Protein AF-0000000078831056 (afdb_homodimer)

Sequence (516 aa):
MAGRQSSRWVLLLVWLHAASAAAQIVNVQALFDENTGPGRSAAVDLGADWRTGSTDLFSVRGALLGQWRSEKHTWLAVIRGEYAFAANEVIVSKVMEHVRYRYGFTERLSGEVFLQHEFDKFRRIQFRALLGAGPRVRVLTDKQATLVVGLALMLEHERIRRDSEPDAGEFRTDPRLSSYVLGRLEFMENVFLVQTLYAQPRVTNPADIRLLNDTIFEVKPNERLSVGIGFNLTFDNSPPLGVPKLDTQLRTSVGIRLMAGRQSSRWVLLLVWLHAASAAAQIVNVQALFDENTGPGRSAAVDLGADWRTGSTDLFSVRGALLGQWRSEKHTWLAVIRGEYAFAANEVIVSKVMEHVRYRYGFTERLSGEVFLQHEFDKFRRIQFRALLGAGPRVRVLTDKQATLVVGLALMLEHERIRRDSEPDAGEFRTDPRLSSYVLGRLEFMENVFLVQTLYAQPRVTNPADIRLLNDTIFEVKPNERLSVGIGFNLTFDNSPPLGVPKLDTQLRTSVGIRL

Nearest PDB structures (foldseek):
  4ctd-assembly1_B  TM=5.272E-01  e=9.166E-02  Escherichia coli K-12
  3qq2-assembly2_C  TM=4.197E-01  e=8.742E-02  Bordetella pertussis
  5mds-assembly1_C  TM=4.156E-01  e=1.619E-01  Vibrio harveyi
  7vcf-assembly1_F  TM=2.888E-01  e=3.143E-01  Chlamydomonas reinhardtii
  1p4t-assembly1_A  TM=2.693E-01  e=3.799E-01  Neisseria meningitidis

InterPro domains:
  IPR007433 Protein of unknown function DUF481 [PF04338] (44-255)

Radius of gyration: 25.89 Å; Cα contacts (8 Å, |Δi|>4): 1448; chains: 2; bounding box: 60×72×50 Å

Solvent-accessible surface area (backbone atoms only — not comparable to full-atom values): 24953 Å² total; per-residue (Å²): 120,73,72,64,56,57,59,56,53,57,50,53,57,60,47,59,72,61,63,67,80,74,45,93,60,72,81,59,72,80,70,57,68,83,85,53,74,69,45,70,40,37,38,39,38,39,38,37,42,39,34,38,55,64,36,55,34,39,37,40,37,40,36,41,38,39,35,41,34,48,98,42,41,36,39,38,37,40,38,38,38,38,40,28,35,45,86,92,34,79,67,44,48,33,38,38,38,39,38,37,40,35,40,48,78,49,98,41,38,29,41,36,39,38,42,36,38,38,34,26,60,64,67,36,30,59,37,34,39,36,43,33,39,33,48,34,37,52,78,37,85,48,96,45,36,35,31,36,40,36,43,26,49,27,43,33,38,39,29,30,32,80,60,93,54,91,64,39,52,42,68,51,74,45,52,27,38,43,33,36,42,40,37,37,39,45,79,52,78,52,25,38,38,38,41,39,39,38,45,34,28,24,68,92,44,58,78,44,28,33,38,30,40,42,39,39,39,36,38,36,78,47,94,35,37,36,38,38,39,37,41,39,38,29,37,32,69,68,50,57,88,92,38,58,43,50,33,40,35,41,35,39,37,39,36,39,47,82,120,72,71,64,57,58,58,56,51,58,51,54,57,62,48,59,73,61,64,68,80,72,44,94,59,70,81,60,71,82,70,56,67,83,85,55,74,66,47,70,39,36,38,38,38,38,37,37,43,40,32,39,54,64,37,56,34,38,35,40,38,39,38,42,38,40,36,42,34,49,96,42,40,36,38,39,37,40,39,37,38,38,39,27,35,44,85,92,34,77,65,43,49,33,38,40,38,38,38,35,40,35,39,46,79,48,98,40,38,29,41,37,40,38,40,37,39,39,32,27,61,63,67,37,31,58,37,32,39,36,43,33,39,32,49,32,36,52,77,37,87,50,98,45,38,35,32,37,41,35,45,26,48,28,42,35,38,39,29,31,31,81,60,92,53,93,66,39,51,41,69,49,75,45,50,27,38,43,32,37,40,41,35,38,37,45,79,51,102,32,26,39,40,38,40,36,39,39,45,35,29,24,68,90,44,59,78,44,30,33,38,30,41,40,38,40,38,39,40,37,85,49,94,34,37,37,38,38,38,37,40,38,38,31,36,32,68,70,52,57,90,92,38,60,42,49,33,40,35,41,36,40,39,38,36,38,45,82

Structure (mmCIF, N/CA/C/O backbone):
data_AF-0000000078831056-model_v1
#
loop_
_entity.id
_entity.type
_entity.pdbx_description
1 polymer 'DUF481 domain-containing protein'
#
loop_
_atom_site.group_PDB
_atom_site.id
_atom_site.type_symbol
_atom_site.label_atom_id
_atom_site.label_alt_id
_atom_site.label_comp_id
_atom_site.label_asym_id
_atom_site.label_entity_id
_atom_site.label_seq_id
_atom_site.pdbx_PDB_ins_code
_atom_site.Cartn_x
_atom_site.Cartn_y
_atom_site.Cartn_z
_atom_site.occupancy
_atom_site.B_iso_or_equiv
_atom_site.auth_seq_id
_atom_site.auth_comp_id
_atom_site.auth_asym_id
_atom_site.auth_atom_id
_atom_site.pdbx_PDB_model_num
ATOM 1 N N . MET A 1 1 ? 32.156 -3.256 -7.77 1 22.86 1 MET A N 1
ATOM 2 C CA . MET A 1 1 ? 31.312 -4.441 -7.664 1 22.86 1 MET A CA 1
ATOM 3 C C . MET A 1 1 ? 30.234 -4.246 -6.598 1 22.86 1 MET A C 1
ATOM 5 O O . MET A 1 1 ? 29.391 -5.117 -6.402 1 22.86 1 MET A O 1
ATOM 9 N N . ALA A 1 2 ? 30.656 -3.385 -5.605 1 33.69 2 ALA A N 1
ATOM 10 C CA . ALA A 1 2 ? 29.766 -3.109 -4.48 1 33.69 2 ALA A CA 1
ATOM 11 C C . ALA A 1 2 ? 28.531 -2.338 -4.934 1 33.69 2 ALA A C 1
ATOM 13 O O . ALA A 1 2 ? 27.469 -2.432 -4.312 1 33.69 2 ALA A O 1
ATOM 14 N N . GLY A 1 3 ? 28.75 -1.534 -6.023 1 34.81 3 GLY A N 1
ATOM 15 C CA . GLY A 1 3 ? 27.703 -0.638 -6.48 1 34.81 3 GLY A CA 1
ATOM 16 C C . GLY A 1 3 ? 26.5 -1.369 -7.043 1 34.81 3 GLY A C 1
ATOM 17 O O . GLY A 1 3 ? 25.391 -0.844 -7.023 1 34.81 3 GLY A O 1
ATOM 18 N N . ARG A 1 4 ? 26.797 -2.508 -7.812 1 40.22 4 ARG A N 1
ATOM 19 C CA . ARG A 1 4 ? 25.812 -3.258 -8.578 1 40.22 4 ARG A CA 1
ATOM 20 C C . ARG A 1 4 ? 24.859 -4.02 -7.66 1 40.22 4 ARG A C 1
ATOM 22 O O . ARG A 1 4 ? 23.719 -4.301 -8.031 1 40.22 4 ARG A O 1
ATOM 29 N N . GLN A 1 5 ? 25.391 -4.5 -6.574 1 35.91 5 GLN A N 1
ATOM 30 C CA . GLN A 1 5 ? 24.641 -5.348 -5.656 1 35.91 5 GLN A CA 1
ATOM 31 C C . GLN A 1 5 ? 23.547 -4.555 -4.941 1 35.91 5 GLN A C 1
ATOM 33 O O . GLN A 1 5 ? 22.453 -5.074 -4.684 1 35.91 5 GLN A O 1
ATOM 38 N N . SER A 1 6 ? 23.891 -3.26 -4.648 1 38.41 6 SER A N 1
ATOM 39 C CA . SER A 1 6 ? 22.984 -2.432 -3.867 1 38.41 6 SER A CA 1
ATOM 40 C C . SER A 1 6 ? 21.688 -2.182 -4.621 1 38.41 6 SER A C 1
ATOM 42 O O . SER A 1 6 ? 20.594 -2.189 -4.027 1 38.41 6 SER A O 1
ATOM 44 N N . SER A 1 7 ? 21.859 -2.07 -6.008 1 40.88 7 SER A N 1
ATOM 45 C CA . SER A 1 7 ? 20.719 -1.679 -6.828 1 40.88 7 SER A CA 1
ATOM 46 C C . SER A 1 7 ? 19.719 -2.818 -6.953 1 40.88 7 SER A C 1
ATOM 48 O O . SER A 1 7 ? 18.516 -2.58 -7.059 1 40.88 7 SER A O 1
ATOM 50 N N . ARG A 1 8 ? 20.266 -4.035 -6.938 1 39.56 8 ARG A N 1
ATOM 51 C CA . ARG A 1 8 ? 19.438 -5.223 -7.145 1 39.56 8 ARG A CA 1
ATOM 52 C C . ARG A 1 8 ? 18.484 -5.43 -5.98 1 39.56 8 ARG A C 1
ATOM 54 O O . ARG A 1 8 ? 17.344 -5.883 -6.18 1 39.56 8 ARG A O 1
ATOM 61 N N . TRP A 1 9 ? 19.016 -5.125 -4.762 1 36.53 9 TRP A N 1
ATOM 62 C CA . TRP A 1 9 ? 18.203 -5.395 -3.568 1 36.53 9 TRP A CA 1
ATOM 63 C C . TRP A 1 9 ? 17.047 -4.414 -3.461 1 36.53 9 TRP A C 1
ATOM 65 O O . TRP A 1 9 ? 15.992 -4.75 -2.924 1 36.53 9 TRP A O 1
ATOM 75 N N . VAL A 1 10 ? 17.281 -3.148 -3.885 1 36.56 10 VAL A N 1
ATOM 76 C CA . VAL A 1 10 ? 16.172 -2.193 -3.852 1 36.56 10 VAL A CA 1
ATOM 77 C C . VAL A 1 10 ? 15.023 -2.713 -4.699 1 36.56 10 VAL A C 1
ATOM 79 O O . VAL A 1 10 ? 13.852 -2.543 -4.336 1 36.56 10 VAL A O 1
ATOM 82 N N . LEU A 1 11 ? 15.328 -3.467 -5.762 1 37.31 11 LEU A N 1
ATOM 83 C CA . LEU A 1 11 ? 14.32 -3.994 -6.672 1 37.31 11 LEU A CA 1
ATOM 84 C C . LEU A 1 11 ? 13.445 -5.031 -5.977 1 37.31 11 LEU A C 1
ATOM 86 O O . LEU A 1 11 ? 12.234 -5.074 -6.191 1 37.31 11 LEU A O 1
ATOM 90 N N . LEU A 1 12 ? 14.117 -5.836 -5.195 1 37 12 LEU A N 1
ATOM 91 C CA . LEU A 1 12 ? 13.367 -6.914 -4.555 1 37 12 LEU A CA 1
ATOM 92 C C . LEU A 1 12 ? 12.312 -6.352 -3.604 1 37 12 LEU A C 1
ATOM 94 O O . LEU A 1 12 ? 11.203 -6.871 -3.525 1 37 12 LEU A O 1
ATOM 98 N N . LEU A 1 13 ? 12.703 -5.277 -2.941 1 37.16 13 LEU A N 1
ATOM 99 C CA . LEU A 1 13 ? 11.789 -4.766 -1.93 1 37.16 13 LEU A CA 1
ATOM 100 C C . LEU A 1 13 ? 10.547 -4.168 -2.578 1 37.16 13 LEU A C 1
ATOM 102 O O . LEU A 1 13 ? 9.438 -4.312 -2.059 1 37.16 13 LEU A O 1
ATOM 106 N N . VAL A 1 14 ? 10.703 -3.432 -3.635 1 38.28 14 VAL A N 1
ATOM 107 C CA . VAL A 1 14 ? 9.531 -2.881 -4.316 1 38.28 14 VAL A CA 1
ATOM 108 C C . VAL A 1 14 ? 8.641 -4.016 -4.805 1 38.28 14 VAL A C 1
ATOM 110 O O . VAL A 1 14 ? 7.414 -3.871 -4.863 1 38.28 14 VAL A O 1
ATOM 113 N N . TRP A 1 15 ? 9.281 -5.07 -5.172 1 39.56 15 TRP A N 1
ATOM 114 C CA . TRP A 1 15 ? 8.555 -6.227 -5.691 1 39.56 15 TRP A CA 1
ATOM 115 C C . TRP A 1 15 ? 7.59 -6.777 -4.652 1 39.56 15 TRP A C 1
ATOM 117 O O . TRP A 1 15 ? 6.516 -7.277 -4.996 1 39.56 15 TRP A O 1
ATOM 127 N N . LEU A 1 16 ? 8.117 -6.801 -3.467 1 37.69 16 LEU A N 1
ATOM 128 C CA . LEU A 1 16 ? 7.363 -7.496 -2.428 1 37.69 16 LEU A CA 1
ATOM 129 C C . LEU A 1 16 ? 6.043 -6.781 -2.15 1 37.69 16 LEU A C 1
ATOM 131 O O . LEU A 1 16 ? 5.074 -7.406 -1.713 1 37.69 16 LEU A O 1
ATOM 135 N N . HIS A 1 17 ? 6.062 -5.531 -2.32 1 38 17 HIS A N 1
ATOM 136 C CA . HIS A 1 17 ? 4.797 -4.871 -2.012 1 38 17 HIS A CA 1
ATOM 137 C C . HIS A 1 17 ? 3.75 -5.16 -3.084 1 38 17 HIS A C 1
ATOM 139 O O . HIS A 1 17 ? 2.551 -5.168 -2.799 1 38 17 HIS A O 1
ATOM 145 N N . ALA A 1 18 ? 4.199 -5.285 -4.305 1 35.5 18 ALA A N 1
ATOM 146 C CA . ALA A 1 18 ? 3.189 -5.395 -5.355 1 35.5 18 ALA A CA 1
ATOM 147 C C . ALA A 1 18 ? 2.623 -6.809 -5.43 1 35.5 18 ALA A C 1
ATOM 149 O O . ALA A 1 18 ? 1.649 -7.059 -6.141 1 35.5 18 ALA A O 1
ATOM 150 N N . ALA A 1 19 ? 3.361 -7.773 -5.094 1 37.69 19 ALA A N 1
ATOM 151 C CA . ALA A 1 19 ? 2.863 -9.062 -5.574 1 37.69 19 ALA A CA 1
ATOM 152 C C . ALA A 1 19 ? 1.622 -9.492 -4.801 1 37.69 19 ALA A C 1
ATOM 154 O O . ALA A 1 19 ? 1.7 -9.781 -3.604 1 37.69 19 ALA A O 1
ATOM 155 N N . SER A 1 20 ? 0.536 -8.953 -5.113 1 38.66 20 SER A N 1
ATOM 156 C CA . SER A 1 20 ? -0.752 -9.484 -4.676 1 38.66 20 SER A CA 1
ATOM 157 C C . SER A 1 20 ? -0.895 -10.953 -5.043 1 38.66 20 SER A C 1
ATOM 159 O O . SER A 1 20 ? -0.443 -11.383 -6.109 1 38.66 20 SER A O 1
ATOM 161 N N . ALA A 1 21 ? -0.89 -11.781 -4.031 1 39.88 21 ALA A N 1
ATOM 162 C CA . ALA A 1 21 ? -1.185 -13.211 -4.16 1 39.88 21 ALA A CA 1
ATOM 163 C C . ALA A 1 21 ? -2.561 -13.43 -4.785 1 39.88 21 ALA A C 1
ATOM 165 O O . ALA A 1 21 ? -3.555 -13.578 -4.07 1 39.88 21 ALA A O 1
ATOM 166 N N . ALA A 1 22 ? -3.025 -12.672 -5.613 1 42.34 22 ALA A N 1
ATOM 167 C CA . ALA A 1 22 ? -4.398 -12.992 -5.996 1 42.34 22 ALA A CA 1
ATOM 168 C C . ALA A 1 22 ? -4.457 -14.297 -6.785 1 42.34 22 ALA A C 1
ATOM 170 O O . ALA A 1 22 ? -5.543 -14.812 -7.062 1 42.34 22 ALA A O 1
ATOM 171 N N . ALA A 1 23 ? -3.332 -14.781 -7.461 1 46.97 23 ALA A N 1
ATOM 172 C CA . ALA A 1 23 ? -3.648 -15.586 -8.641 1 46.97 23 ALA A CA 1
ATOM 173 C C . ALA A 1 23 ? -3.684 -17.078 -8.297 1 46.97 23 ALA A C 1
ATOM 175 O O . ALA A 1 23 ? -3.033 -17.516 -7.348 1 46.97 23 ALA A O 1
ATOM 176 N N . GLN A 1 24 ? -4.734 -17.734 -8.867 1 53.06 24 GLN A N 1
ATOM 177 C CA . GLN A 1 24 ? -4.805 -19.188 -8.938 1 53.06 24 GLN A CA 1
ATOM 178 C C . GLN A 1 24 ? -3.48 -19.781 -9.414 1 53.06 24 GLN A C 1
ATOM 180 O O . GLN A 1 24 ? -3.104 -20.891 -9.008 1 53.06 24 GLN A O 1
ATOM 185 N N . ILE A 1 25 ? -2.932 -19.109 -10.195 1 59.25 25 ILE A N 1
ATOM 186 C CA . ILE A 1 25 ? -1.575 -19.359 -10.672 1 59.25 25 ILE A CA 1
ATOM 187 C C . ILE A 1 25 ? -0.627 -18.297 -10.109 1 59.25 25 ILE A C 1
ATOM 189 O O . ILE A 1 25 ? -0.94 -17.109 -10.133 1 59.25 25 ILE A O 1
ATOM 193 N N . VAL A 1 26 ? 0.293 -18.812 -9.273 1 62.72 26 VAL A N 1
ATOM 194 C CA . VAL A 1 26 ? 1.232 -17.906 -8.633 1 62.72 26 VAL A CA 1
ATOM 195 C C . VAL A 1 26 ? 2.555 -17.906 -9.398 1 62.72 26 VAL A C 1
ATOM 197 O O . VAL A 1 26 ? 3.055 -18.969 -9.789 1 62.72 26 VAL A O 1
ATOM 200 N N . ASN A 1 27 ? 2.979 -16.703 -9.742 1 73.75 27 ASN A N 1
ATOM 201 C CA . ASN A 1 27 ? 4.277 -16.562 -10.398 1 73.75 27 ASN A CA 1
ATOM 202 C C . ASN A 1 27 ? 5.422 -16.688 -9.398 1 73.75 27 ASN A C 1
ATOM 204 O O . ASN A 1 27 ? 5.742 -15.734 -8.688 1 73.75 27 ASN A O 1
ATOM 208 N N . VAL A 1 28 ? 5.969 -17.812 -9.359 1 71.62 28 VAL A N 1
ATOM 209 C CA . VAL A 1 28 ? 7.078 -18.031 -8.438 1 71.62 28 VAL A CA 1
ATOM 210 C C . VAL A 1 28 ? 8.406 -17.797 -9.156 1 71.62 28 VAL A C 1
ATOM 212 O O . VAL A 1 28 ? 9.438 -17.609 -8.516 1 71.62 28 VAL A O 1
ATOM 215 N N . GLN A 1 29 ? 8.312 -17.844 -10.469 1 70.12 29 GLN A N 1
ATOM 216 C CA . GLN A 1 29 ? 9.539 -17.766 -11.258 1 70.12 29 GLN A CA 1
ATOM 217 C C . GLN A 1 29 ? 10.234 -16.406 -11.062 1 70.12 29 GLN A C 1
ATOM 219 O O . GLN A 1 29 ? 11.461 -16.344 -11.047 1 70.12 29 GLN A O 1
ATOM 224 N N . ALA A 1 30 ? 9.438 -15.445 -10.852 1 63.34 30 ALA A N 1
ATOM 225 C CA . ALA A 1 30 ? 9.984 -14.094 -10.727 1 63.34 30 ALA A CA 1
ATOM 226 C C . ALA A 1 30 ? 10.719 -13.93 -9.398 1 63.34 30 ALA A C 1
ATOM 228 O O . ALA A 1 30 ? 11.469 -12.969 -9.211 1 63.34 30 ALA A O 1
ATOM 229 N N . LEU A 1 31 ? 10.633 -14.922 -8.594 1 68.38 31 LEU A N 1
ATOM 230 C CA . LEU A 1 31 ? 11.211 -14.82 -7.254 1 68.38 31 LEU A CA 1
ATOM 231 C C . LEU A 1 31 ? 12.633 -15.367 -7.227 1 68.38 31 LEU A C 1
ATOM 233 O O . LEU A 1 31 ? 13.367 -15.141 -6.262 1 68.38 31 LEU A O 1
ATOM 237 N N . PHE A 1 32 ? 12.961 -16.062 -8.312 1 67.75 32 PHE A N 1
ATOM 238 C CA . PHE A 1 32 ? 14.32 -16.578 -8.406 1 67.75 32 PHE A CA 1
ATOM 239 C C . PHE A 1 32 ? 15.312 -15.469 -8.703 1 67.75 32 PHE A C 1
ATOM 241 O O . PHE A 1 32 ? 15.039 -14.602 -9.539 1 67.75 32 PHE A O 1
ATOM 248 N N . ASP A 1 33 ? 16.359 -15.453 -7.91 1 63 33 ASP A N 1
ATOM 249 C CA . ASP A 1 33 ? 17.5 -14.625 -8.297 1 63 33 ASP A CA 1
ATOM 250 C C . ASP A 1 33 ? 18.406 -15.375 -9.273 1 63 33 ASP A C 1
ATOM 252 O O . ASP A 1 33 ? 19.25 -16.172 -8.859 1 63 33 ASP A O 1
ATOM 256 N N . GLU A 1 34 ? 18.125 -15.266 -10.562 1 61.16 34 GLU A N 1
ATOM 257 C CA . GLU A 1 34 ? 18.797 -16.047 -11.578 1 61.16 34 GLU A CA 1
ATOM 258 C C . GLU A 1 34 ? 20.266 -15.656 -11.688 1 61.16 34 GLU A C 1
ATOM 260 O O . GLU A 1 34 ? 21.094 -16.453 -12.148 1 61.16 34 GLU A O 1
ATOM 265 N N . ASN A 1 35 ? 20.547 -14.453 -11.227 1 58.09 35 ASN A N 1
ATOM 266 C CA . ASN A 1 35 ? 21.891 -13.953 -11.516 1 58.09 35 ASN A CA 1
ATOM 267 C C . ASN A 1 35 ? 22.797 -14.078 -10.297 1 58.09 35 ASN A C 1
ATOM 269 O O . ASN A 1 35 ? 23.875 -13.477 -10.266 1 58.09 35 ASN A O 1
ATOM 273 N N . THR A 1 36 ? 22.281 -14.844 -9.398 1 61.88 36 THR A N 1
ATOM 274 C CA . THR A 1 36 ? 23.172 -14.93 -8.234 1 61.88 36 THR A CA 1
ATOM 275 C C . THR A 1 36 ? 23.922 -16.266 -8.227 1 61.88 36 THR A C 1
ATOM 277 O O . THR A 1 36 ? 23.391 -17.281 -8.688 1 61.88 36 THR A O 1
ATOM 280 N N . GLY A 1 37 ? 25.188 -16.25 -8.062 1 67.94 37 GLY A N 1
ATOM 281 C CA . GLY A 1 37 ? 26.016 -17.453 -7.926 1 67.94 37 GLY A CA 1
ATOM 282 C C . GLY A 1 37 ? 25.594 -18.328 -6.77 1 67.94 37 GLY A C 1
ATOM 283 O O . GLY A 1 37 ? 24.531 -18.125 -6.172 1 67.94 37 GLY A O 1
ATOM 284 N N . PRO A 1 38 ? 26.344 -19.469 -6.555 1 79.69 38 PRO A N 1
ATOM 285 C CA . PRO A 1 38 ? 26.031 -20.375 -5.445 1 79.69 38 PRO A CA 1
ATOM 286 C C . PRO A 1 38 ? 25.938 -19.656 -4.102 1 79.69 38 PRO A C 1
ATOM 288 O O . PRO A 1 38 ? 26.641 -18.672 -3.875 1 79.69 38 PRO A O 1
ATOM 291 N N . GLY A 1 39 ? 25.016 -19.984 -3.219 1 88.25 39 GLY A N 1
ATOM 292 C CA . GLY A 1 39 ? 24.828 -19.391 -1.908 1 88.25 39 GLY A CA 1
ATOM 293 C C . GLY A 1 39 ? 23.406 -19.531 -1.389 1 88.25 39 GLY A C 1
ATOM 294 O O . GLY A 1 39 ? 22.578 -20.234 -1.981 1 88.25 39 GLY A O 1
ATOM 295 N N . ARG A 1 40 ? 23.297 -19.219 -0.142 1 90.19 40 ARG A N 1
ATOM 296 C CA . ARG A 1 40 ? 21.984 -19.203 0.5 1 90.19 40 ARG A CA 1
ATOM 297 C C . ARG A 1 40 ? 21.469 -17.766 0.639 1 90.19 40 ARG A C 1
ATOM 299 O O . ARG A 1 40 ? 22.234 -16.844 0.902 1 90.19 40 ARG A O 1
ATOM 306 N N . SER A 1 41 ? 20.281 -17.578 0.364 1 88.38 41 SER A N 1
ATOM 307 C CA . SER A 1 41 ? 19.656 -16.266 0.537 1 88.38 41 SER A CA 1
ATOM 308 C C . SER A 1 41 ? 18.266 -16.391 1.124 1 88.38 41 SER A C 1
ATOM 310 O O . SER A 1 41 ? 17.594 -17.422 0.951 1 88.38 41 SER A O 1
ATOM 312 N N . ALA A 1 42 ? 17.875 -15.445 1.896 1 89.88 42 ALA A N 1
ATOM 313 C CA . ALA A 1 42 ? 16.547 -15.375 2.492 1 89.88 42 ALA A CA 1
ATOM 314 C C . ALA A 1 42 ? 16.016 -13.945 2.477 1 89.88 42 ALA A C 1
ATOM 316 O O . ALA A 1 42 ? 16.797 -12.992 2.592 1 89.88 42 ALA A O 1
ATOM 317 N N . ALA A 1 43 ? 14.805 -13.844 2.25 1 88.25 43 ALA A N 1
ATOM 318 C CA . ALA A 1 43 ? 14.164 -12.531 2.256 1 88.25 43 ALA A CA 1
ATOM 319 C C . ALA A 1 43 ? 12.82 -12.57 2.969 1 88.25 43 ALA A C 1
ATOM 321 O O . ALA A 1 43 ? 12.062 -13.539 2.826 1 88.25 43 ALA A O 1
ATOM 322 N N . VAL A 1 44 ? 12.562 -11.602 3.756 1 90.44 44 VAL A N 1
ATOM 323 C CA . VAL A 1 44 ? 11.289 -11.422 4.441 1 90.44 44 VAL A CA 1
ATOM 324 C C . VAL A 1 44 ? 10.703 -10.055 4.102 1 90.44 44 VAL A C 1
ATOM 326 O O . VAL A 1 44 ? 11.414 -9.047 4.125 1 90.44 44 VAL A O 1
ATOM 329 N N . ASP A 1 45 ? 9.492 -10.023 3.781 1 88.56 45 ASP A N 1
ATOM 330 C CA . ASP A 1 45 ? 8.75 -8.789 3.533 1 88.56 45 ASP A CA 1
ATOM 331 C C . ASP A 1 45 ? 7.434 -8.781 4.309 1 88.56 45 ASP A C 1
ATOM 333 O O . ASP A 1 45 ? 6.594 -9.664 4.129 1 88.56 45 ASP A O 1
ATOM 337 N N . LEU A 1 46 ? 7.312 -7.848 5.152 1 91.5 46 LEU A N 1
ATOM 338 C CA . LEU A 1 46 ? 6.094 -7.711 5.941 1 91.5 46 LEU A CA 1
ATOM 339 C C . LEU A 1 46 ? 5.527 -6.301 5.832 1 91.5 46 LEU A C 1
ATOM 341 O O . LEU A 1 46 ? 6.277 -5.324 5.836 1 91.5 46 LEU A O 1
ATOM 345 N N . GLY A 1 47 ? 4.242 -6.223 5.609 1 92.19 47 GLY A N 1
ATOM 346 C CA . GLY A 1 47 ? 3.539 -4.949 5.574 1 92.19 47 GLY A CA 1
ATOM 347 C C . GLY A 1 47 ? 2.199 -4.988 6.285 1 92.19 47 GLY A C 1
ATOM 348 O O . GLY A 1 47 ? 1.477 -5.98 6.203 1 92.19 47 GLY A O 1
ATOM 349 N N . ALA A 1 48 ? 1.924 -3.92 6.945 1 92.94 48 ALA A N 1
ATOM 350 C CA . ALA A 1 48 ? 0.639 -3.811 7.629 1 92.94 48 ALA A CA 1
ATOM 351 C C . ALA A 1 48 ? 0.1 -2.385 7.562 1 92.94 48 ALA A C 1
ATOM 353 O O . ALA A 1 48 ? 0.871 -1.423 7.574 1 92.94 48 ALA A O 1
ATOM 354 N N . ASP A 1 49 ? -1.143 -2.184 7.336 1 90.25 49 ASP A N 1
ATOM 355 C CA . ASP A 1 49 ? -1.883 -0.927 7.387 1 90.25 49 ASP A CA 1
ATOM 356 C C . ASP A 1 49 ? -3.139 -1.063 8.25 1 90.25 49 ASP A C 1
ATOM 358 O O . ASP A 1 49 ? -4.07 -1.78 7.879 1 90.25 49 ASP A O 1
ATOM 362 N N . TRP A 1 50 ? -3.135 -0.396 9.312 1 93.38 50 TRP A N 1
ATOM 363 C CA . TRP A 1 50 ? -4.246 -0.473 10.25 1 93.38 50 TRP A CA 1
ATOM 364 C C . TRP A 1 50 ? -4.832 0.91 10.516 1 93.38 50 TRP A C 1
ATOM 366 O O . TRP A 1 50 ? -4.148 1.789 11.047 1 93.38 50 TRP A O 1
ATOM 376 N N . ARG A 1 51 ? -6.035 1.082 10.148 1 91.31 51 ARG A N 1
ATOM 377 C CA . ARG A 1 51 ? -6.738 2.348 10.32 1 91.31 51 ARG A CA 1
ATOM 378 C C . ARG A 1 51 ? -8.008 2.158 11.148 1 91.31 51 ARG A C 1
ATOM 380 O O . ARG A 1 51 ? -8.781 1.229 10.906 1 91.31 51 ARG A O 1
ATOM 387 N N . THR A 1 52 ? -8.25 3.018 12.062 1 91.94 52 THR A N 1
ATOM 388 C CA . THR A 1 52 ? -9.43 2.961 12.914 1 91.94 52 THR A CA 1
ATOM 389 C C . THR A 1 52 ? -10.07 4.34 13.047 1 91.94 52 THR A C 1
ATOM 391 O O . THR A 1 52 ? -9.438 5.355 12.758 1 91.94 52 THR A O 1
ATOM 394 N N . GLY A 1 53 ? -11.336 4.398 13.445 1 92.31 53 GLY A N 1
ATOM 395 C CA . GLY A 1 53 ? -12.094 5.629 13.594 1 92.31 53 GLY A CA 1
ATOM 396 C C . GLY A 1 53 ? -13.055 5.887 12.453 1 92.31 53 GLY A C 1
ATOM 397 O O . GLY A 1 53 ? -13.992 5.117 12.234 1 92.31 53 GLY A O 1
ATOM 398 N N . SER A 1 54 ? -12.664 6.98 11.703 1 87.44 54 SER A N 1
ATOM 399 C CA . SER A 1 54 ? -13.562 7.336 10.602 1 87.44 54 SER A CA 1
ATOM 400 C C . SER A 1 54 ? -13.414 6.367 9.438 1 87.44 54 SER A C 1
ATOM 402 O O . SER A 1 54 ? -14.328 6.23 8.617 1 87.44 54 SER A O 1
ATOM 404 N N . THR A 1 55 ? -12.273 5.758 9.422 1 83.81 55 THR A N 1
ATOM 405 C CA . THR A 1 55 ? -11.992 4.711 8.445 1 83.81 55 THR A CA 1
ATOM 406 C C . THR A 1 55 ? -11.617 3.408 9.148 1 83.81 55 THR A C 1
ATOM 408 O O . THR A 1 55 ? -10.789 3.408 10.062 1 83.81 55 THR A O 1
ATOM 411 N N . ASP A 1 56 ? -12.266 2.35 8.75 1 86.94 56 ASP A N 1
ATOM 412 C CA . ASP A 1 56 ? -11.945 1.039 9.305 1 86.94 56 ASP A CA 1
ATOM 413 C C . ASP A 1 56 ? -11.305 0.139 8.25 1 86.94 56 ASP A C 1
ATOM 415 O O . ASP A 1 56 ? -11.992 -0.346 7.34 1 86.94 56 ASP A O 1
ATOM 419 N N . LEU A 1 57 ? -10.109 -0.081 8.422 1 88 57 LEU A N 1
ATOM 420 C CA . LEU A 1 57 ? -9.352 -0.877 7.469 1 88 57 LEU A CA 1
ATOM 421 C C . LEU A 1 57 ? -8.172 -1.568 8.148 1 88 57 LEU A C 1
ATOM 423 O O . LEU A 1 57 ? -7.469 -0.956 8.953 1 88 57 LEU A O 1
ATOM 427 N N . PHE A 1 58 ? -8.125 -2.801 7.945 1 91.94 58 PHE A N 1
ATOM 428 C CA . PHE A 1 58 ? -6.965 -3.572 8.375 1 91.94 58 PHE A CA 1
ATOM 429 C C . PHE A 1 58 ? -6.418 -4.418 7.234 1 91.94 58 PHE A C 1
ATOM 431 O O . PHE A 1 58 ? -7.172 -5.129 6.566 1 91.94 58 PHE A O 1
ATOM 438 N N . SER A 1 59 ? -5.156 -4.305 6.984 1 93.06 59 SER A N 1
ATOM 439 C CA . SER A 1 59 ? -4.516 -5.117 5.953 1 93.06 59 SER A CA 1
ATOM 440 C C . SER A 1 59 ? -3.125 -5.566 6.391 1 93.06 59 SER A C 1
ATOM 442 O O . SER A 1 59 ? -2.359 -4.777 6.949 1 93.06 59 SER A O 1
ATOM 444 N N . VAL A 1 60 ? -2.83 -6.805 6.211 1 93.94 60 VAL A N 1
ATOM 445 C CA . VAL A 1 60 ? -1.499 -7.34 6.477 1 93.94 60 VAL A CA 1
ATOM 446 C C . VAL A 1 60 ? -1.059 -8.227 5.316 1 93.94 60 VAL A C 1
ATOM 448 O O . VAL A 1 60 ? -1.872 -8.953 4.738 1 93.94 60 VAL A O 1
ATOM 451 N N . ARG A 1 61 ? 0.141 -8.117 5 1 92.69 61 ARG A N 1
ATOM 452 C CA . ARG A 1 61 ? 0.753 -8.945 3.963 1 92.69 61 ARG A CA 1
ATOM 453 C C . ARG A 1 61 ? 2.145 -9.406 4.383 1 92.69 61 ARG A C 1
ATOM 455 O O . ARG A 1 61 ? 2.873 -8.664 5.051 1 92.69 61 ARG A O 1
ATOM 462 N N . GLY A 1 62 ? 2.449 -10.609 3.969 1 90.25 62 GLY A N 1
ATOM 463 C CA . GLY A 1 62 ? 3.752 -11.172 4.293 1 90.25 62 GLY A CA 1
ATOM 464 C C . GLY A 1 62 ? 4.281 -12.109 3.229 1 90.25 62 GLY A C 1
ATOM 465 O O . GLY A 1 62 ? 3.506 -12.766 2.531 1 90.25 62 GLY A O 1
ATOM 466 N N . ALA A 1 63 ? 5.637 -12.141 3.115 1 90.31 63 ALA A N 1
ATOM 467 C CA . ALA A 1 63 ? 6.305 -13.07 2.203 1 90.31 63 ALA A CA 1
ATOM 468 C C . ALA A 1 63 ? 7.648 -13.523 2.768 1 90.31 63 ALA A C 1
ATOM 470 O O . ALA A 1 63 ? 8.398 -12.719 3.324 1 90.31 63 ALA A O 1
ATOM 471 N N . LEU A 1 64 ? 7.859 -14.773 2.764 1 92.19 64 LEU A N 1
ATOM 472 C CA . LEU A 1 64 ? 9.125 -15.406 3.113 1 92.19 64 LEU A CA 1
ATOM 473 C C . LEU A 1 64 ? 9.711 -16.156 1.922 1 92.19 64 LEU A C 1
ATOM 475 O O . LEU A 1 64 ? 9.016 -16.969 1.297 1 92.19 64 LEU A O 1
ATOM 479 N N . LEU A 1 65 ? 10.938 -15.797 1.572 1 90.94 65 LEU A N 1
ATOM 480 C CA . LEU A 1 65 ? 11.625 -16.453 0.471 1 90.94 65 LEU A CA 1
ATOM 481 C C . LEU A 1 65 ? 12.969 -17.016 0.933 1 90.94 65 LEU A C 1
ATOM 483 O O . LEU A 1 65 ? 13.719 -16.344 1.635 1 90.94 65 LEU A O 1
ATOM 487 N N . GLY A 1 66 ? 13.18 -18.234 0.64 1 91.19 66 GLY A N 1
ATOM 488 C CA . GLY A 1 66 ? 14.461 -18.875 0.861 1 91.19 66 GLY A CA 1
ATOM 489 C C . GLY A 1 66 ? 15 -19.578 -0.371 1 91.19 66 GLY A C 1
ATOM 490 O O . GLY A 1 66 ? 14.242 -20.219 -1.1 1 91.19 66 GLY A O 1
ATOM 491 N N . GLN A 1 67 ? 16.281 -19.375 -0.621 1 93 67 GLN A N 1
ATOM 492 C CA . GLN A 1 67 ? 16.906 -20.031 -1.766 1 93 67 GLN A CA 1
ATOM 493 C C . GLN A 1 67 ? 18.266 -20.594 -1.39 1 93 67 GLN A C 1
ATOM 495 O O . GLN A 1 67 ? 19.016 -19.984 -0.627 1 93 67 GLN A O 1
ATOM 500 N N . TRP A 1 68 ? 18.484 -21.781 -1.803 1 94.69 68 TRP A N 1
ATOM 501 C CA . TRP A 1 68 ? 19.781 -22.438 -1.673 1 94.69 68 TRP A CA 1
ATOM 502 C C . TRP A 1 68 ? 20.266 -22.953 -3.023 1 94.69 68 TRP A C 1
ATOM 504 O O . T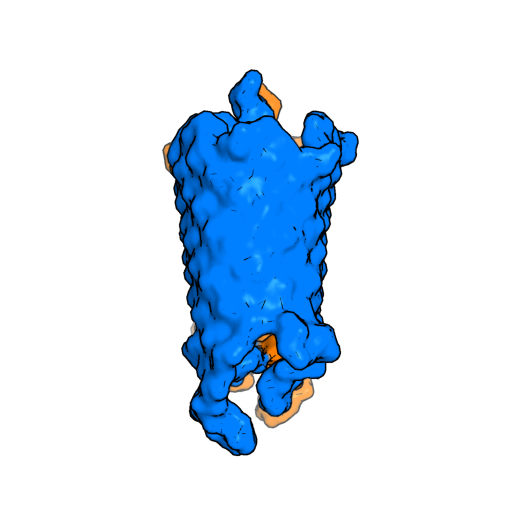RP A 1 68 ? 19.625 -23.797 -3.646 1 94.69 68 TRP A O 1
ATOM 514 N N . ARG A 1 69 ? 21.453 -22.391 -3.396 1 92.62 69 ARG A N 1
ATOM 515 C CA . ARG A 1 69 ? 21.969 -22.734 -4.723 1 92.62 69 ARG A CA 1
ATOM 516 C C . ARG A 1 69 ? 23.375 -23.297 -4.633 1 92.62 69 ARG A C 1
ATOM 518 O O . ARG A 1 69 ? 24.219 -22.766 -3.922 1 92.62 69 ARG A O 1
ATOM 525 N N . SER A 1 70 ? 23.578 -24.344 -5.32 1 92.19 70 SER A N 1
ATOM 526 C CA . SER A 1 70 ? 24.891 -24.891 -5.621 1 92.19 70 SER A CA 1
ATOM 527 C C . SER A 1 70 ? 25.141 -24.953 -7.125 1 92.19 70 SER A C 1
ATOM 529 O O . SER A 1 70 ? 24.406 -24.344 -7.906 1 92.19 70 SER A O 1
ATOM 531 N N . GLU A 1 71 ? 26.188 -25.594 -7.582 1 89.69 71 GLU A N 1
ATOM 532 C CA . GLU A 1 71 ? 26.531 -25.641 -9 1 89.69 71 GLU A CA 1
ATOM 533 C C . GLU A 1 71 ? 25.438 -26.328 -9.812 1 89.69 71 GLU A C 1
ATOM 535 O O . GLU A 1 71 ? 25.062 -25.844 -10.883 1 89.69 71 GLU A O 1
ATOM 540 N N . LYS A 1 72 ? 24.859 -27.297 -9.203 1 94.5 72 LYS A N 1
ATOM 541 C CA . LYS A 1 72 ? 23.891 -28.078 -9.984 1 94.5 72 LYS A CA 1
ATOM 542 C C . LYS A 1 72 ? 22.531 -28.109 -9.297 1 94.5 72 LYS A C 1
ATOM 544 O O . LYS A 1 72 ? 21.547 -28.578 -9.875 1 94.5 72 LYS A O 1
ATOM 549 N N . HIS A 1 73 ? 22.469 -27.719 -8.078 1 95.88 73 HIS A N 1
ATOM 550 C CA . HIS A 1 73 ? 21.25 -27.844 -7.289 1 95.88 73 HIS A CA 1
ATOM 551 C C . HIS A 1 73 ? 20.719 -26.469 -6.891 1 95.88 73 HIS A C 1
ATOM 553 O O . HIS A 1 73 ? 21.469 -25.609 -6.422 1 95.88 73 HIS A O 1
ATOM 559 N N . THR A 1 74 ? 19.516 -26.266 -7.094 1 93.81 74 THR A N 1
ATOM 560 C CA . THR A 1 74 ? 18.859 -25.062 -6.625 1 93.81 74 THR A CA 1
ATOM 561 C C . THR A 1 74 ? 17.547 -25.391 -5.906 1 93.81 74 THR A C 1
ATOM 563 O O . THR A 1 74 ? 16.703 -26.109 -6.445 1 93.81 74 THR A O 1
ATOM 566 N N . TRP A 1 75 ? 17.406 -24.938 -4.695 1 95.62 75 TRP A N 1
ATOM 567 C CA . TRP A 1 75 ? 16.188 -25.047 -3.916 1 95.62 75 TRP A CA 1
ATOM 568 C C . TRP A 1 75 ? 15.547 -23.688 -3.711 1 95.62 75 TRP A C 1
ATOM 570 O O . TRP A 1 75 ? 16.234 -22.703 -3.432 1 95.62 75 TRP A O 1
ATOM 580 N N . LEU A 1 76 ? 14.273 -23.625 -3.854 1 94.12 76 LEU A N 1
ATOM 581 C CA . LEU A 1 76 ? 13.5 -22.422 -3.564 1 94.12 76 LEU A CA 1
ATOM 582 C C . LEU A 1 76 ? 12.297 -22.75 -2.689 1 94.12 76 LEU A C 1
ATOM 584 O O . LEU A 1 76 ? 11.602 -23.734 -2.928 1 94.12 76 LEU A O 1
ATOM 588 N N . ALA A 1 77 ? 12.117 -22 -1.674 1 95.81 77 ALA A N 1
ATOM 589 C CA . ALA A 1 77 ? 10.914 -22.062 -0.843 1 95.81 77 ALA A CA 1
ATOM 590 C C . ALA A 1 77 ? 10.289 -20.688 -0.675 1 95.81 77 ALA A C 1
ATOM 592 O O . ALA A 1 77 ? 10.992 -19.703 -0.406 1 95.81 77 ALA A O 1
ATOM 593 N N . VAL A 1 78 ? 8.992 -20.656 -0.814 1 93.5 78 VAL A N 1
ATOM 594 C CA . VAL A 1 78 ? 8.281 -19.375 -0.702 1 93.5 78 VAL A CA 1
ATOM 595 C C . VAL A 1 78 ? 7.012 -19.562 0.126 1 93.5 78 VAL A C 1
ATOM 597 O O . VAL A 1 78 ? 6.285 -20.547 -0.052 1 93.5 78 VAL A O 1
ATOM 600 N N . ILE A 1 79 ? 6.758 -18.719 0.989 1 94.31 79 ILE A N 1
ATOM 601 C CA . ILE A 1 79 ? 5.492 -18.594 1.7 1 94.31 79 ILE A CA 1
ATOM 602 C C . ILE A 1 79 ? 4.977 -17.156 1.578 1 94.31 79 ILE A C 1
ATOM 604 O O . ILE A 1 79 ? 5.699 -16.203 1.872 1 94.31 79 ILE A O 1
ATOM 608 N N . ARG A 1 80 ? 3.742 -17 1.167 1 93 80 ARG A N 1
ATOM 609 C CA . ARG A 1 80 ? 3.129 -15.688 1.039 1 93 80 ARG A CA 1
ATOM 610 C C . ARG A 1 80 ? 1.7 -15.695 1.575 1 93 80 ARG A C 1
ATOM 612 O O . ARG A 1 80 ? 0.976 -16.688 1.415 1 93 80 ARG A O 1
ATOM 619 N N . GLY A 1 81 ? 1.299 -14.578 2.092 1 93.25 81 GLY A N 1
ATOM 620 C CA . GLY A 1 81 ? -0.053 -14.43 2.607 1 93.25 81 GLY A CA 1
ATOM 621 C C . GLY A 1 81 ? -0.533 -12.992 2.617 1 93.25 81 GLY A C 1
ATOM 622 O O . GLY A 1 81 ? 0.276 -12.062 2.66 1 93.25 81 GLY A O 1
ATOM 623 N N . GLU A 1 82 ? -1.808 -12.852 2.545 1 92.75 82 GLU A N 1
ATOM 624 C CA . GLU A 1 82 ? -2.443 -11.539 2.607 1 92.75 82 GLU A CA 1
ATOM 625 C C . GLU A 1 82 ? -3.818 -11.617 3.266 1 92.75 82 GLU A C 1
ATOM 627 O O . GLU A 1 82 ? -4.578 -12.555 3.012 1 92.75 82 GLU A O 1
ATOM 632 N N . TYR A 1 83 ? -4.09 -10.75 4.055 1 94.62 83 TYR A N 1
ATOM 633 C CA . TYR A 1 83 ? -5.363 -10.641 4.75 1 94.62 83 TYR A CA 1
ATOM 634 C C . TYR A 1 83 ? -5.793 -9.18 4.867 1 94.62 83 TYR A C 1
ATOM 636 O O . TYR A 1 83 ? -4.992 -8.32 5.23 1 94.62 83 TYR A O 1
ATOM 644 N N . ALA A 1 84 ? -7.027 -8.906 4.578 1 91.38 84 ALA A N 1
ATOM 645 C CA . ALA A 1 84 ? -7.512 -7.531 4.68 1 91.38 84 ALA A CA 1
ATOM 646 C C . ALA A 1 84 ? -8.984 -7.5 5.094 1 91.38 84 ALA A C 1
ATOM 648 O O . ALA A 1 84 ? -9.766 -8.367 4.699 1 91.38 84 ALA A O 1
ATOM 649 N N . PHE A 1 85 ? -9.25 -6.574 5.805 1 92.31 85 PHE A N 1
ATOM 650 C CA . PHE A 1 85 ? -10.578 -6.312 6.355 1 92.31 85 PHE A CA 1
ATOM 651 C C . PHE A 1 85 ? -10.961 -4.852 6.168 1 92.31 85 PHE A C 1
ATOM 653 O O . PHE A 1 85 ? -10.188 -3.951 6.488 1 92.31 85 PHE A O 1
ATOM 660 N N . ALA A 1 86 ? -12.102 -4.582 5.531 1 86.19 86 ALA A N 1
ATOM 661 C CA . ALA A 1 86 ? -12.609 -3.229 5.316 1 86.19 86 ALA A CA 1
ATOM 662 C C . ALA A 1 86 ? -14.133 -3.197 5.348 1 86.19 86 ALA A C 1
ATOM 664 O O . ALA A 1 86 ? -14.789 -4.113 4.844 1 86.19 86 ALA A O 1
ATOM 665 N N . ALA A 1 87 ? -14.688 -2.041 5.879 1 80.62 87 ALA A N 1
ATOM 666 C CA . ALA A 1 87 ? -16.125 -1.866 5.945 1 80.62 87 ALA A CA 1
ATOM 667 C C . ALA A 1 87 ? -16.797 -3.059 6.625 1 80.62 87 ALA A C 1
ATOM 669 O O . ALA A 1 87 ? -17.781 -3.604 6.117 1 80.62 87 ALA A O 1
ATOM 670 N N . ASN A 1 88 ? -16.094 -3.613 7.566 1 83.31 88 ASN A N 1
ATOM 671 C CA . ASN A 1 88 ? -16.609 -4.656 8.445 1 83.31 88 ASN A CA 1
A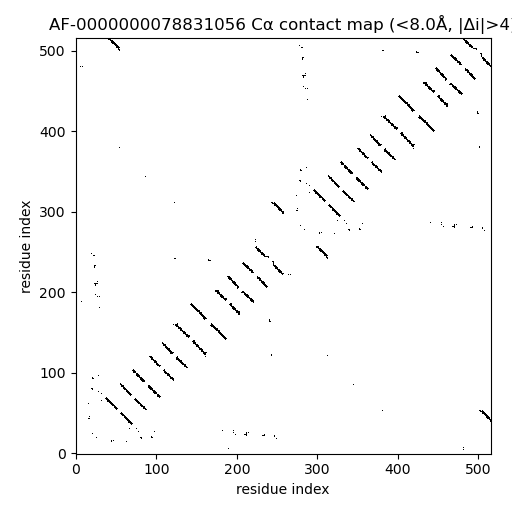TOM 672 C C . ASN A 1 88 ? -16.703 -6 7.73 1 83.31 88 ASN A C 1
ATOM 674 O O . ASN A 1 88 ? -17.531 -6.836 8.078 1 83.31 88 ASN A O 1
ATOM 678 N N . GLU A 1 89 ? -15.914 -6.129 6.703 1 90 89 GLU A N 1
ATOM 679 C CA . GLU A 1 89 ? -15.891 -7.402 5.992 1 90 89 GLU A CA 1
ATOM 680 C C . GLU A 1 89 ? -14.469 -7.773 5.574 1 90 89 GLU A C 1
ATOM 682 O O . GLU A 1 89 ? -13.625 -6.895 5.359 1 90 89 GLU A O 1
ATOM 687 N N . VAL A 1 90 ? -14.328 -9.086 5.562 1 91.75 90 VAL A N 1
ATOM 688 C CA . VAL A 1 90 ? -13.062 -9.555 4.996 1 91.75 90 VAL A CA 1
ATOM 689 C C . VAL A 1 90 ? -13.07 -9.359 3.482 1 91.75 90 VAL A C 1
ATOM 691 O O . VAL A 1 90 ? -14.031 -9.734 2.803 1 91.75 90 VAL A O 1
ATOM 694 N N . ILE A 1 91 ? -12.008 -8.742 2.979 1 87.31 91 ILE A N 1
ATOM 695 C CA . ILE A 1 91 ? -12.016 -8.477 1.545 1 87.31 91 ILE A CA 1
ATOM 696 C C . ILE A 1 91 ? -10.898 -9.258 0.863 1 87.31 91 ILE A C 1
ATOM 698 O O . ILE A 1 91 ? -10.906 -9.43 -0.358 1 87.31 91 ILE A O 1
ATOM 702 N N . VAL A 1 92 ? -9.953 -9.719 1.628 1 89.94 92 VAL A N 1
ATOM 703 C CA . VAL A 1 92 ? -8.867 -10.562 1.135 1 89.94 92 VAL A CA 1
ATOM 704 C C . VAL A 1 92 ? -8.477 -11.578 2.205 1 89.94 92 VAL A C 1
ATOM 706 O O . VAL A 1 92 ? -8.406 -11.242 3.391 1 89.94 92 VAL A O 1
ATOM 709 N N . SER A 1 93 ? -8.234 -12.781 1.87 1 93.5 93 SER A N 1
ATOM 710 C CA . SER A 1 93 ? -7.738 -13.852 2.73 1 93.5 93 SER A CA 1
ATOM 711 C C . SER A 1 93 ? -7.113 -14.977 1.912 1 93.5 93 SER A C 1
ATOM 713 O O . SER A 1 93 ? -7.824 -15.828 1.367 1 93.5 93 SER A O 1
ATOM 715 N N . LYS A 1 94 ? -5.879 -14.992 1.827 1 93.88 94 LYS A N 1
ATOM 716 C CA . LYS A 1 94 ? -5.223 -15.977 0.971 1 93.88 94 LYS A CA 1
ATOM 717 C C . LYS A 1 94 ? -3.814 -16.281 1.475 1 93.88 94 LYS A C 1
ATOM 719 O O . LYS A 1 94 ? -3.16 -15.43 2.076 1 93.88 94 LYS A O 1
ATOM 724 N N . VAL A 1 95 ? -3.367 -17.484 1.206 1 94.5 95 VAL A N 1
ATOM 725 C CA . VAL A 1 95 ? -2.041 -17.984 1.563 1 94.5 95 VAL A CA 1
ATOM 726 C C . VAL A 1 95 ? -1.527 -18.922 0.475 1 94.5 95 VAL A C 1
ATOM 728 O O . VAL A 1 95 ? -2.295 -19.703 -0.096 1 94.5 95 VAL A O 1
ATOM 731 N N . MET A 1 96 ? -0.255 -18.875 0.192 1 94.12 96 MET A N 1
ATOM 732 C CA . MET A 1 96 ? 0.401 -19.766 -0.773 1 94.12 96 MET A CA 1
ATOM 733 C C . MET A 1 96 ? 1.752 -20.234 -0.248 1 94.12 96 MET A C 1
ATOM 735 O O . MET A 1 96 ? 2.527 -19.438 0.289 1 94.12 96 MET A O 1
ATOM 739 N N . GLU A 1 97 ? 2.02 -21.469 -0.294 1 96 97 GLU A N 1
ATOM 740 C CA . GLU A 1 97 ? 3.305 -22.078 0.016 1 96 97 GLU A CA 1
ATOM 741 C C . GLU A 1 97 ? 3.848 -22.859 -1.182 1 96 97 GLU A C 1
ATOM 743 O O . GLU A 1 97 ? 3.105 -23.578 -1.848 1 96 97 GLU A O 1
ATOM 748 N N . HIS A 1 98 ? 5.055 -22.719 -1.49 1 96 98 HIS A N 1
ATOM 749 C CA . HIS A 1 98 ? 5.652 -23.359 -2.656 1 96 98 HIS A CA 1
ATOM 750 C C . HIS A 1 98 ? 7.094 -23.766 -2.377 1 96 98 HIS A C 1
ATOM 752 O O . HIS A 1 98 ? 7.855 -23.016 -1.771 1 96 98 HIS A O 1
ATOM 758 N N . VAL A 1 99 ? 7.453 -24.938 -2.779 1 96.62 99 VAL A N 1
ATOM 759 C CA . VAL A 1 99 ? 8.828 -25.422 -2.754 1 96.62 99 VAL A CA 1
ATOM 760 C C . VAL A 1 99 ? 9.203 -26 -4.121 1 96.62 99 VAL A C 1
ATOM 762 O O . VAL A 1 99 ? 8.406 -26.703 -4.738 1 96.62 99 VAL A O 1
ATOM 765 N N . ARG A 1 100 ? 10.375 -25.688 -4.57 1 96.25 100 ARG A N 1
ATOM 766 C CA . ARG A 1 100 ? 10.828 -26.156 -5.879 1 96.25 100 ARG A CA 1
ATOM 767 C C . ARG A 1 100 ? 12.305 -26.531 -5.844 1 96.25 100 ARG A C 1
ATOM 769 O O . ARG A 1 100 ? 13.125 -25.828 -5.246 1 96.25 100 ARG A O 1
ATOM 776 N N . TYR A 1 101 ? 12.578 -27.594 -6.473 1 97 101 TYR A N 1
ATOM 777 C CA . TYR A 1 101 ? 13.945 -28.078 -6.641 1 97 101 TYR A CA 1
ATOM 778 C C . TYR A 1 101 ? 14.32 -28.156 -8.117 1 97 101 TYR A C 1
ATOM 780 O O . TYR A 1 101 ? 13.539 -28.641 -8.938 1 97 101 TYR A O 1
ATOM 788 N N . ARG A 1 102 ? 15.469 -27.672 -8.406 1 95.81 102 ARG A N 1
ATOM 789 C CA . ARG A 1 102 ? 15.977 -27.703 -9.773 1 95.81 102 ARG A CA 1
ATOM 790 C C . ARG A 1 102 ? 17.344 -28.375 -9.836 1 95.81 102 ARG A C 1
ATOM 792 O O . ARG A 1 102 ? 18.219 -28.094 -9.016 1 95.81 102 ARG A O 1
ATOM 799 N N . TYR A 1 103 ? 17.453 -29.219 -10.789 1 97.56 103 TYR A N 1
ATOM 800 C CA . TYR A 1 103 ? 18.734 -29.859 -11.07 1 97.56 103 TYR A CA 1
ATOM 801 C C . TYR A 1 103 ? 19.266 -29.453 -12.445 1 97.56 103 TYR A C 1
ATOM 803 O O . TYR A 1 103 ? 18.609 -29.688 -13.461 1 97.56 103 TYR A O 1
ATOM 811 N N . GLY A 1 104 ? 20.438 -28.953 -12.453 1 96.19 104 GLY A N 1
ATOM 812 C CA . GLY A 1 104 ? 21.047 -28.547 -13.703 1 96.19 104 GLY A CA 1
ATOM 813 C C . GLY A 1 104 ? 21.766 -29.672 -14.414 1 96.19 104 GLY A C 1
ATOM 814 O O . GLY A 1 104 ? 22.875 -30.062 -14.016 1 96.19 104 GLY A O 1
ATOM 815 N N . PHE A 1 105 ? 21.156 -30.094 -15.461 1 96.88 105 PHE A N 1
ATOM 816 C CA . PHE A 1 105 ? 21.812 -31.125 -16.25 1 96.88 105 PHE A CA 1
ATOM 817 C C . PHE A 1 105 ? 22.953 -30.547 -17.094 1 96.88 105 PHE A C 1
ATOM 819 O O . PHE A 1 105 ? 24.016 -31.141 -17.219 1 96.88 105 PHE A O 1
ATOM 826 N N . THR A 1 106 ? 22.609 -29.422 -17.766 1 94.62 106 THR A N 1
ATOM 827 C CA . THR A 1 106 ? 23.562 -28.609 -18.531 1 94.62 106 THR A CA 1
ATOM 828 C C . THR A 1 106 ? 23.391 -27.125 -18.203 1 94.62 106 THR A C 1
ATOM 830 O O . THR A 1 106 ? 22.609 -26.766 -17.328 1 94.62 106 THR A O 1
ATOM 833 N N . GLU A 1 107 ? 24.172 -26.359 -18.891 1 88.88 107 GLU A N 1
ATOM 834 C CA . GLU A 1 107 ? 24.047 -24.922 -18.672 1 88.88 107 GLU A CA 1
ATOM 835 C C . GLU A 1 107 ? 22.672 -24.406 -19.109 1 88.88 107 GLU A C 1
ATOM 837 O O . GLU A 1 107 ? 22.188 -23.391 -18.625 1 88.88 107 GLU A O 1
ATOM 842 N N . ARG A 1 108 ? 22.062 -25.109 -20 1 93.62 108 ARG A N 1
ATOM 843 C CA . ARG A 1 108 ? 20.828 -24.609 -20.594 1 93.62 108 ARG A CA 1
ATOM 844 C C . ARG A 1 108 ? 19.641 -25.453 -20.172 1 93.62 108 ARG A C 1
ATOM 846 O O . ARG A 1 108 ? 18.5 -24.984 -20.172 1 93.62 108 ARG A O 1
ATOM 853 N N . LEU A 1 109 ? 19.938 -26.688 -19.844 1 96.31 109 LEU A N 1
ATOM 854 C CA . LEU A 1 109 ? 18.844 -27.625 -19.578 1 96.31 109 LEU A CA 1
ATOM 855 C C . LEU A 1 109 ? 18.828 -28 -18.094 1 96.31 109 LEU A C 1
ATOM 857 O O . LEU A 1 109 ? 19.844 -28.438 -17.547 1 96.31 109 LEU A O 1
ATOM 861 N N . SER A 1 110 ? 17.688 -27.875 -17.516 1 96.69 110 SER A N 1
ATOM 862 C CA . SER A 1 110 ? 17.5 -28.312 -16.125 1 96.69 110 SER A CA 1
ATOM 863 C C . SER A 1 110 ? 16.172 -29.062 -15.969 1 96.69 110 SER A C 1
ATOM 865 O O . SER A 1 110 ? 15.305 -28.984 -16.828 1 96.69 110 SER A O 1
ATOM 867 N N . GLY A 1 111 ? 16.125 -29.891 -14.93 1 97.88 111 GLY A N 1
ATOM 868 C CA . GLY A 1 111 ? 14.883 -30.484 -14.469 1 97.88 111 GLY A CA 1
ATOM 869 C C . GLY A 1 111 ? 14.344 -29.859 -13.203 1 97.88 111 GLY A C 1
ATOM 870 O O . GLY A 1 111 ? 15.117 -29.453 -12.328 1 97.88 111 GLY A O 1
ATOM 871 N N . GLU A 1 112 ? 13.023 -29.797 -13.125 1 97.19 112 GLU A N 1
ATOM 872 C CA . GLU A 1 112 ? 12.43 -29.203 -11.938 1 97.19 112 GLU A CA 1
ATOM 873 C C . GLU A 1 112 ? 11.344 -30.094 -11.352 1 97.19 112 GLU A C 1
ATOM 875 O O . GLU A 1 112 ? 10.641 -30.797 -12.094 1 97.19 112 GLU A O 1
ATOM 880 N N . VAL A 1 113 ? 11.234 -30.078 -10.078 1 98.19 113 VAL A N 1
ATOM 881 C CA . VAL A 1 113 ? 10.141 -30.688 -9.328 1 98.19 113 VAL A CA 1
ATOM 882 C C . VAL A 1 113 ? 9.609 -29.672 -8.305 1 98.19 113 VAL A C 1
ATOM 884 O O . VAL A 1 113 ? 10.375 -28.922 -7.699 1 98.19 113 VAL A O 1
ATOM 887 N N . PHE A 1 114 ? 8.258 -29.656 -8.109 1 96.81 114 PHE A N 1
ATOM 888 C CA . PHE A 1 114 ? 7.734 -28.641 -7.191 1 96.81 114 PHE A CA 1
ATOM 889 C C . PHE A 1 114 ? 6.484 -29.156 -6.484 1 96.81 114 PHE A C 1
ATOM 891 O O . PHE A 1 114 ? 5.828 -30.078 -6.961 1 96.81 114 PHE A O 1
ATOM 898 N N . LEU A 1 115 ? 6.285 -28.594 -5.363 1 97.44 115 LEU A N 1
ATOM 899 C CA . LEU A 1 115 ? 5.102 -28.766 -4.527 1 97.44 115 LEU A CA 1
ATOM 900 C C . LEU A 1 115 ? 4.523 -27.406 -4.125 1 97.44 115 LEU A C 1
ATOM 902 O O . LEU A 1 115 ? 5.27 -26.484 -3.805 1 97.44 115 LEU A O 1
ATOM 906 N N . GLN A 1 116 ? 3.211 -27.297 -4.109 1 96.19 116 GLN A N 1
ATOM 907 C CA . GLN A 1 116 ? 2.561 -26.047 -3.771 1 96.19 116 GLN A CA 1
ATOM 908 C C . GLN A 1 116 ? 1.239 -26.281 -3.047 1 96.19 116 GLN A C 1
ATOM 910 O O . GLN A 1 116 ? 0.498 -27.203 -3.385 1 96.19 116 GLN A O 1
ATOM 915 N N . HIS A 1 117 ? 1 -25.484 -2.164 1 97.06 117 HIS A N 1
ATOM 916 C CA . HIS A 1 117 ? -0.281 -25.422 -1.47 1 97.06 117 HIS A CA 1
ATOM 917 C C . HIS A 1 117 ? -0.862 -24 -1.521 1 97.06 117 HIS A C 1
ATOM 919 O O . HIS A 1 117 ? -0.126 -23.016 -1.41 1 97.06 117 HIS A O 1
ATOM 925 N N . GLU A 1 118 ? -2.219 -23.969 -1.653 1 95.06 118 GLU A N 1
ATOM 926 C CA . GLU A 1 118 ? -2.873 -22.672 -1.762 1 95.06 118 GLU A CA 1
ATOM 927 C C . GLU A 1 118 ? -4.215 -22.672 -1.039 1 95.06 118 GLU A C 1
ATOM 929 O O . GLU A 1 118 ? -4.965 -23.641 -1.101 1 95.06 118 GLU A O 1
ATOM 934 N N . PHE A 1 119 ? -4.461 -21.609 -0.421 1 95.31 119 PHE A N 1
ATOM 935 C CA . PHE A 1 119 ? -5.75 -21.234 0.144 1 95.31 119 PHE A CA 1
ATOM 936 C C . PHE A 1 119 ? -6.172 -19.859 -0.338 1 95.31 119 PHE A C 1
ATOM 938 O O . PHE A 1 119 ? -5.363 -18.922 -0.35 1 95.31 119 PHE A O 1
ATOM 945 N N . ASP A 1 120 ? -7.383 -19.688 -0.757 1 94.25 120 ASP A N 1
ATOM 946 C CA . ASP A 1 120 ? -7.938 -18.406 -1.184 1 94.25 120 ASP A CA 1
ATOM 947 C C . ASP A 1 120 ? -9.445 -18.359 -0.96 1 94.25 120 ASP A C 1
ATOM 949 O O . ASP A 1 120 ? -10.211 -18.953 -1.719 1 94.25 120 ASP A O 1
ATOM 953 N N . LYS A 1 121 ? -9.852 -17.609 -0.037 1 93.19 121 LYS A N 1
ATOM 954 C CA . LYS A 1 121 ? -11.25 -17.562 0.375 1 93.19 121 LYS A CA 1
ATOM 955 C C . LYS A 1 121 ? -12.141 -17.062 -0.763 1 93.19 121 LYS A C 1
ATOM 957 O O . LYS A 1 121 ? -13.203 -17.641 -1.02 1 93.19 121 LYS A O 1
ATOM 962 N N . PHE A 1 122 ? -11.734 -16.141 -1.52 1 90.44 122 PHE A N 1
ATOM 963 C CA . PHE A 1 122 ? -12.633 -15.453 -2.447 1 90.44 122 PHE A CA 1
ATOM 964 C C . PHE A 1 122 ? -12.609 -16.125 -3.812 1 90.44 122 PHE A C 1
ATOM 966 O O . PHE A 1 122 ? -13.484 -15.875 -4.648 1 90.44 122 PHE A O 1
ATOM 973 N N . ARG A 1 123 ? -11.68 -16.984 -3.98 1 93.12 123 ARG A N 1
ATOM 974 C CA . ARG A 1 123 ? -11.719 -17.875 -5.141 1 93.12 123 ARG A CA 1
ATOM 975 C C . ARG A 1 123 ? -12.297 -19.234 -4.773 1 93.12 123 ARG A C 1
ATOM 977 O O . ARG A 1 123 ? -12.242 -20.172 -5.57 1 93.12 123 ARG A O 1
ATOM 984 N N . ARG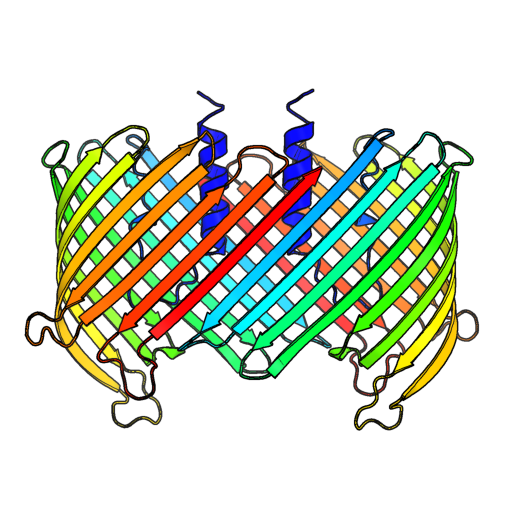 A 1 124 ? -12.734 -19.344 -3.521 1 94.56 124 ARG A N 1
ATOM 985 C CA . ARG A 1 124 ? -13.406 -20.516 -2.969 1 94.56 124 ARG A CA 1
ATOM 986 C C . ARG A 1 124 ? -12.484 -21.734 -2.977 1 94.56 124 ARG A C 1
ATOM 988 O O . ARG A 1 124 ? -12.922 -22.859 -3.225 1 94.56 124 ARG A O 1
ATOM 995 N N . ILE A 1 125 ? -11.219 -21.422 -2.812 1 94.75 125 ILE A N 1
ATOM 996 C CA . ILE A 1 125 ? -10.234 -22.484 -2.652 1 94.75 125 ILE A CA 1
ATOM 997 C C . ILE A 1 125 ? -10.008 -22.766 -1.167 1 94.75 125 ILE A C 1
ATOM 999 O O . ILE A 1 125 ? -9.281 -22.031 -0.496 1 94.75 125 ILE A O 1
ATOM 1003 N N . GLN A 1 126 ? -10.578 -23.812 -0.773 1 96.12 126 GLN A N 1
ATOM 1004 C CA . GLN A 1 126 ? -10.344 -24.203 0.613 1 96.12 126 GLN A CA 1
ATOM 1005 C C . GLN A 1 126 ? -8.984 -24.875 0.778 1 96.12 126 GLN A C 1
ATOM 1007 O O . GLN A 1 126 ? -8.32 -24.688 1.801 1 96.12 126 GLN A O 1
ATOM 1012 N N . PHE A 1 127 ? -8.688 -25.688 -0.219 1 96.12 127 PHE A N 1
ATOM 1013 C CA . PHE A 1 127 ? -7.414 -26.391 -0.235 1 96.12 127 PHE A CA 1
ATOM 1014 C C . PHE A 1 127 ? -7.027 -26.781 -1.658 1 96.12 127 PHE A C 1
ATOM 1016 O O . PHE A 1 127 ? -7.801 -27.422 -2.367 1 96.12 127 PHE A O 1
ATOM 1023 N N . ARG A 1 128 ? -5.84 -26.438 -2.074 1 96.25 128 ARG A N 1
ATOM 1024 C CA . ARG A 1 128 ? -5.289 -26.875 -3.354 1 96.25 128 ARG A CA 1
ATOM 1025 C C . ARG A 1 128 ? -3.822 -27.266 -3.215 1 96.25 128 ARG A C 1
ATOM 1027 O O . ARG A 1 128 ? -3.006 -26.469 -2.748 1 96.25 128 ARG A O 1
ATOM 1034 N N . ALA A 1 129 ? -3.582 -28.422 -3.57 1 96.81 129 ALA A N 1
ATOM 1035 C CA . ALA A 1 129 ? -2.207 -28.922 -3.57 1 96.81 129 ALA A CA 1
ATOM 1036 C C . ALA A 1 129 ? -1.802 -29.406 -4.957 1 96.81 129 ALA A C 1
ATOM 1038 O O . ALA A 1 129 ? -2.6 -30.047 -5.652 1 96.81 129 ALA A O 1
ATOM 1039 N N . LEU A 1 130 ? -0.624 -29.141 -5.324 1 96.25 130 LEU A N 1
ATOM 1040 C CA . LEU A 1 130 ? -0.161 -29.641 -6.609 1 96.25 130 LEU A CA 1
ATOM 1041 C C . LEU A 1 130 ? 1.281 -30.125 -6.512 1 96.25 130 LEU A C 1
ATOM 1043 O O . LEU A 1 130 ? 2.057 -29.625 -5.691 1 96.25 130 LEU A O 1
ATOM 1047 N N . LEU A 1 131 ? 1.565 -31.109 -7.215 1 97.75 131 LEU A N 1
ATOM 1048 C CA . LEU A 1 131 ? 2.885 -31.703 -7.398 1 97.75 131 LEU A CA 1
ATOM 1049 C C . LEU A 1 131 ? 3.217 -31.859 -8.875 1 97.75 131 LEU A C 1
ATOM 1051 O O . LEU A 1 131 ? 2.408 -32.375 -9.656 1 97.75 131 LEU A O 1
ATOM 1055 N N . GLY A 1 132 ? 4.379 -31.312 -9.258 1 97.88 132 GLY A N 1
ATOM 1056 C CA . GLY A 1 132 ? 4.715 -31.375 -10.672 1 97.88 132 GLY A CA 1
ATOM 1057 C C . GLY A 1 132 ? 6.199 -31.531 -10.93 1 97.88 132 GLY A C 1
ATOM 1058 O O . GLY A 1 132 ? 7.012 -31.375 -10.016 1 97.88 132 GLY A O 1
ATOM 1059 N N . ALA A 1 133 ? 6.52 -31.906 -12.133 1 98.38 133 ALA A N 1
ATOM 1060 C CA . ALA A 1 133 ? 7.902 -32.062 -12.57 1 98.38 133 ALA A CA 1
ATOM 1061 C C . ALA A 1 133 ? 8.016 -31.922 -14.086 1 98.38 133 ALA A C 1
ATOM 1063 O O . ALA A 1 133 ? 7.066 -32.188 -14.82 1 98.38 133 ALA A O 1
ATOM 1064 N N . GLY A 1 134 ? 9.156 -31.438 -14.531 1 98.38 134 GLY A N 1
ATOM 1065 C CA . GLY A 1 134 ? 9.383 -31.297 -15.961 1 98.38 134 GLY A CA 1
ATOM 1066 C C . GLY A 1 134 ? 10.672 -30.578 -16.297 1 98.38 134 GLY A C 1
ATOM 1067 O O . GLY A 1 134 ? 11.406 -30.172 -15.398 1 98.38 134 GLY A O 1
ATOM 1068 N N . PRO A 1 135 ? 10.938 -30.469 -17.516 1 98.06 135 PRO A N 1
ATOM 1069 C CA . PRO A 1 135 ? 12.164 -29.812 -17.969 1 98.06 135 PRO A CA 1
ATOM 1070 C C . PRO A 1 135 ? 12.023 -28.297 -18.031 1 98.06 135 PRO A C 1
ATOM 1072 O O . PRO A 1 135 ? 10.906 -27.781 -18.125 1 98.06 135 PRO A O 1
ATOM 1075 N N . ARG A 1 136 ? 13.086 -27.656 -17.953 1 96.25 136 ARG A N 1
ATOM 1076 C CA . ARG A 1 136 ? 13.266 -26.219 -18.078 1 96.25 136 ARG A CA 1
ATOM 1077 C C . ARG A 1 136 ? 14.469 -25.891 -18.938 1 96.25 136 ARG A C 1
ATOM 1079 O O . ARG A 1 136 ? 15.547 -26.469 -18.766 1 96.25 136 ARG A O 1
ATOM 1086 N N . VAL A 1 137 ? 14.273 -24.969 -19.875 1 96.94 137 VAL A N 1
ATOM 1087 C CA . VAL A 1 137 ? 15.352 -24.656 -20.812 1 96.94 137 VAL A CA 1
ATOM 1088 C C . VAL A 1 137 ? 15.602 -23.141 -20.812 1 96.94 137 VAL A C 1
ATOM 1090 O O . VAL A 1 137 ? 14.664 -22.344 -20.938 1 96.94 137 VAL A O 1
ATOM 1093 N N . ARG A 1 138 ? 16.797 -22.797 -20.703 1 94.38 138 ARG A N 1
ATOM 1094 C CA . ARG A 1 138 ? 17.219 -21.422 -20.938 1 94.38 138 ARG A CA 1
ATOM 1095 C C . ARG A 1 138 ? 17.469 -21.172 -22.422 1 94.38 138 ARG A C 1
ATOM 1097 O O . ARG A 1 138 ? 18.469 -21.641 -22.984 1 94.38 138 ARG A O 1
ATOM 1104 N N . VAL A 1 139 ? 16.625 -20.422 -22.984 1 94.94 139 VAL A N 1
ATOM 1105 C CA . VAL A 1 139 ? 16.656 -20.234 -24.438 1 94.94 139 VAL A CA 1
ATOM 1106 C C . VAL A 1 139 ? 17.609 -19.094 -24.781 1 94.94 139 VAL A C 1
ATOM 1108 O O . VAL A 1 139 ? 18.391 -19.203 -25.734 1 94.94 139 VAL A O 1
ATOM 1111 N N . LEU A 1 140 ? 17.469 -18.047 -24.047 1 91.06 140 LEU A N 1
ATOM 1112 C CA . LEU A 1 140 ? 18.344 -16.891 -24.219 1 91.06 140 LEU A CA 1
ATOM 1113 C C . LEU A 1 140 ? 18.953 -16.484 -22.875 1 91.06 140 LEU A C 1
ATOM 1115 O O . LEU A 1 140 ? 18.234 -16.344 -21.875 1 91.06 140 LEU A O 1
ATOM 1119 N N . THR A 1 141 ? 20.266 -16.375 -22.859 1 85.56 141 THR A N 1
ATOM 1120 C CA . THR A 1 141 ? 20.953 -15.984 -21.625 1 85.56 141 THR A CA 1
ATOM 1121 C C . THR A 1 141 ? 21.953 -14.867 -21.891 1 85.56 141 THR A C 1
ATOM 1123 O O . THR A 1 141 ? 23.156 -15.109 -22 1 85.56 141 THR A O 1
ATOM 1126 N N . ASP A 1 142 ? 21.469 -13.742 -22.25 1 83.94 142 ASP A N 1
ATOM 1127 C CA . ASP A 1 142 ? 22.328 -12.578 -22.469 1 83.94 142 ASP A CA 1
ATOM 1128 C C . ASP A 1 142 ? 22.312 -11.648 -21.25 1 83.94 142 ASP A C 1
ATOM 1130 O O . ASP A 1 142 ? 21.469 -11.797 -20.359 1 83.94 142 ASP A O 1
ATOM 1134 N N . LYS A 1 143 ? 23.25 -10.773 -21.234 1 77.62 143 LYS A N 1
ATOM 1135 C CA . LYS A 1 143 ? 23.375 -9.859 -20.109 1 77.62 143 LYS A CA 1
ATOM 1136 C C . LYS A 1 143 ? 22.125 -8.984 -19.969 1 77.62 143 LYS A C 1
ATOM 1138 O O . LYS A 1 143 ? 21.688 -8.68 -18.859 1 77.62 143 LYS A O 1
ATOM 1143 N N . GLN A 1 144 ? 21.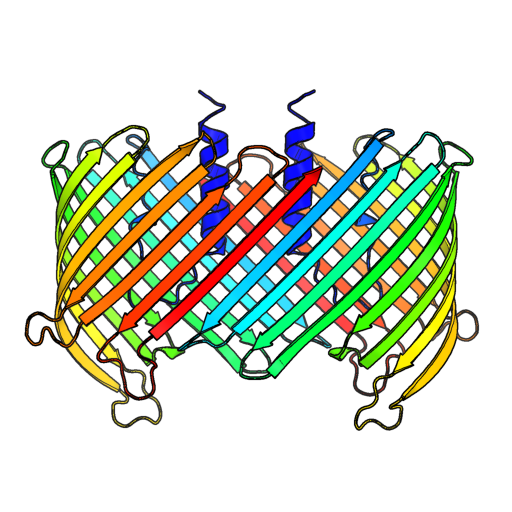625 -8.656 -21.125 1 85 144 GLN A N 1
ATOM 1144 C CA . GLN A 1 144 ? 20.547 -7.688 -21.094 1 85 144 GLN A CA 1
ATOM 1145 C C . GLN A 1 144 ? 19.188 -8.367 -21.297 1 85 144 GLN A C 1
ATOM 1147 O O . GLN A 1 144 ? 18.141 -7.738 -21.125 1 85 144 GLN A O 1
ATOM 1152 N N . ALA A 1 145 ? 19.234 -9.648 -21.672 1 89.25 145 ALA A N 1
ATOM 1153 C CA . ALA A 1 145 ? 17.969 -10.32 -21.984 1 89.25 145 ALA A CA 1
ATOM 1154 C C . ALA A 1 145 ? 18.047 -11.805 -21.641 1 89.25 145 ALA A C 1
ATOM 1156 O O . ALA A 1 145 ? 19 -12.492 -22.031 1 89.25 145 ALA A O 1
ATOM 1157 N N . THR A 1 146 ? 17.141 -12.25 -20.906 1 89.56 146 THR A N 1
ATOM 1158 C CA . THR A 1 146 ? 17.031 -13.672 -20.594 1 89.56 146 THR A CA 1
ATOM 1159 C C . THR A 1 146 ? 15.641 -14.188 -20.938 1 89.56 146 THR A C 1
ATOM 1161 O O . THR A 1 146 ? 14.648 -13.477 -20.766 1 89.56 146 THR A O 1
ATOM 1164 N N . LEU A 1 147 ? 15.648 -15.391 -21.516 1 94.19 147 LEU A N 1
ATOM 1165 C CA . LEU A 1 147 ? 14.398 -16.078 -21.844 1 94.19 147 LEU A CA 1
ATOM 1166 C C . LEU A 1 147 ? 14.438 -17.531 -21.375 1 94.19 147 LEU A C 1
ATOM 1168 O O . LEU A 1 147 ? 15.344 -18.281 -21.734 1 94.19 147 LEU A O 1
ATOM 1172 N N . VAL A 1 148 ? 13.5 -17.875 -20.594 1 94.06 148 VAL A N 1
ATOM 1173 C CA . VAL A 1 148 ? 13.422 -19.234 -20.047 1 94.06 148 VAL A CA 1
ATOM 1174 C C . VAL A 1 148 ? 12.055 -19.828 -20.359 1 94.06 148 VAL A C 1
ATOM 1176 O O . VAL A 1 148 ? 11.031 -19.156 -20.25 1 94.06 148 VAL A O 1
ATOM 1179 N N . VAL A 1 149 ? 12.094 -21.078 -20.734 1 96.81 149 VAL A N 1
ATOM 1180 C CA . VAL A 1 149 ? 10.859 -21.812 -21 1 96.81 149 VAL A CA 1
ATOM 1181 C C . VAL A 1 149 ? 10.828 -23.078 -20.156 1 96.81 149 VAL A C 1
ATOM 1183 O O . VAL A 1 149 ? 11.836 -23.781 -20.031 1 96.81 149 VAL A O 1
ATOM 1186 N N . GLY A 1 150 ? 9.648 -23.328 -19.578 1 96.75 150 GLY A N 1
ATOM 1187 C CA . GLY A 1 150 ? 9.461 -24.547 -18.812 1 96.75 150 GLY A CA 1
ATOM 1188 C C . GLY A 1 150 ? 8.18 -25.281 -19.156 1 96.75 150 GLY A C 1
ATOM 1189 O O . GLY A 1 150 ? 7.191 -24.656 -19.562 1 96.75 150 GLY A O 1
ATOM 1190 N N . LEU A 1 151 ? 8.289 -26.562 -19.031 1 97.44 151 LEU A N 1
ATOM 1191 C CA . LEU A 1 151 ? 7.148 -27.438 -19.266 1 97.44 151 LEU A CA 1
ATOM 1192 C C . LEU A 1 151 ? 7.086 -28.531 -18.203 1 97.44 151 LEU A C 1
ATOM 1194 O O . LEU A 1 151 ? 8.047 -29.281 -18.016 1 97.44 151 LEU A O 1
ATOM 1198 N N . ALA A 1 152 ? 5.922 -28.641 -17.5 1 97.56 152 ALA A N 1
ATOM 1199 C CA . ALA A 1 152 ? 5.828 -29.641 -16.438 1 97.56 152 ALA A CA 1
ATOM 1200 C C . ALA A 1 152 ? 4.477 -30.344 -16.469 1 97.56 152 ALA A C 1
ATOM 1202 O O . ALA A 1 152 ? 3.467 -29.75 -16.859 1 97.56 152 ALA A O 1
ATOM 1203 N N . LEU A 1 153 ? 4.57 -31.547 -16.141 1 98.19 153 LEU A N 1
ATOM 1204 C CA . LEU A 1 153 ? 3.342 -32.25 -15.805 1 98.19 153 LEU A CA 1
ATOM 1205 C C . LEU A 1 153 ? 3.066 -32.188 -14.305 1 98.19 153 LEU A C 1
ATOM 1207 O O . LEU A 1 153 ? 3.979 -32.375 -13.5 1 98.19 153 LEU A O 1
ATOM 1211 N N . MET A 1 154 ? 1.751 -31.891 -14.008 1 97.06 154 MET A N 1
ATOM 1212 C CA . MET A 1 154 ? 1.455 -31.781 -12.586 1 97.06 154 MET A CA 1
ATOM 1213 C C . MET A 1 154 ? 0.115 -32.438 -12.258 1 97.06 154 MET A C 1
ATOM 1215 O O . MET A 1 154 ? -0.756 -32.531 -13.125 1 97.06 154 MET A O 1
ATOM 1219 N N . LEU A 1 155 ? 0.073 -32.906 -11.062 1 98.25 155 LEU A N 1
ATOM 1220 C CA . LEU A 1 155 ? -1.165 -33.406 -10.469 1 98.25 155 LEU A CA 1
ATOM 1221 C C . LEU A 1 155 ? -1.695 -32.406 -9.43 1 98.25 155 LEU A C 1
ATOM 1223 O O . LEU A 1 155 ? -0.964 -32 -8.523 1 98.25 155 LEU A O 1
ATOM 1227 N N . GLU A 1 156 ? -2.918 -32.031 -9.578 1 97.38 156 GLU A N 1
ATOM 1228 C CA . GLU A 1 156 ? -3.521 -31.047 -8.703 1 97.38 156 GLU A CA 1
ATOM 1229 C C . GLU A 1 156 ? -4.723 -31.609 -7.961 1 97.38 156 GLU A C 1
ATOM 1231 O O . GLU A 1 156 ? -5.605 -32.219 -8.57 1 97.38 156 GLU A O 1
ATOM 1236 N N . HIS A 1 157 ? -4.719 -31.438 -6.742 1 97.75 157 HIS A N 1
ATOM 1237 C CA . HIS A 1 157 ? -5.844 -31.766 -5.879 1 97.75 157 HIS A CA 1
ATOM 1238 C C . HIS A 1 157 ? -6.48 -30.516 -5.285 1 97.75 157 HIS A C 1
ATOM 1240 O O . HIS A 1 157 ? -5.801 -29.719 -4.633 1 97.75 157 HIS A O 1
ATOM 1246 N N . GLU A 1 158 ? -7.723 -30.359 -5.488 1 96.12 158 GLU A N 1
ATOM 1247 C CA . GLU A 1 158 ? -8.406 -29.141 -5.055 1 96.12 158 GLU A CA 1
ATOM 1248 C C . GLU A 1 158 ? -9.688 -29.469 -4.305 1 96.12 158 GLU A C 1
ATOM 1250 O O . GLU A 1 158 ? -10.43 -30.375 -4.688 1 96.12 158 GLU A O 1
ATOM 1255 N N . ARG A 1 159 ? -9.969 -28.75 -3.273 1 97.31 159 ARG A N 1
ATOM 1256 C CA . ARG A 1 159 ? -11.234 -28.781 -2.537 1 97.31 159 ARG A CA 1
ATOM 1257 C C . ARG A 1 159 ? -11.875 -27.391 -2.506 1 97.31 159 ARG A C 1
ATOM 1259 O O . ARG A 1 159 ? -11.25 -26.422 -2.064 1 97.31 159 ARG A O 1
ATOM 1266 N N . ILE A 1 160 ? -13.086 -27.359 -2.941 1 96.38 160 ILE A N 1
ATOM 1267 C CA . ILE A 1 160 ? -13.828 -26.109 -2.992 1 96.38 160 ILE A CA 1
ATOM 1268 C C . ILE A 1 160 ? -14.367 -25.766 -1.603 1 96.38 160 ILE A C 1
ATOM 1270 O O . ILE A 1 160 ? -14.781 -26.656 -0.857 1 96.38 160 ILE A O 1
ATOM 1274 N N . ARG A 1 161 ? -14.406 -24.578 -1.291 1 95.12 161 ARG A N 1
ATOM 1275 C CA . ARG A 1 161 ? -14.859 -24.109 0.01 1 95.12 161 ARG A CA 1
ATOM 1276 C C . ARG A 1 161 ? -16.281 -24.562 0.29 1 95.12 161 ARG A C 1
ATOM 1278 O O . ARG A 1 161 ? -17.125 -24.594 -0.616 1 95.12 161 ARG A O 1
ATOM 1285 N N . ARG A 1 162 ? -16.516 -24.781 1.594 1 94.31 162 ARG A N 1
ATOM 1286 C CA . ARG A 1 162 ? -17.875 -25.156 2.004 1 94.31 162 ARG A CA 1
ATOM 1287 C C . ARG A 1 162 ? -18.719 -23.922 2.27 1 94.31 162 ARG A C 1
ATOM 1289 O O . ARG A 1 162 ? -18.719 -23.391 3.377 1 94.31 162 ARG A O 1
ATOM 1296 N N . ASP A 1 163 ? -19.359 -23.484 1.274 1 92.88 163 ASP A N 1
ATOM 1297 C CA . ASP A 1 163 ? -20.234 -22.312 1.366 1 92.88 163 ASP A CA 1
ATOM 1298 C C . ASP A 1 163 ? -21.641 -22.625 0.857 1 92.88 163 ASP A C 1
ATOM 1300 O O . ASP A 1 163 ? -22.109 -23.75 0.98 1 92.88 163 ASP A O 1
ATOM 1304 N N . SER A 1 164 ? -22.344 -21.656 0.341 1 90.94 164 SER A N 1
ATOM 1305 C CA . SER A 1 164 ? -23.75 -21.875 0.046 1 90.94 164 SER A CA 1
ATOM 1306 C C . SER A 1 164 ? -23.953 -22.281 -1.409 1 90.94 164 SER A C 1
ATOM 1308 O O . SER A 1 164 ? -25.094 -22.547 -1.833 1 90.94 164 SER A O 1
ATOM 1310 N N . GLU A 1 165 ? -22.875 -22.5 -2.184 1 92.94 165 GLU A N 1
ATOM 1311 C CA . GLU A 1 165 ? -23 -22.812 -3.602 1 92.94 165 GLU A CA 1
ATOM 1312 C C . GLU A 1 165 ? -23.188 -24.312 -3.811 1 92.94 165 GLU A C 1
ATOM 1314 O O . GLU A 1 165 ? -22.766 -25.125 -2.979 1 92.94 165 GLU A O 1
ATOM 1319 N N . PRO A 1 166 ? -23.734 -24.719 -4.914 1 94.31 166 PRO A N 1
ATOM 1320 C CA . PRO A 1 166 ? -24.016 -26.141 -5.184 1 94.31 166 PRO A CA 1
ATOM 1321 C C . PRO A 1 166 ? -22.75 -26.984 -5.219 1 94.31 166 PRO A C 1
ATOM 1323 O O . PRO A 1 166 ? -22.781 -28.172 -4.867 1 94.31 166 PRO A O 1
ATOM 1326 N N . ASP A 1 167 ? -21.703 -26.453 -5.609 1 94.19 167 ASP A N 1
ATOM 1327 C CA . ASP A 1 167 ? -20.484 -27.234 -5.75 1 94.19 167 ASP A CA 1
ATOM 1328 C C . ASP A 1 167 ? -19.625 -27.141 -4.492 1 94.19 167 ASP A C 1
ATOM 1330 O O . ASP A 1 167 ? -18.469 -27.562 -4.492 1 94.19 167 ASP A O 1
ATOM 1334 N N . ALA A 1 168 ? -20.312 -26.688 -3.406 1 94.44 168 ALA A N 1
ATOM 1335 C CA . ALA A 1 168 ? -19.578 -26.484 -2.156 1 94.44 168 ALA A CA 1
ATOM 1336 C C . ALA A 1 168 ? -19 -27.812 -1.641 1 94.44 168 ALA A C 1
ATOM 1338 O O . ALA A 1 168 ? -19.719 -28.812 -1.577 1 94.44 168 ALA A O 1
ATOM 1339 N N . GLY A 1 169 ? -17.656 -27.734 -1.326 1 93.69 169 GLY A N 1
ATOM 1340 C CA . GLY A 1 169 ? -17.031 -28.875 -0.7 1 93.69 169 GLY A CA 1
ATOM 1341 C C . GLY A 1 169 ? -16.578 -29.922 -1.698 1 93.69 169 GLY A C 1
ATOM 1342 O O . GLY A 1 169 ? -15.93 -30.906 -1.326 1 93.69 169 GLY A O 1
ATOM 1343 N N . GLU A 1 170 ? -16.812 -29.766 -2.938 1 93.88 170 GLU A N 1
ATOM 1344 C CA . GLU A 1 170 ? -16.406 -30.719 -3.953 1 93.88 170 GLU A CA 1
ATOM 1345 C C . GLU A 1 170 ? -14.883 -30.812 -4.051 1 93.88 170 GLU A C 1
ATOM 1347 O O . GLU A 1 170 ? -14.188 -29.828 -3.812 1 93.88 170 GLU A O 1
ATOM 1352 N N . PHE A 1 171 ? -14.492 -32 -4.281 1 94.62 171 PHE A N 1
ATOM 1353 C CA . PHE A 1 171 ? -13.062 -32.219 -4.469 1 94.62 171 PHE A CA 1
ATOM 1354 C C . PHE A 1 171 ? -12.781 -32.781 -5.859 1 94.62 171 PHE A C 1
ATOM 1356 O O . PHE A 1 171 ? -13.609 -33.5 -6.43 1 94.62 171 PHE A O 1
ATOM 1363 N N . ARG A 1 172 ? -11.633 -32.406 -6.371 1 94.56 172 ARG A N 1
ATOM 1364 C CA . ARG A 1 172 ? -11.203 -32.906 -7.672 1 94.56 172 ARG A CA 1
ATOM 1365 C C . ARG A 1 172 ? -9.688 -33.094 -7.707 1 94.56 172 ARG A C 1
ATOM 1367 O O . ARG A 1 172 ? -8.953 -32.375 -7.031 1 94.56 172 ARG A O 1
ATOM 1374 N N . THR A 1 173 ? -9.281 -34.094 -8.422 1 97.06 173 THR A N 1
ATOM 1375 C CA . THR A 1 173 ? -7.871 -34.344 -8.727 1 97.06 173 THR A CA 1
ATOM 1376 C C . THR A 1 173 ? -7.652 -34.438 -10.234 1 97.06 173 THR A C 1
ATOM 1378 O O . THR A 1 173 ? -8.227 -35.312 -10.883 1 97.06 173 THR A O 1
ATOM 1381 N N . ASP A 1 174 ? -6.836 -33.594 -10.711 1 97 174 ASP A N 1
ATOM 1382 C CA . ASP A 1 174 ? -6.695 -33.531 -12.164 1 97 174 ASP A CA 1
ATOM 1383 C C . ASP A 1 174 ? -5.23 -33.406 -12.57 1 97 174 ASP A C 1
ATOM 1385 O O . ASP A 1 174 ? -4.469 -32.688 -11.922 1 97 174 ASP A O 1
ATOM 1389 N N . PRO A 1 175 ? -4.867 -34.125 -13.578 1 97.94 175 PRO A N 1
ATOM 1390 C CA . PRO A 1 175 ? -3.566 -33.844 -14.195 1 97.94 175 PRO A CA 1
ATOM 1391 C C . PRO A 1 175 ? -3.59 -32.594 -15.078 1 97.94 175 PRO A C 1
ATOM 1393 O O . PRO A 1 175 ? -4.543 -32.375 -15.828 1 97.94 175 PRO A O 1
ATOM 1396 N N . ARG A 1 176 ? -2.582 -31.797 -14.961 1 97.75 176 ARG A N 1
ATOM 1397 C CA . ARG A 1 176 ? -2.461 -30.609 -15.797 1 97.75 176 ARG A CA 1
ATOM 1398 C C . ARG A 1 176 ? -1.054 -30.484 -16.375 1 97.75 176 ARG A C 1
ATOM 1400 O O . ARG A 1 176 ? -0.096 -31.016 -15.805 1 97.75 176 ARG A O 1
ATOM 1407 N N . LEU A 1 177 ? -1.048 -29.922 -17.531 1 97.75 177 LEU A N 1
ATOM 1408 C CA . LEU A 1 177 ? 0.218 -29.469 -18.094 1 97.75 177 LEU A CA 1
ATOM 1409 C C . LEU A 1 177 ? 0.517 -28.031 -17.688 1 97.75 177 LEU A C 1
ATOM 1411 O O . LEU A 1 177 ? -0.331 -27.141 -17.844 1 97.75 177 LEU A O 1
ATOM 1415 N N . SER A 1 178 ? 1.632 -27.859 -17.125 1 96 178 SER A N 1
ATOM 1416 C CA . SER A 1 178 ? 2.037 -26.516 -16.734 1 96 178 SER A CA 1
ATOM 1417 C C . SER A 1 178 ? 3.197 -26 -17.578 1 96 178 SER A C 1
ATOM 1419 O O . SER A 1 178 ? 4.324 -26.484 -17.453 1 96 178 SER A O 1
ATOM 1421 N N . SER A 1 179 ? 2.936 -25.031 -18.406 1 96.5 179 SER A N 1
ATOM 1422 C CA . SER A 1 179 ? 3.955 -24.406 -19.234 1 96.5 179 SER A CA 1
ATOM 1423 C C . SER A 1 179 ? 4.152 -22.938 -18.859 1 96.5 179 SER A C 1
ATOM 1425 O O . SER A 1 179 ? 3.195 -22.25 -18.5 1 96.5 179 SER A O 1
ATOM 1427 N N . TYR A 1 180 ? 5.379 -22.5 -18.922 1 95 180 TYR A N 1
ATOM 1428 C CA . TYR A 1 180 ? 5.605 -21.094 -18.656 1 95 180 TYR A CA 1
ATOM 1429 C C . TYR A 1 180 ? 6.738 -20.547 -19.516 1 95 180 TYR A C 1
ATOM 1431 O O . TYR A 1 180 ? 7.578 -21.297 -20 1 95 180 TYR A O 1
ATOM 1439 N N . VAL A 1 181 ? 6.648 -19.25 -19.734 1 95.94 181 VAL A N 1
ATOM 1440 C CA . VAL A 1 181 ? 7.695 -18.453 -20.359 1 95.94 181 VAL A CA 1
ATOM 1441 C C . VAL A 1 181 ? 8.062 -17.281 -19.453 1 95.94 181 VAL A C 1
ATOM 1443 O O . VAL A 1 181 ? 7.191 -16.547 -19 1 95.94 181 VAL A O 1
ATOM 1446 N N . LEU A 1 182 ? 9.312 -17.219 -19.156 1 92.88 182 LEU A N 1
ATOM 1447 C CA . LEU A 1 182 ? 9.844 -16.109 -18.359 1 92.88 182 LEU A CA 1
ATOM 1448 C C . LEU A 1 182 ? 10.836 -15.281 -19.156 1 92.88 182 LEU A C 1
ATOM 1450 O O . LEU A 1 182 ? 11.836 -15.812 -19.656 1 92.88 182 LEU A O 1
ATOM 1454 N N . GLY A 1 183 ? 10.516 -14.023 -19.297 1 91.5 183 GLY A N 1
ATOM 1455 C CA . GLY A 1 183 ? 11.406 -13.086 -19.969 1 91.5 183 GLY A CA 1
ATOM 1456 C C . GLY A 1 183 ? 11.844 -11.938 -19.094 1 91.5 183 GLY A C 1
ATOM 1457 O O . GLY A 1 183 ? 11.031 -11.352 -18.375 1 91.5 183 GLY A O 1
ATOM 1458 N N . ARG A 1 184 ? 13.117 -11.664 -19.188 1 88.56 184 ARG A N 1
ATOM 1459 C CA . ARG A 1 184 ? 13.68 -10.508 -18.484 1 88.56 184 ARG A CA 1
ATOM 1460 C C . ARG A 1 184 ? 14.492 -9.633 -19.422 1 88.56 184 ARG A C 1
ATOM 1462 O O . ARG A 1 184 ? 15.359 -10.133 -20.141 1 88.56 184 ARG A O 1
ATOM 1469 N N . LEU A 1 185 ? 14.109 -8.414 -19.422 1 90.69 185 LEU A N 1
ATOM 1470 C CA . LEU A 1 185 ? 14.82 -7.441 -20.25 1 90.69 185 LEU A CA 1
ATOM 1471 C C . LEU A 1 185 ? 15.367 -6.297 -19.391 1 90.69 185 LEU A C 1
ATOM 1473 O O . LEU A 1 185 ? 14.641 -5.734 -18.578 1 90.69 185 LEU A O 1
ATOM 1477 N N . GLU A 1 186 ? 16.594 -6.062 -19.594 1 86.62 186 GLU A N 1
ATOM 1478 C CA . GLU A 1 186 ? 17.234 -4.902 -18.984 1 86.62 186 GLU A CA 1
ATOM 1479 C C . GLU A 1 186 ? 17.609 -3.861 -20.031 1 86.62 186 GLU A C 1
ATOM 1481 O O . GLU A 1 186 ? 18.5 -4.094 -20.844 1 86.62 186 GLU A O 1
ATOM 1486 N N . PHE A 1 187 ? 16.875 -2.787 -20.078 1 82.19 187 PHE A N 1
ATOM 1487 C CA . PHE A 1 187 ? 17.109 -1.763 -21.094 1 82.19 187 PHE A CA 1
ATOM 1488 C C . PHE A 1 187 ? 18.281 -0.876 -20.719 1 82.19 187 PHE A C 1
ATOM 1490 O O . PHE A 1 187 ? 19.125 -0.557 -21.562 1 82.19 187 PHE A O 1
ATOM 1497 N N . MET A 1 188 ? 18.359 -0.235 -19.641 1 77.12 188 MET A N 1
ATOM 1498 C CA . MET A 1 188 ? 19.438 0.58 -19.078 1 77.12 188 MET A CA 1
ATOM 1499 C C . MET A 1 188 ? 19.672 0.224 -17.609 1 77.12 188 MET A C 1
ATOM 1501 O O . MET A 1 188 ? 19.047 -0.697 -17.078 1 77.12 188 MET A O 1
ATOM 1505 N N . GLU A 1 189 ? 20.703 1.054 -17.141 1 67.19 189 GLU A N 1
ATOM 1506 C CA . GLU A 1 189 ? 20.969 0.858 -15.719 1 67.19 189 GLU A CA 1
ATOM 1507 C C . GLU A 1 189 ? 19.75 1.191 -14.875 1 67.19 189 GLU A C 1
ATOM 1509 O O . GLU A 1 189 ? 19.188 2.279 -15 1 67.19 189 GLU A O 1
ATOM 1514 N N . ASN A 1 190 ? 18.953 0.222 -14.547 1 75.19 190 ASN A N 1
ATOM 1515 C CA . ASN A 1 190 ? 17.875 0.349 -13.562 1 75.19 190 ASN A CA 1
ATOM 1516 C C . ASN A 1 190 ? 16.516 0.433 -14.234 1 75.19 190 ASN A C 1
ATOM 1518 O O . ASN A 1 190 ? 15.617 1.13 -13.75 1 75.19 190 ASN A O 1
ATOM 1522 N N . VAL A 1 191 ? 16.484 0.097 -15.516 1 82.31 191 VAL A N 1
ATOM 1523 C CA . VAL A 1 191 ? 15.211 -0.081 -16.188 1 82.31 191 VAL A CA 1
ATOM 1524 C C . VAL A 1 191 ? 15.031 -1.546 -16.578 1 82.31 191 VAL A C 1
ATOM 1526 O O . VAL A 1 191 ? 15.805 -2.076 -17.391 1 82.31 191 VAL A O 1
ATOM 1529 N N . PHE A 1 192 ? 14.125 -2.164 -16.016 1 86.56 192 PHE A N 1
ATOM 1530 C CA . PHE A 1 192 ? 13.984 -3.576 -16.344 1 86.56 192 PHE A CA 1
ATOM 1531 C C . PHE A 1 192 ? 12.516 -3.947 -16.516 1 86.56 192 PHE A C 1
ATOM 1533 O O . PHE A 1 192 ? 11.641 -3.324 -15.906 1 86.56 192 PHE A O 1
ATOM 1540 N N . LEU A 1 193 ? 12.305 -4.926 -17.375 1 89.94 193 LEU A N 1
ATOM 1541 C CA . LEU A 1 193 ? 11.016 -5.543 -17.641 1 89.94 193 LEU A CA 1
ATOM 1542 C C . LEU A 1 193 ? 11.07 -7.047 -17.406 1 89.94 193 LEU A C 1
ATOM 1544 O O . LEU A 1 193 ? 11.961 -7.73 -17.922 1 89.94 193 LEU A O 1
ATOM 1548 N N . VAL A 1 194 ? 10.227 -7.559 -16.562 1 88.06 194 VAL A N 1
ATOM 1549 C CA . VAL A 1 194 ? 10.086 -8.992 -16.344 1 88.06 194 VAL A CA 1
ATOM 1550 C C . VAL A 1 194 ? 8.68 -9.445 -16.734 1 88.06 194 VAL A C 1
ATOM 1552 O O . VAL A 1 194 ? 7.688 -8.906 -16.25 1 88.06 194 VAL A O 1
ATOM 1555 N N . GLN A 1 195 ? 8.648 -10.328 -17.609 1 92.19 195 GLN A N 1
ATOM 1556 C CA . GLN A 1 195 ? 7.383 -10.852 -18.109 1 92.19 195 GLN A CA 1
ATOM 1557 C C . GLN A 1 195 ? 7.281 -12.359 -17.859 1 92.19 195 GLN A C 1
ATOM 1559 O O . GLN A 1 195 ? 8.188 -13.109 -18.234 1 92.19 195 GLN A O 1
ATOM 1564 N N . THR A 1 196 ? 6.238 -12.773 -17.219 1 93.31 196 THR A N 1
ATOM 1565 C CA . THR A 1 196 ? 5.988 -14.195 -17.016 1 93.31 196 THR A CA 1
ATOM 1566 C C . THR A 1 196 ? 4.609 -14.586 -17.547 1 93.31 196 THR A C 1
ATOM 1568 O O . THR A 1 196 ? 3.609 -13.938 -17.234 1 93.31 196 THR A O 1
ATOM 1571 N N . LEU A 1 197 ? 4.602 -15.609 -18.328 1 95.56 197 LEU A N 1
ATOM 1572 C CA . LEU A 1 197 ? 3.359 -16.172 -18.859 1 95.56 197 LEU A CA 1
ATOM 1573 C C . LEU A 1 197 ? 3.225 -17.641 -18.469 1 95.56 197 LEU A C 1
ATOM 1575 O O . LEU A 1 197 ? 4.184 -18.406 -18.578 1 95.56 197 LEU A O 1
ATOM 1579 N N . TYR A 1 198 ? 2.092 -18 -18 1 96 198 TYR A N 1
ATOM 1580 C CA . TYR A 1 198 ? 1.771 -19.391 -17.719 1 96 198 TYR A CA 1
ATOM 1581 C C . TYR A 1 198 ? 0.556 -19.844 -18.531 1 96 198 TYR A C 1
ATOM 1583 O O . TYR A 1 198 ? -0.401 -19.078 -18.688 1 96 198 TYR A O 1
ATOM 1591 N N . ALA A 1 199 ? 0.557 -21.031 -18.953 1 97 199 ALA A N 1
ATOM 1592 C CA . ALA A 1 199 ? -0.595 -21.75 -19.5 1 97 199 ALA A CA 1
ATOM 1593 C C . ALA A 1 199 ? -0.68 -23.156 -18.906 1 97 199 ALA A C 1
ATOM 1595 O O . ALA A 1 199 ? 0.278 -23.938 -19 1 97 199 ALA A O 1
ATOM 1596 N N . GLN A 1 200 ? -1.903 -23.469 -18.375 1 96.88 200 GLN A N 1
ATOM 1597 C CA . GLN A 1 200 ? -2.029 -24.75 -17.688 1 96.88 200 GLN A CA 1
ATOM 1598 C C . GLN A 1 200 ? -3.346 -25.438 -18.031 1 96.88 200 GLN A C 1
ATOM 1600 O O . GLN A 1 200 ? -4.254 -25.5 -17.203 1 96.88 200 GLN A O 1
ATOM 1605 N N . PRO A 1 201 ? -3.396 -26.031 -19.109 1 97.88 201 PRO A N 1
ATOM 1606 C CA . PRO A 1 201 ? -4.586 -26.828 -19.453 1 97.88 201 PRO A CA 1
ATOM 1607 C C . PRO A 1 201 ? -4.648 -28.141 -18.688 1 97.88 201 PRO A C 1
ATOM 1609 O O . PRO A 1 201 ? -3.611 -28.734 -18.375 1 97.88 201 PRO A O 1
ATOM 1612 N N . ARG A 1 202 ? -5.855 -28.547 -18.422 1 97.69 202 ARG A N 1
ATOM 1613 C CA . ARG A 1 202 ? -6.066 -29.906 -17.953 1 97.69 202 ARG A CA 1
ATOM 1614 C C . ARG A 1 202 ? -5.785 -30.922 -19.062 1 97.69 202 ARG A C 1
ATOM 1616 O O . ARG A 1 202 ? -6.242 -30.734 -20.188 1 97.69 202 ARG A O 1
ATOM 1623 N N . VAL A 1 203 ? -5.121 -31.922 -18.703 1 97.88 203 VAL A N 1
ATOM 1624 C CA . VAL A 1 203 ? -4.711 -32.906 -19.703 1 97.88 203 VAL A CA 1
ATOM 1625 C C . VAL A 1 203 ? -5.934 -33.625 -20.25 1 97.88 203 VAL A C 1
ATOM 1627 O O . VAL A 1 203 ? -6.039 -33.875 -21.453 1 97.88 203 VAL A O 1
ATOM 1630 N N . THR A 1 204 ? -6.895 -33.969 -19.406 1 97.56 204 THR A N 1
ATOM 1631 C CA . THR A 1 204 ? -8.055 -34.781 -19.766 1 97.56 204 THR A CA 1
ATOM 1632 C C . THR A 1 204 ? -9.133 -33.906 -20.406 1 97.56 204 THR A C 1
ATOM 1634 O O . THR A 1 204 ? -10.07 -34.438 -21.016 1 97.56 204 THR A O 1
ATOM 1637 N N . ASN A 1 205 ? -9.086 -32.594 -20.25 1 97.5 205 ASN A N 1
ATOM 1638 C CA . ASN A 1 205 ? -10.008 -31.609 -20.812 1 97.5 205 ASN A CA 1
ATOM 1639 C C . ASN A 1 205 ? -9.305 -30.266 -21.062 1 97.5 205 ASN A C 1
ATOM 1641 O O . ASN A 1 205 ? -9.438 -29.328 -20.281 1 97.5 205 ASN A O 1
ATOM 1645 N N . PRO A 1 206 ? -8.734 -30.125 -22.203 1 96.69 206 PRO A N 1
ATOM 1646 C CA . PRO A 1 206 ? -7.887 -28.953 -22.469 1 96.69 206 PRO A CA 1
ATOM 1647 C C . PRO A 1 206 ? -8.664 -27.641 -22.422 1 96.69 206 PRO A C 1
ATOM 1649 O O . PRO A 1 206 ? -8.07 -26.578 -22.266 1 96.69 206 PRO A O 1
ATOM 1652 N N . ALA A 1 207 ? -9.984 -27.672 -22.547 1 96.81 207 ALA A N 1
ATOM 1653 C CA . ALA A 1 207 ? -10.789 -26.469 -22.453 1 96.81 207 ALA A CA 1
ATOM 1654 C C . ALA A 1 207 ? -10.727 -25.875 -21.047 1 96.81 207 ALA A C 1
ATOM 1656 O O . ALA A 1 207 ? -10.945 -24.672 -20.875 1 96.81 207 ALA A O 1
ATOM 1657 N N . ASP A 1 208 ? -10.508 -26.75 -20.125 1 97.19 208 ASP A N 1
ATOM 1658 C CA . ASP A 1 208 ? -10.234 -26.281 -18.766 1 97.19 208 ASP A CA 1
ATOM 1659 C C . ASP A 1 208 ? -8.805 -25.781 -18.625 1 97.19 208 ASP A C 1
ATOM 1661 O O . ASP A 1 208 ? -7.914 -26.531 -18.219 1 97.19 208 ASP A O 1
ATOM 1665 N N . ILE A 1 209 ? -8.617 -24.5 -18.984 1 97.19 209 ILE A N 1
ATOM 1666 C CA . ILE A 1 209 ? -7.273 -23.938 -19.031 1 97.19 209 ILE A CA 1
ATOM 1667 C C . ILE A 1 209 ? -7.18 -22.75 -18.062 1 97.19 209 ILE A C 1
ATOM 1669 O O . ILE A 1 209 ? -8.141 -22 -17.906 1 97.19 209 ILE A O 1
ATOM 1673 N N . ARG A 1 210 ? -6.07 -22.625 -17.484 1 96.31 210 ARG A N 1
ATOM 1674 C CA . ARG A 1 210 ? -5.719 -21.484 -16.672 1 96.31 210 ARG A CA 1
ATOM 1675 C C . ARG A 1 210 ? -4.531 -20.719 -17.266 1 96.31 210 ARG A C 1
ATOM 1677 O O . ARG A 1 210 ? -3.582 -21.328 -17.75 1 96.31 210 ARG A O 1
ATOM 1684 N N . LEU A 1 211 ? -4.672 -19.453 -17.219 1 96.56 211 LEU A N 1
ATOM 1685 C CA . LEU A 1 211 ? -3.617 -18.578 -17.719 1 96.56 211 LEU A CA 1
ATOM 1686 C C . LEU A 1 211 ? -3.189 -17.578 -16.656 1 96.56 211 LEU A C 1
ATOM 1688 O O . LEU A 1 211 ? -4.008 -17.125 -15.852 1 96.56 211 LEU A O 1
ATOM 1692 N N . LEU A 1 212 ? -1.966 -17.234 -16.656 1 95.25 212 LEU A N 1
ATOM 1693 C CA . LEU A 1 212 ? -1.421 -16.172 -15.797 1 95.25 212 LEU A CA 1
ATOM 1694 C C . LEU A 1 212 ? -0.471 -15.281 -16.594 1 95.25 212 LEU A C 1
ATOM 1696 O O . LEU A 1 212 ? 0.357 -15.773 -17.359 1 95.25 212 LEU A O 1
ATOM 1700 N N . ASN A 1 213 ? -0.658 -14.07 -16.531 1 95.06 213 ASN A N 1
ATOM 1701 C CA . ASN A 1 213 ? 0.264 -13.047 -17 1 95.06 213 ASN A CA 1
ATOM 1702 C C . ASN A 1 213 ? 0.754 -12.156 -15.859 1 95.06 213 ASN A C 1
ATOM 1704 O O . ASN A 1 213 ? -0.05 -11.617 -15.102 1 95.06 213 ASN A O 1
ATOM 1708 N N . ASP A 1 214 ? 1.981 -12.094 -15.711 1 93.06 214 ASP A N 1
ATOM 1709 C CA . ASP A 1 214 ? 2.6 -11.227 -14.719 1 93.06 214 ASP A CA 1
ATOM 1710 C C . ASP A 1 214 ? 3.648 -10.32 -15.359 1 93.06 214 ASP A C 1
ATOM 1712 O O . ASP A 1 214 ? 4.613 -10.805 -15.953 1 93.06 214 ASP A O 1
ATOM 1716 N N . THR A 1 215 ? 3.379 -9.039 -15.227 1 92.69 215 THR A N 1
ATOM 1717 C CA . THR A 1 215 ? 4.281 -8.047 -15.797 1 92.69 215 THR A CA 1
ATOM 1718 C C . THR A 1 215 ? 4.84 -7.129 -14.703 1 92.69 215 THR A C 1
ATOM 1720 O O . THR A 1 215 ? 4.078 -6.57 -13.914 1 92.69 215 THR A O 1
ATOM 1723 N N . ILE A 1 216 ? 6.105 -7.047 -14.695 1 87.44 216 ILE A N 1
ATOM 1724 C CA . ILE A 1 216 ? 6.773 -6.109 -13.797 1 87.44 216 ILE A CA 1
ATOM 1725 C C . ILE A 1 216 ? 7.664 -5.168 -14.609 1 87.44 216 ILE A C 1
ATOM 1727 O O . ILE A 1 216 ? 8.562 -5.613 -15.32 1 87.44 216 ILE A O 1
ATOM 1731 N N . PHE A 1 217 ? 7.34 -3.936 -14.523 1 90.19 217 PHE A N 1
ATOM 1732 C CA . PHE A 1 217 ? 8.117 -2.896 -15.195 1 90.19 217 PHE A CA 1
ATOM 1733 C C . PHE A 1 217 ? 8.633 -1.876 -14.188 1 90.19 217 PHE A C 1
ATOM 1735 O O . PHE A 1 217 ? 7.859 -1.305 -13.422 1 90.19 217 PHE A O 1
ATOM 1742 N N . GLU A 1 218 ? 9.984 -1.659 -14.203 1 86.81 218 GLU A N 1
ATOM 1743 C CA . GLU A 1 218 ? 10.594 -0.715 -13.273 1 86.81 218 GLU A CA 1
ATOM 1744 C C . GLU A 1 218 ? 11.562 0.221 -13.992 1 86.81 218 GLU A C 1
ATOM 1746 O O . GLU A 1 218 ? 12.422 -0.229 -14.758 1 86.81 218 GLU A O 1
ATOM 1751 N N . VAL A 1 219 ? 11.344 1.432 -13.672 1 87 219 VAL A N 1
ATOM 1752 C CA . VAL A 1 219 ? 12.195 2.475 -14.234 1 87 219 VAL A CA 1
ATOM 1753 C C . VAL A 1 219 ? 12.789 3.32 -13.109 1 87 219 VAL A C 1
ATOM 1755 O O . VAL A 1 219 ? 12.062 4.02 -12.398 1 87 219 VAL A O 1
ATOM 1758 N N . LYS A 1 220 ? 14.086 3.248 -12.922 1 84.44 220 LYS A N 1
ATOM 1759 C CA . LYS A 1 220 ? 14.805 4.125 -12.008 1 84.44 220 LYS A CA 1
ATOM 1760 C C . LYS A 1 220 ? 16.125 4.598 -12.617 1 84.44 220 LYS A C 1
ATOM 1762 O O . LYS A 1 220 ? 17.203 4.273 -12.109 1 84.44 220 LYS A O 1
ATOM 1767 N N . PRO A 1 221 ? 15.914 5.402 -13.555 1 76.06 221 PRO A N 1
ATOM 1768 C CA . PRO A 1 221 ? 17.125 5.824 -14.25 1 76.06 221 PRO A CA 1
ATOM 1769 C C . PRO A 1 221 ? 18.078 6.637 -13.367 1 76.06 221 PRO A C 1
ATOM 1771 O O . PRO A 1 221 ? 19.281 6.645 -13.594 1 76.06 221 PRO A O 1
ATOM 1774 N N . ASN A 1 222 ? 17.453 7.328 -12.328 1 78.69 222 ASN A N 1
ATOM 1775 C CA . ASN A 1 222 ? 18.203 8.109 -11.352 1 78.69 222 ASN A CA 1
ATOM 1776 C C . ASN A 1 222 ? 17.406 8.297 -10.062 1 78.69 222 ASN A C 1
ATOM 1778 O O . ASN A 1 222 ? 16.375 7.656 -9.867 1 78.69 222 ASN A O 1
ATOM 1782 N N . GLU A 1 223 ? 18 8.984 -9.195 1 71.62 223 GLU A N 1
ATOM 1783 C CA . GLU A 1 223 ? 17.375 9.156 -7.879 1 71.62 223 GLU A CA 1
ATOM 1784 C C . GLU A 1 223 ? 16.156 10.062 -7.957 1 71.62 223 GLU A C 1
ATOM 1786 O O . GLU A 1 223 ? 15.359 10.117 -7.016 1 71.62 223 GLU A O 1
ATOM 1791 N N . ARG A 1 224 ? 15.938 10.672 -9.125 1 82.88 224 ARG A N 1
ATOM 1792 C CA . ARG A 1 224 ? 14.898 11.68 -9.242 1 82.88 224 ARG A CA 1
ATOM 1793 C C . ARG A 1 224 ? 13.594 11.07 -9.75 1 82.88 224 ARG A C 1
ATOM 1795 O O . ARG A 1 224 ? 12.523 11.672 -9.609 1 82.88 224 ARG A O 1
ATOM 1802 N N . LEU A 1 225 ? 13.812 10.008 -10.352 1 85.19 225 LEU A N 1
ATOM 1803 C CA . LEU A 1 225 ? 12.617 9.422 -10.961 1 85.19 225 LEU A CA 1
ATOM 1804 C C . LEU A 1 225 ? 12.523 7.938 -10.648 1 85.19 225 LEU A C 1
ATOM 1806 O O . LEU A 1 225 ? 13.508 7.203 -10.781 1 85.19 225 LEU A O 1
ATOM 1810 N N . SER A 1 226 ? 11.438 7.531 -10.266 1 86.75 226 SER A N 1
ATOM 1811 C CA . SER A 1 226 ? 11.148 6.117 -10.055 1 86.75 226 SER A CA 1
ATOM 1812 C C . SER A 1 226 ? 9.734 5.77 -10.516 1 86.75 226 SER A C 1
ATOM 1814 O O . SER A 1 226 ? 8.766 6.41 -10.102 1 86.75 226 SER A O 1
ATOM 1816 N N . VAL A 1 227 ? 9.648 4.859 -11.367 1 89.44 227 VAL A N 1
ATOM 1817 C CA . VAL A 1 227 ? 8.359 4.375 -11.828 1 89.44 227 VAL A CA 1
ATOM 1818 C C . VAL A 1 227 ? 8.289 2.857 -11.672 1 89.44 227 VAL A C 1
ATOM 1820 O O . VAL A 1 227 ? 9.211 2.143 -12.055 1 89.44 227 VAL A O 1
ATOM 1823 N N . GLY A 1 228 ? 7.301 2.379 -11.062 1 89 228 GLY A N 1
ATOM 1824 C CA . GLY A 1 228 ? 7.02 0.957 -10.953 1 89 228 GLY A CA 1
ATOM 1825 C C . GLY A 1 228 ? 5.617 0.59 -11.391 1 89 228 GLY A C 1
ATOM 1826 O O . GLY A 1 228 ? 4.645 1.227 -10.977 1 89 228 GLY A O 1
ATOM 1827 N N . ILE A 1 229 ? 5.547 -0.337 -12.281 1 91.19 229 ILE A N 1
ATOM 1828 C CA . ILE A 1 229 ? 4.254 -0.838 -12.734 1 91.19 229 ILE A CA 1
ATOM 1829 C C . ILE A 1 229 ? 4.203 -2.355 -12.57 1 91.19 229 ILE A C 1
ATOM 1831 O O . ILE A 1 229 ? 5.117 -3.062 -13 1 91.19 229 ILE A O 1
ATOM 1835 N N . GLY A 1 230 ? 3.273 -2.889 -11.891 1 90.44 230 GLY A N 1
ATOM 1836 C CA . GLY A 1 230 ? 2.971 -4.309 -11.789 1 90.44 230 GLY A CA 1
ATOM 1837 C C . GLY A 1 230 ? 1.577 -4.656 -12.273 1 90.44 230 GLY A C 1
ATOM 1838 O O . GLY A 1 230 ? 0.593 -4.062 -11.828 1 90.44 230 GLY A O 1
ATOM 1839 N N . PHE A 1 231 ? 1.561 -5.512 -13.219 1 93.56 231 PHE A N 1
ATOM 1840 C CA . PHE A 1 231 ? 0.274 -5.941 -13.75 1 93.56 231 PHE A CA 1
ATOM 1841 C C . PHE A 1 231 ? 0.149 -7.461 -13.695 1 93.56 231 PHE A C 1
ATOM 1843 O O . PHE A 1 231 ? 0.987 -8.18 -14.25 1 93.56 231 PHE A O 1
ATOM 1850 N N . A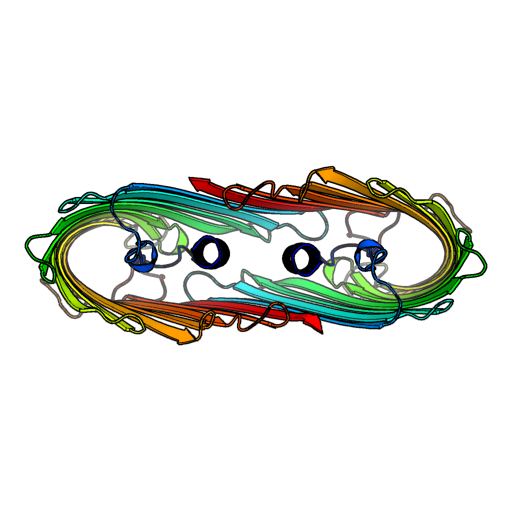SN A 1 232 ? -0.852 -7.918 -12.992 1 93 232 ASN A N 1
ATOM 1851 C CA . ASN A 1 232 ? -1.148 -9.344 -12.867 1 93 232 ASN A CA 1
ATOM 1852 C C . ASN A 1 232 ? -2.527 -9.68 -13.43 1 93 232 ASN A C 1
ATOM 1854 O O . ASN A 1 232 ? -3.498 -8.961 -13.172 1 93 232 ASN A O 1
ATOM 1858 N N . LEU A 1 233 ? -2.553 -10.68 -14.227 1 94.62 233 LEU A N 1
ATOM 1859 C CA . LEU A 1 233 ? -3.793 -11.18 -14.805 1 94.62 233 LEU A CA 1
ATOM 1860 C C . LEU A 1 233 ? -3.885 -12.695 -14.68 1 94.62 233 LEU A C 1
ATOM 1862 O O . LEU A 1 233 ? -2.945 -13.406 -15.047 1 94.62 233 LEU A O 1
ATOM 1866 N N . THR A 1 234 ? -4.961 -13.18 -14.141 1 94.19 234 THR A N 1
ATOM 1867 C CA . THR A 1 234 ? -5.223 -14.609 -14.086 1 94.19 234 THR A CA 1
ATOM 1868 C C . THR A 1 234 ? -6.574 -14.938 -14.711 1 94.19 234 THR A C 1
ATOM 1870 O O . THR A 1 234 ? -7.555 -14.227 -14.492 1 94.19 234 THR A O 1
ATOM 1873 N N . PHE A 1 235 ? -6.531 -15.961 -15.469 1 96.19 235 PHE A N 1
ATOM 1874 C CA . PHE A 1 235 ? -7.738 -16.438 -16.141 1 96.19 235 PHE A CA 1
ATOM 1875 C C . PHE A 1 235 ? -7.965 -17.922 -15.875 1 96.19 235 PHE A C 1
ATOM 1877 O O . PHE A 1 235 ? -7.027 -18.719 -15.93 1 96.19 235 PHE A O 1
ATOM 1884 N N . ASP A 1 236 ? -9.102 -18.219 -15.5 1 96.25 236 ASP A N 1
ATOM 1885 C CA . ASP A 1 236 ? -9.57 -19.594 -15.328 1 96.25 236 ASP A CA 1
ATOM 1886 C C . ASP A 1 236 ? -10.867 -19.828 -16.109 1 96.25 236 ASP A C 1
ATOM 1888 O O . ASP A 1 236 ? -11.898 -19.234 -15.797 1 96.25 236 ASP A O 1
ATOM 1892 N N . ASN A 1 237 ? -10.758 -20.688 -16.969 1 96.69 237 ASN A N 1
ATOM 1893 C CA . ASN A 1 237 ? -11.906 -20.906 -17.844 1 96.69 237 ASN A CA 1
ATOM 1894 C C . ASN A 1 237 ? -13 -21.703 -17.141 1 96.69 237 ASN A C 1
ATOM 1896 O O . ASN A 1 237 ? -14.156 -21.703 -17.578 1 96.69 237 ASN A O 1
ATOM 1900 N N . SER A 1 238 ? -12.703 -22.453 -16.125 1 95 238 SER A N 1
ATOM 1901 C CA . SER A 1 238 ? -13.672 -23.266 -15.406 1 95 238 SER A CA 1
ATOM 1902 C C . SER A 1 238 ? -13.508 -23.125 -13.898 1 95 238 SER A C 1
ATOM 1904 O O . SER A 1 238 ? -13.312 -24.125 -13.195 1 95 238 SER A O 1
ATOM 1906 N N . PRO A 1 239 ? -13.75 -21.953 -13.43 1 94.25 239 PRO A N 1
ATOM 1907 C CA . PRO A 1 239 ? -13.664 -21.766 -11.977 1 94.25 239 PRO A CA 1
ATOM 1908 C C . PRO A 1 239 ? -14.875 -22.312 -11.234 1 94.25 239 PRO A C 1
ATOM 1910 O O . PRO A 1 239 ? -15.875 -22.688 -11.867 1 94.25 239 PRO A O 1
ATOM 1913 N N . PRO A 1 240 ? -14.695 -22.438 -9.938 1 93.38 240 PRO A N 1
ATOM 1914 C CA . PRO A 1 240 ? -15.898 -22.766 -9.172 1 93.38 240 PRO A CA 1
ATOM 1915 C C . PRO A 1 240 ? -17.047 -21.812 -9.43 1 93.38 240 PRO A C 1
ATOM 1917 O O . PRO A 1 240 ? -16.828 -20.672 -9.867 1 93.38 240 PRO A O 1
ATOM 1920 N N . LEU A 1 241 ? -18.219 -22.328 -9.133 1 93.94 241 LEU A N 1
ATOM 1921 C CA . LEU A 1 241 ? -19.422 -21.531 -9.375 1 93.94 241 LEU A CA 1
ATOM 1922 C C . LEU A 1 241 ? -19.359 -20.203 -8.625 1 93.94 241 LEU A C 1
ATOM 1924 O O . LEU A 1 241 ? -18.938 -20.172 -7.461 1 93.94 241 LEU A O 1
ATOM 1928 N N . GLY A 1 242 ? -19.688 -19.094 -9.281 1 92.69 242 GLY A N 1
ATOM 1929 C CA . GLY A 1 242 ? -19.75 -17.781 -8.656 1 92.69 242 GLY A CA 1
ATOM 1930 C C . GLY A 1 242 ? -18.438 -17.047 -8.703 1 92.69 242 GLY A C 1
ATOM 1931 O O . GLY A 1 242 ? -18.375 -15.844 -8.414 1 92.69 242 GLY A O 1
ATOM 1932 N N . VAL A 1 243 ? -17.375 -17.75 -9.008 1 94.06 243 VAL A N 1
ATOM 1933 C CA . VAL A 1 243 ? -16.062 -17.125 -9.086 1 94.06 243 VAL A CA 1
ATOM 1934 C C . VAL A 1 243 ? -15.844 -16.578 -10.492 1 94.06 243 VAL A C 1
ATOM 1936 O O . VAL A 1 243 ? -16.062 -17.266 -11.484 1 94.06 243 VAL A O 1
ATOM 1939 N N . PRO A 1 244 ? -15.461 -15.328 -10.609 1 94.62 244 PRO A N 1
ATOM 1940 C CA . PRO A 1 244 ? -15.18 -14.781 -11.938 1 94.62 244 PRO A CA 1
ATOM 1941 C C . PRO A 1 244 ? -14.023 -15.492 -12.633 1 94.62 244 PRO A C 1
ATOM 1943 O O . PRO A 1 244 ? -13.094 -15.961 -11.977 1 94.62 244 PRO A O 1
ATOM 1946 N N . LYS A 1 245 ? -14.062 -15.492 -13.977 1 96.25 245 LYS A N 1
ATOM 1947 C CA . LYS A 1 245 ? -13.039 -16.172 -14.766 1 96.25 245 LYS A CA 1
ATOM 1948 C C . LYS A 1 245 ? -11.75 -15.359 -14.82 1 96.25 245 LYS A C 1
ATOM 1950 O O . LYS A 1 245 ? -10.664 -15.914 -15.023 1 96.25 245 LYS A O 1
ATOM 1955 N N . LEU A 1 246 ? -11.969 -14.047 -14.617 1 95.5 246 LEU A N 1
ATOM 1956 C CA . LEU A 1 246 ? -10.836 -13.141 -14.805 1 95.5 246 LEU A CA 1
ATOM 1957 C C . LEU A 1 246 ? -10.586 -12.312 -13.555 1 95.5 246 LEU A C 1
ATOM 1959 O O . LEU A 1 246 ? -11.508 -11.703 -13.008 1 95.5 246 LEU A O 1
ATOM 1963 N N . ASP A 1 247 ? -9.352 -12.367 -13.078 1 93.44 247 ASP A N 1
ATOM 1964 C CA . ASP A 1 247 ? -8.875 -11.484 -12.023 1 93.44 247 ASP A CA 1
ATOM 1965 C C . ASP A 1 247 ? -7.703 -10.633 -12.508 1 93.44 247 ASP A C 1
ATOM 1967 O O . ASP A 1 247 ? -6.789 -11.133 -13.156 1 93.44 247 ASP A O 1
ATOM 1971 N N . THR A 1 248 ? -7.758 -9.32 -12.219 1 93.81 248 THR A N 1
ATOM 1972 C CA . THR A 1 248 ? -6.66 -8.43 -12.586 1 93.81 248 THR A CA 1
ATOM 1973 C C . THR A 1 248 ? -6.23 -7.582 -11.398 1 93.81 248 THR A C 1
ATOM 1975 O O . THR A 1 248 ? -7.035 -7.297 -10.508 1 93.81 248 THR A O 1
ATOM 1978 N N . GLN A 1 249 ? -5.008 -7.258 -11.414 1 92 249 GLN A N 1
ATOM 1979 C CA . GLN A 1 249 ? -4.449 -6.328 -10.438 1 92 249 GLN A CA 1
ATOM 1980 C C . GLN A 1 249 ? -3.404 -5.422 -11.086 1 92 249 GLN A C 1
ATOM 1982 O O . GLN A 1 249 ? -2.455 -5.902 -11.703 1 92 249 GLN A O 1
ATOM 1987 N N . LEU A 1 250 ? -3.631 -4.176 -10.984 1 93.75 250 LEU A N 1
ATOM 1988 C CA . LEU A 1 250 ? -2.686 -3.168 -11.461 1 93.75 250 LEU A CA 1
ATOM 1989 C C . LEU A 1 250 ? -2.162 -2.328 -10.297 1 93.75 250 LEU A C 1
ATOM 1991 O O . LEU A 1 250 ? -2.945 -1.773 -9.523 1 93.75 250 LEU A O 1
ATOM 1995 N N . ARG A 1 251 ? -0.913 -2.297 -10.188 1 90.75 251 ARG A N 1
ATOM 1996 C CA . ARG A 1 251 ? -0.261 -1.448 -9.195 1 90.75 251 ARG A CA 1
ATOM 1997 C C . ARG A 1 251 ? 0.732 -0.498 -9.859 1 90.75 251 ARG A C 1
ATOM 1999 O O . ARG A 1 251 ? 1.541 -0.916 -10.688 1 90.75 251 ARG A O 1
ATOM 2006 N N . THR A 1 252 ? 0.634 0.715 -9.531 1 90.56 252 THR A N 1
ATOM 2007 C CA . THR A 1 252 ? 1.524 1.727 -10.086 1 90.56 252 THR A CA 1
ATOM 2008 C C . THR A 1 252 ? 2.098 2.611 -8.984 1 90.56 252 THR A C 1
ATOM 2010 O O . THR A 1 252 ? 1.397 2.953 -8.031 1 90.56 252 THR A O 1
ATOM 2013 N N . SER A 1 253 ? 3.318 2.895 -9.125 1 88.31 253 SER A N 1
ATOM 2014 C CA . SER A 1 253 ? 3.986 3.863 -8.258 1 88.31 253 SER A CA 1
ATOM 2015 C C . SER A 1 253 ? 4.879 4.797 -9.07 1 88.31 253 SER A C 1
ATOM 2017 O O . SER A 1 253 ? 5.629 4.352 -9.938 1 88.31 253 SER A O 1
ATOM 2019 N N . VAL A 1 254 ? 4.723 6.074 -8.836 1 90.19 254 VAL A N 1
ATOM 2020 C CA . VAL A 1 254 ? 5.539 7.082 -9.5 1 90.19 254 VAL A CA 1
ATOM 2021 C C . VAL A 1 254 ? 6.133 8.031 -8.469 1 90.19 254 VAL A C 1
ATOM 2023 O O . VAL A 1 254 ? 5.418 8.539 -7.594 1 90.19 254 VAL A O 1
ATOM 2026 N N . GLY A 1 255 ? 7.363 8.172 -8.578 1 88.88 255 GLY A N 1
ATOM 2027 C CA . GLY A 1 255 ? 8.078 9.141 -7.762 1 88.88 255 GLY A CA 1
ATOM 2028 C C . GLY A 1 255 ? 8.992 10.047 -8.57 1 88.88 255 GLY A C 1
ATOM 2029 O O . GLY A 1 255 ? 9.781 9.57 -9.383 1 88.88 255 GLY A O 1
ATOM 2030 N N . ILE A 1 256 ? 8.742 11.297 -8.398 1 88.81 256 ILE A N 1
ATOM 2031 C CA . ILE A 1 256 ? 9.586 12.289 -9.07 1 88.81 256 ILE A CA 1
ATOM 2032 C C . ILE A 1 256 ? 10.156 13.258 -8.039 1 88.81 256 ILE A C 1
ATOM 2034 O O . ILE A 1 256 ? 9.445 13.711 -7.145 1 88.81 256 ILE A O 1
ATOM 2038 N N . ARG A 1 257 ? 11.383 13.516 -8.141 1 83.81 257 ARG A N 1
ATOM 2039 C CA . ARG A 1 257 ? 12.055 14.523 -7.32 1 83.81 257 ARG A CA 1
ATOM 2040 C C . ARG A 1 257 ? 12.898 15.453 -8.18 1 83.81 257 ARG A C 1
ATOM 2042 O O . ARG A 1 257 ? 13.672 15 -9.023 1 83.81 257 ARG A O 1
ATOM 2049 N N . LEU A 1 258 ? 12.641 16.625 -8.008 1 83.56 258 LEU A N 1
ATOM 2050 C CA . LEU A 1 258 ? 13.383 17.609 -8.773 1 83.56 258 LEU A CA 1
ATOM 2051 C C . LEU A 1 258 ? 14.039 18.625 -7.852 1 83.56 258 LEU A C 1
ATOM 2053 O O . LEU A 1 258 ? 13.516 18.938 -6.777 1 83.56 258 LEU A O 1
ATOM 2057 N N . MET B 1 1 ? 30.469 13.234 -0.784 1 22.91 1 MET B N 1
ATOM 2058 C CA . MET B 1 1 ? 29.312 14.102 -0.609 1 22.91 1 MET B CA 1
ATOM 2059 C C . MET B 1 1 ? 28.109 13.555 -1.358 1 22.91 1 MET B C 1
ATOM 2061 O O . MET B 1 1 ? 27.016 14.117 -1.273 1 22.91 1 MET B O 1
ATOM 2065 N N . ALA B 1 2 ? 28.469 12.828 -2.469 1 33.59 2 ALA B N 1
ATOM 2066 C CA . ALA B 1 2 ? 27.438 12.258 -3.338 1 33.59 2 ALA B CA 1
ATOM 2067 C C . ALA B 1 2 ? 26.672 11.156 -2.619 1 33.59 2 ALA B C 1
ATOM 2069 O O . ALA B 1 2 ? 25.516 10.891 -2.949 1 33.59 2 ALA B O 1
ATOM 2070 N N . GLY B 1 3 ? 27.406 10.508 -1.658 1 34.84 3 GLY B N 1
ATOM 2071 C CA . GLY B 1 3 ? 26.844 9.344 -1 1 34.84 3 GLY B CA 1
ATOM 2072 C C . GLY B 1 3 ? 25.641 9.68 -0.118 1 34.84 3 GLY B C 1
ATOM 2073 O O . GLY B 1 3 ? 24.781 8.836 0.099 1 34.84 3 GLY B O 1
ATOM 2074 N N . ARG B 1 4 ? 25.766 10.867 0.611 1 40.81 4 ARG B N 1
ATOM 2075 C CA . ARG B 1 4 ? 24.812 11.289 1.64 1 40.81 4 ARG B CA 1
ATOM 2076 C C . ARG B 1 4 ? 23.469 11.688 1.023 1 40.81 4 ARG B C 1
ATOM 2078 O O . ARG B 1 4 ? 22.438 11.609 1.683 1 40.81 4 ARG B O 1
ATOM 2085 N N . GLN B 1 5 ? 23.531 12.281 -0.127 1 35.94 5 GLN B N 1
ATOM 2086 C CA . GLN B 1 5 ? 22.328 12.82 -0.78 1 35.94 5 GLN B CA 1
ATOM 2087 C C . GLN B 1 5 ? 21.406 11.695 -1.228 1 35.94 5 GLN B C 1
ATOM 2089 O O . GLN B 1 5 ? 20.188 11.844 -1.177 1 35.94 5 GLN B O 1
ATOM 2094 N N . SER B 1 6 ? 22.047 10.562 -1.669 1 38.59 6 SER B N 1
ATOM 2095 C CA . SER B 1 6 ? 21.281 9.461 -2.225 1 38.59 6 SER B CA 1
ATOM 2096 C C . SER B 1 6 ? 20.359 8.836 -1.171 1 38.59 6 SER B C 1
ATOM 2098 O O . SER B 1 6 ? 19.219 8.477 -1.464 1 38.59 6 SER B O 1
ATOM 2100 N N . SER B 1 7 ? 20.922 8.852 0.118 1 40.88 7 SER B N 1
ATOM 2101 C CA . SER B 1 7 ? 20.219 8.148 1.189 1 40.88 7 SER B CA 1
ATOM 2102 C C . SER B 1 7 ? 18.984 8.914 1.628 1 40.88 7 SER B C 1
ATOM 2104 O O . SER B 1 7 ? 18 8.312 2.049 1 40.88 7 SER B O 1
ATOM 2106 N N . ARG B 1 8 ? 19.109 10.234 1.528 1 39.66 8 ARG B N 1
ATOM 2107 C CA . ARG B 1 8 ? 18.031 11.109 1.994 1 39.66 8 ARG B CA 1
ATOM 2108 C C . ARG B 1 8 ? 16.781 10.953 1.134 1 39.66 8 ARG B C 1
ATOM 2110 O O . ARG B 1 8 ? 15.664 11.031 1.638 1 39.66 8 ARG B O 1
ATOM 2117 N N . TRP B 1 9 ? 17.047 10.773 -0.183 1 36.25 9 TRP B N 1
ATOM 2118 C CA . TRP B 1 9 ? 15.922 10.734 -1.114 1 36.25 9 TRP B CA 1
ATOM 2119 C C . TRP B 1 9 ? 15.133 9.438 -0.963 1 36.25 9 TRP B C 1
ATOM 2121 O O . TRP B 1 9 ? 13.922 9.406 -1.182 1 36.25 9 TRP B O 1
ATOM 2131 N N . VAL B 1 10 ? 15.852 8.32 -0.683 1 36.28 10 VAL B N 1
ATOM 2132 C CA . VAL B 1 10 ? 15.125 7.074 -0.474 1 36.28 10 VAL B CA 1
ATOM 2133 C C . VAL B 1 10 ? 14.125 7.238 0.666 1 36.28 10 VAL B C 1
ATOM 2135 O O . VAL B 1 10 ? 13.016 6.699 0.609 1 36.28 10 VAL B O 1
ATOM 2138 N N . LEU B 1 11 ? 14.453 8.086 1.639 1 36.97 11 LEU B N 1
ATOM 2139 C CA . LEU B 1 11 ? 13.609 8.297 2.809 1 36.97 11 LEU B CA 1
ATOM 2140 C C . LEU B 1 11 ? 12.312 8.992 2.422 1 36.97 11 LEU B C 1
ATOM 2142 O O . LEU B 1 11 ? 11.25 8.672 2.951 1 36.97 11 LEU B O 1
ATOM 2146 N N . LEU B 1 12 ? 12.469 9.953 1.539 1 36.69 12 LEU B N 1
ATOM 2147 C CA . LEU B 1 12 ? 11.281 10.719 1.173 1 36.69 12 LEU B CA 1
ATOM 2148 C C . LEU B 1 12 ? 10.242 9.828 0.503 1 36.69 12 LEU B C 1
ATOM 2150 O O . LEU B 1 12 ? 9.039 9.984 0.741 1 36.69 12 LEU B O 1
ATOM 2154 N N . LEU B 1 13 ? 10.766 8.914 -0.282 1 36.72 13 LEU B N 1
ATOM 2155 C CA . LEU B 1 13 ? 9.812 8.102 -1.041 1 36.72 13 LEU B CA 1
ATOM 2156 C C . LEU B 1 13 ? 9.031 7.176 -0.118 1 36.72 13 LEU B C 1
ATOM 2158 O O . LEU B 1 13 ? 7.832 6.961 -0.322 1 36.72 13 LEU B O 1
ATOM 2162 N N . VAL B 1 14 ? 9.68 6.574 0.826 1 37.78 14 VAL B N 1
ATOM 2163 C CA . VAL B 1 14 ? 8.953 5.719 1.764 1 37.78 14 VAL B CA 1
ATOM 2164 C C . VAL B 1 14 ? 7.91 6.547 2.514 1 37.78 14 VAL B C 1
ATOM 2166 O O . VAL B 1 14 ? 6.859 6.027 2.9 1 37.78 14 VAL B O 1
ATOM 2169 N N . TRP B 1 15 ? 8.258 7.766 2.744 1 39.34 15 TRP B N 1
ATOM 2170 C CA . TRP B 1 15 ? 7.371 8.664 3.475 1 39.34 15 TRP B CA 1
ATOM 2171 C C . TRP B 1 15 ? 6.047 8.836 2.738 1 39.34 15 TRP B C 1
ATOM 2173 O O . TRP B 1 15 ? 5 9.016 3.365 1 39.34 15 TRP B O 1
ATOM 2183 N N . LEU B 1 16 ? 6.211 8.961 1.452 1 37.47 16 LEU B N 1
ATOM 2184 C CA . LEU B 1 16 ? 5.035 9.336 0.678 1 37.47 16 LEU B CA 1
ATOM 2185 C C . LEU B 1 16 ? 3.975 8.242 0.736 1 37.47 16 LEU B C 1
ATOM 2187 O O . LEU B 1 16 ? 2.783 8.516 0.566 1 37.47 16 LEU B O 1
ATOM 2191 N N . HIS B 1 17 ? 4.414 7.074 0.861 1 37.59 17 HIS B N 1
ATOM 2192 C CA . HIS B 1 17 ? 3.373 6.055 0.875 1 37.59 17 HIS B CA 1
ATOM 2193 C C . HIS B 1 17 ? 2.59 6.082 2.184 1 37.59 17 HIS B C 1
ATOM 2195 O O . HIS B 1 17 ? 1.418 5.699 2.219 1 37.59 17 HIS B O 1
ATOM 2201 N N . ALA B 1 18 ? 3.281 6.398 3.266 1 35.41 18 ALA B N 1
ATOM 2202 C CA . ALA B 1 18 ? 2.576 6.258 4.539 1 35.41 18 ALA B CA 1
ATOM 2203 C C . ALA B 1 18 ? 1.644 7.441 4.781 1 35.41 18 ALA B C 1
ATOM 2205 O O . ALA B 1 18 ? 0.881 7.449 5.75 1 35.41 18 ALA B O 1
ATOM 2206 N N . ALA B 1 19 ? 1.939 8.57 4.277 1 37.59 19 ALA B N 1
ATOM 2207 C CA . ALA B 1 19 ? 1.199 9.664 4.91 1 37.59 19 ALA B CA 1
ATOM 2208 C C . ALA B 1 19 ? -0.278 9.617 4.531 1 37.59 19 ALA B C 1
ATOM 2210 O O . ALA B 1 19 ? -0.631 9.805 3.363 1 37.59 19 ALA B O 1
ATOM 2211 N N . SER B 1 20 ? -0.99 8.797 5.156 1 38.53 20 SER B N 1
ATOM 2212 C CA . SER B 1 20 ? -2.449 8.828 5.133 1 38.53 20 SER B CA 1
ATOM 2213 C C . SER B 1 20 ? -2.977 10.219 5.484 1 38.53 20 SER B C 1
ATOM 2215 O O . SER B 1 20 ? -2.426 10.891 6.352 1 38.53 20 SER B O 1
ATOM 2217 N N . ALA B 1 21 ? -3.525 10.867 4.508 1 40.06 21 ALA B N 1
ATOM 2218 C CA . ALA B 1 21 ? -4.254 12.125 4.684 1 40.06 21 ALA B CA 1
ATOM 2219 C C . ALA B 1 21 ? -5.387 11.961 5.699 1 40.06 21 ALA B C 1
ATOM 2221 O O . ALA B 1 21 ? -6.555 11.852 5.32 1 40.06 21 ALA B O 1
ATOM 2222 N N . ALA B 1 22 ? -5.336 11.125 6.574 1 41.88 22 ALA B N 1
ATOM 2223 C CA . ALA B 1 22 ? -6.582 10.992 7.328 1 41.88 22 ALA B CA 1
ATOM 2224 C C . ALA B 1 22 ? -6.832 12.227 8.188 1 41.88 22 ALA B C 1
ATOM 2226 O O . ALA B 1 22 ? -7.895 12.359 8.797 1 41.88 22 ALA B O 1
ATOM 2227 N N . ALA B 1 23 ? -5.742 13.078 8.539 1 46.75 23 ALA B N 1
ATOM 2228 C CA . ALA B 1 23 ? -5.98 13.797 9.789 1 46.75 23 ALA B CA 1
ATOM 2229 C C . ALA B 1 23 ? -6.574 15.18 9.531 1 46.75 23 ALA B C 1
ATOM 2231 O O . ALA B 1 23 ? -6.363 15.758 8.469 1 46.75 23 ALA B O 1
ATOM 2232 N N . GLN B 1 24 ? -7.617 15.477 10.383 1 52.97 24 GLN B N 1
ATOM 2233 C CA . GLN B 1 24 ? -8.133 16.828 10.531 1 52.97 24 GLN B CA 1
ATOM 2234 C C . GLN B 1 24 ? -6.996 17.844 10.68 1 52.97 24 GLN B C 1
ATOM 2236 O O . GLN B 1 24 ? -7.102 18.969 10.219 1 52.97 24 GLN B O 1
ATOM 2241 N N . ILE B 1 25 ? -6.09 17.406 11.312 1 58.69 25 ILE B N 1
ATOM 2242 C CA . ILE B 1 25 ? -4.816 18.109 11.43 1 58.69 25 ILE B CA 1
ATOM 2243 C C . ILE B 1 25 ? -3.754 17.391 10.594 1 58.69 25 ILE B C 1
ATOM 2245 O O . ILE B 1 25 ? -3.635 16.172 10.648 1 58.69 25 ILE B O 1
ATOM 2249 N N . VAL B 1 26 ? -3.324 18.141 9.555 1 61.38 26 VAL B N 1
ATOM 2250 C CA . VAL B 1 26 ? -2.338 17.547 8.656 1 61.38 26 VAL B CA 1
ATOM 2251 C C . VAL B 1 26 ? -0.937 18 9.055 1 61.38 26 VAL B C 1
ATOM 2253 O O . VAL B 1 26 ? -0.714 19.188 9.336 1 61.38 26 VAL B O 1
ATOM 2256 N N . ASN B 1 27 ? -0.089 17.016 9.25 1 73.69 27 ASN B N 1
ATOM 2257 C CA . ASN B 1 27 ? 1.309 17.312 9.539 1 73.69 27 ASN B CA 1
ATOM 2258 C C . ASN B 1 27 ? 2.059 17.75 8.281 1 73.69 27 ASN B C 1
ATOM 2260 O O . ASN B 1 27 ? 2.461 16.922 7.473 1 73.69 27 ASN B O 1
ATOM 2264 N N . VAL B 1 28 ? 2.201 18.984 8.156 1 71.12 28 VAL B N 1
ATOM 2265 C CA . VAL B 1 28 ? 2.912 19.5 6.992 1 71.12 28 VAL B CA 1
ATOM 2266 C C . VAL B 1 28 ? 4.379 19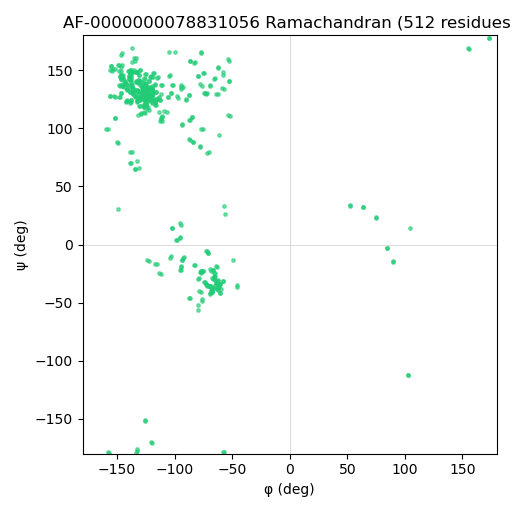.719 7.344 1 71.12 28 VAL B C 1
ATOM 2268 O O . VAL B 1 28 ? 5.227 19.844 6.453 1 71.12 28 VAL B O 1
ATOM 2271 N N . GLN B 1 29 ? 4.621 19.797 8.625 1 69.5 29 GLN B N 1
ATOM 2272 C CA . GLN B 1 29 ? 5.965 20.141 9.078 1 69.5 29 GLN B CA 1
ATOM 2273 C C . GLN B 1 29 ? 6.977 19.078 8.656 1 69.5 29 GLN B C 1
ATOM 2275 O O . GLN B 1 29 ? 8.117 19.406 8.328 1 69.5 29 GLN B O 1
ATOM 2280 N N . ALA B 1 30 ? 6.504 17.906 8.625 1 62.97 30 ALA B N 1
ATOM 2281 C CA . ALA B 1 30 ? 7.402 16.797 8.297 1 62.97 30 ALA B CA 1
ATOM 2282 C C . ALA B 1 30 ? 7.785 16.812 6.82 1 62.97 30 ALA B C 1
ATOM 2284 O O . ALA B 1 30 ? 8.727 16.125 6.406 1 62.97 30 ALA B O 1
ATOM 2285 N N . LEU B 1 31 ? 7.191 17.688 6.109 1 68.06 31 LEU B N 1
ATOM 2286 C CA . LEU B 1 31 ? 7.402 17.719 4.664 1 68.06 31 LEU B CA 1
ATOM 2287 C C . LEU B 1 31 ? 8.523 18.688 4.301 1 68.06 31 LEU B C 1
ATOM 2289 O O . LEU B 1 31 ? 9.023 18.672 3.174 1 68.06 31 LEU B O 1
ATOM 2293 N N . PHE B 1 32 ? 8.883 19.5 5.309 1 67.69 32 PHE B N 1
ATOM 2294 C CA . PHE B 1 32 ? 9.977 20.438 5.074 1 67.69 32 PHE B CA 1
ATOM 2295 C C . PHE B 1 32 ? 11.312 19.703 5.074 1 67.69 32 PHE B C 1
ATOM 2297 O O . PHE B 1 32 ? 11.555 18.828 5.918 1 67.69 32 PHE B O 1
ATOM 2304 N N . ASP B 1 33 ? 12.078 19.969 4.039 1 63.16 33 ASP B N 1
ATOM 2305 C CA . ASP B 1 33 ? 13.477 19.562 4.098 1 63.16 33 ASP B CA 1
ATOM 2306 C C . ASP B 1 33 ? 14.32 20.609 4.836 1 63.16 33 ASP B C 1
ATOM 2308 O O . ASP B 1 33 ? 14.742 21.609 4.25 1 63.16 33 ASP B O 1
ATOM 2312 N N . GLU B 1 34 ? 14.414 20.469 6.156 1 61.19 34 GLU B N 1
ATOM 2313 C CA . GLU B 1 34 ? 15.047 21.484 7 1 61.19 34 GLU B CA 1
ATOM 2314 C C . GLU B 1 34 ? 16.547 21.578 6.715 1 61.19 34 GLU B C 1
ATOM 2316 O O . GLU B 1 34 ? 17.156 22.609 6.98 1 61.19 34 GLU B O 1
ATOM 2321 N N . ASN B 1 35 ? 17.047 20.5 6.156 1 58.16 35 ASN B N 1
ATOM 2322 C CA . ASN B 1 35 ? 18.5 20.469 6.074 1 58.16 35 ASN B CA 1
ATOM 2323 C C . ASN B 1 35 ? 19 20.797 4.668 1 58.16 35 ASN B C 1
ATOM 2325 O O . ASN B 1 35 ? 20.156 20.562 4.34 1 58.16 35 ASN B O 1
ATOM 2329 N N . THR B 1 36 ? 18.047 21.312 3.949 1 61.84 36 THR B N 1
ATOM 2330 C CA . THR B 1 36 ? 18.547 21.625 2.609 1 61.84 36 THR B CA 1
ATOM 2331 C C . THR B 1 36 ? 18.797 23.109 2.455 1 61.84 36 THR B C 1
ATOM 2333 O O . THR B 1 36 ? 18.109 23.938 3.068 1 61.84 36 THR B O 1
ATOM 2336 N N . GLY B 1 37 ? 19.922 23.531 1.979 1 67.94 37 GLY B N 1
ATOM 2337 C CA . GLY B 1 37 ? 20.266 24.922 1.685 1 67.94 37 GLY B CA 1
ATOM 2338 C C . GLY B 1 37 ? 19.312 25.578 0.707 1 67.94 37 GLY B C 1
ATOM 2339 O O . GLY B 1 37 ? 18.25 25.016 0.396 1 67.94 37 GLY B O 1
ATOM 2340 N N . PRO B 1 38 ? 19.562 26.859 0.349 1 79.69 38 PRO B N 1
ATOM 2341 C CA . PRO B 1 38 ? 18.703 27.594 -0.602 1 79.69 38 PRO B CA 1
ATOM 2342 C C . PRO B 1 38 ? 18.5 26.828 -1.909 1 79.69 38 PRO B C 1
ATOM 2344 O O . PRO B 1 38 ? 19.406 26.094 -2.35 1 79.69 38 PRO B O 1
ATOM 2347 N N . GLY B 1 39 ? 17.344 26.812 -2.527 1 88.31 39 GLY B N 1
ATOM 2348 C CA . GLY B 1 39 ? 17.031 26.141 -3.773 1 88.31 39 GLY B CA 1
ATOM 2349 C C . GLY B 1 39 ? 15.555 25.797 -3.906 1 88.31 39 GLY B C 1
ATOM 2350 O O . GLY B 1 39 ? 14.734 26.25 -3.105 1 88.31 39 GLY B O 1
ATOM 2351 N N . ARG B 1 40 ? 15.234 25.406 -5.074 1 90.12 40 ARG B N 1
ATOM 2352 C CA . ARG B 1 40 ? 13.875 24.953 -5.355 1 90.12 40 ARG B CA 1
ATOM 2353 C C . ARG B 1 40 ? 13.82 23.438 -5.414 1 90.12 40 ARG B C 1
ATOM 2355 O O . ARG B 1 40 ? 14.742 22.781 -5.906 1 90.12 40 ARG B O 1
ATOM 2362 N N . SER B 1 41 ? 12.867 22.891 -4.863 1 88.31 41 SER B N 1
ATOM 2363 C CA . SER B 1 41 ? 12.672 21.438 -4.926 1 88.31 41 SER B CA 1
ATOM 2364 C C . SER B 1 41 ? 11.203 21.094 -5.133 1 88.31 41 SER B C 1
ATOM 2366 O O . SER B 1 41 ? 10.32 21.859 -4.754 1 88.31 41 SER B O 1
ATOM 2368 N N . ALA B 1 42 ? 10.961 20.031 -5.82 1 89.62 42 ALA B N 1
ATOM 2369 C CA . ALA B 1 42 ? 9.617 19.516 -6.059 1 89.62 42 ALA B CA 1
ATOM 2370 C C . ALA B 1 42 ? 9.594 17.984 -5.965 1 89.62 42 ALA B C 1
ATOM 2372 O O . ALA B 1 42 ? 10.57 17.328 -6.312 1 89.62 42 ALA B O 1
ATOM 2373 N N . ALA B 1 43 ? 8.57 17.516 -5.441 1 88.19 43 ALA B N 1
ATOM 2374 C CA . ALA B 1 43 ? 8.398 16.062 -5.34 1 88.19 43 ALA B CA 1
ATOM 2375 C C . ALA B 1 43 ? 6.973 15.656 -5.688 1 88.19 43 ALA B C 1
ATOM 2377 O O . ALA B 1 43 ? 6.016 16.344 -5.32 1 88.19 43 ALA B O 1
ATOM 2378 N N . VAL B 1 44 ? 6.859 14.617 -6.422 1 90.31 44 VAL B N 1
ATOM 2379 C CA . VAL B 1 44 ? 5.574 14.023 -6.77 1 90.31 44 VAL B CA 1
ATOM 2380 C C . VAL B 1 44 ? 5.559 12.555 -6.348 1 90.31 44 VAL B C 1
ATOM 2382 O O . VAL B 1 44 ? 6.52 11.82 -6.598 1 90.31 44 VAL B O 1
ATOM 2385 N N . ASP B 1 45 ? 4.539 12.148 -5.738 1 88.5 45 ASP B N 1
ATOM 2386 C CA . ASP B 1 45 ? 4.312 10.758 -5.363 1 88.5 45 ASP B CA 1
ATOM 2387 C C . ASP B 1 45 ? 2.916 10.297 -5.781 1 88.5 45 ASP B C 1
ATOM 2389 O O . ASP B 1 45 ? 1.913 10.875 -5.359 1 88.5 45 ASP B O 1
ATOM 2393 N N . LEU B 1 46 ? 2.896 9.344 -6.59 1 91.38 46 LEU B N 1
ATOM 2394 C CA . LEU B 1 46 ? 1.624 8.789 -7.047 1 91.38 46 LEU B CA 1
ATOM 2395 C C . LEU B 1 46 ? 1.582 7.281 -6.855 1 91.38 46 LEU B C 1
ATOM 2397 O O . LEU B 1 46 ? 2.578 6.594 -7.094 1 91.38 46 LEU B O 1
ATOM 2401 N N . GLY B 1 47 ? 0.492 6.793 -6.32 1 92.12 47 GLY B N 1
ATOM 2402 C CA . GLY B 1 47 ? 0.265 5.363 -6.168 1 92.12 47 GLY B CA 1
ATOM 2403 C C . GLY B 1 47 ? -1.153 4.945 -6.504 1 92.12 47 GLY B C 1
ATOM 2404 O O . GLY B 1 47 ? -2.107 5.664 -6.195 1 92.12 47 GLY B O 1
ATOM 2405 N N . ALA B 1 48 ? -1.237 3.834 -7.113 1 92.88 48 ALA B N 1
ATOM 2406 C CA . ALA B 1 48 ? -2.553 3.293 -7.445 1 92.88 48 ALA B CA 1
ATOM 2407 C C . ALA B 1 48 ? -2.574 1.774 -7.301 1 92.88 48 ALA B C 1
ATOM 2409 O O . ALA B 1 48 ? -1.57 1.106 -7.559 1 92.88 48 ALA B O 1
ATOM 2410 N N . ASP B 1 49 ? -3.596 1.19 -6.77 1 90.31 49 ASP B N 1
ATOM 2411 C CA . ASP B 1 49 ? -3.887 -0.238 -6.68 1 90.31 49 ASP B CA 1
ATOM 2412 C C . ASP B 1 49 ? -5.297 -0.544 -7.184 1 90.31 49 ASP B C 1
ATOM 2414 O O . ASP B 1 49 ? -6.281 -0.153 -6.555 1 90.31 49 ASP B O 1
ATOM 2418 N N . TRP B 1 50 ? -5.348 -1.209 -8.266 1 93.38 50 TRP B N 1
ATOM 2419 C CA . TRP B 1 50 ? -6.629 -1.528 -8.883 1 93.38 50 TRP B CA 1
ATOM 2420 C C . TRP B 1 50 ? -6.793 -3.035 -9.047 1 93.38 50 TRP B C 1
ATOM 2422 O O . TRP B 1 50 ? -6.031 -3.674 -9.773 1 93.38 50 TRP B O 1
ATOM 2432 N N . ARG B 1 51 ? -7.738 -3.568 -8.375 1 91.38 51 ARG B N 1
ATOM 2433 C CA . ARG B 1 51 ? -8.023 -5 -8.422 1 91.38 51 ARG B CA 1
ATOM 2434 C C . ARG B 1 51 ? -9.453 -5.262 -8.883 1 91.38 51 ARG B C 1
ATOM 2436 O O . ARG B 1 51 ? -10.391 -4.625 -8.406 1 91.38 51 ARG B O 1
ATOM 2443 N N . THR B 1 52 ? -9.625 -6.176 -9.758 1 91.88 52 THR B N 1
ATOM 2444 C CA . THR B 1 52 ? -10.938 -6.535 -10.273 1 91.88 52 THR B CA 1
ATOM 2445 C C . THR B 1 52 ? -11.117 -8.047 -10.297 1 91.88 52 THR B C 1
ATOM 2447 O O . THR B 1 52 ? -10.141 -8.797 -10.227 1 91.88 52 THR B O 1
ATOM 2450 N N . GLY B 1 53 ? -12.359 -8.523 -10.359 1 92.25 53 GLY B N 1
ATOM 2451 C CA . GLY B 1 53 ? -12.695 -9.938 -10.359 1 92.25 53 GLY B CA 1
ATOM 2452 C C . GLY B 1 53 ? -13.203 -10.438 -9.016 1 92.25 53 GLY B C 1
ATOM 2453 O O . GLY B 1 53 ? -14.242 -9.984 -8.531 1 92.25 53 GLY B O 1
ATOM 2454 N N . SER B 1 54 ? -12.312 -11.312 -8.453 1 87.56 54 SER B N 1
ATOM 2455 C CA . SER B 1 54 ? -12.742 -11.891 -7.176 1 87.56 54 SER B CA 1
ATOM 2456 C C . SER B 1 54 ? -12.617 -10.875 -6.047 1 87.56 54 SER B C 1
ATOM 2458 O O . SER B 1 54 ? -13.281 -11 -5.016 1 87.56 54 SER B O 1
ATOM 2460 N N . THR B 1 55 ? -11.766 -9.93 -6.301 1 83.94 55 THR B N 1
ATOM 2461 C CA . THR B 1 55 ? -11.594 -8.805 -5.391 1 83.94 55 THR B CA 1
ATOM 2462 C C . THR B 1 55 ? -11.844 -7.48 -6.109 1 83.94 55 THR B C 1
ATOM 2464 O O . THR B 1 55 ? -11.32 -7.254 -7.203 1 83.94 55 THR B O 1
ATOM 2467 N N . ASP B 1 56 ? -12.672 -6.676 -5.512 1 87.25 56 ASP B N 1
ATOM 2468 C CA . ASP B 1 56 ? -12.938 -5.355 -6.074 1 87.25 56 ASP B CA 1
ATOM 2469 C C . ASP B 1 56 ? -12.375 -4.254 -5.18 1 87.25 56 ASP B C 1
ATOM 2471 O O . ASP B 1 56 ? -12.93 -3.967 -4.117 1 87.25 56 ASP B O 1
ATOM 2475 N N . LEU B 1 57 ? -11.383 -3.682 -5.633 1 88.06 57 LEU B N 1
ATOM 2476 C CA . LEU B 1 57 ? -10.703 -2.646 -4.867 1 88.06 57 LEU B CA 1
ATOM 2477 C C . LEU B 1 57 ? -10.016 -1.646 -5.793 1 88.06 57 LEU B C 1
ATOM 2479 O O . LEU B 1 57 ? -9.383 -2.037 -6.777 1 88.06 57 LEU B O 1
ATOM 2483 N N . PHE B 1 58 ? -10.312 -0.467 -5.566 1 91.69 58 PHE B N 1
ATOM 2484 C CA . PHE B 1 58 ? -9.609 0.615 -6.242 1 91.69 58 PHE B CA 1
ATOM 2485 C C . PHE B 1 58 ? -9.086 1.634 -5.234 1 91.69 58 PHE B C 1
ATOM 2487 O O . PHE B 1 58 ? -9.828 2.09 -4.363 1 91.69 58 PHE B O 1
ATOM 2494 N N . SER B 1 59 ? -7.828 1.943 -5.32 1 93.06 59 SER B N 1
ATOM 2495 C CA . SER B 1 59 ? -7.234 2.957 -4.453 1 93.06 59 SER B CA 1
ATOM 2496 C C . SER B 1 59 ? -6.219 3.807 -5.211 1 93.06 59 SER B C 1
ATOM 2498 O O . SER B 1 59 ? -5.41 3.279 -5.98 1 93.06 59 SER B O 1
ATOM 2500 N N . VAL B 1 60 ? -6.297 5.094 -5.07 1 93.94 60 VAL B N 1
ATOM 2501 C CA . VAL B 1 60 ? -5.32 6.012 -5.645 1 93.94 60 VAL B CA 1
ATOM 2502 C C . VAL B 1 60 ? -4.902 7.043 -4.598 1 93.94 60 VAL B C 1
ATOM 2504 O O . VAL B 1 60 ? -5.723 7.496 -3.799 1 93.94 60 VAL B O 1
ATOM 2507 N N . ARG B 1 61 ? -3.691 7.328 -4.598 1 92.62 61 ARG B N 1
ATOM 2508 C CA . ARG B 1 61 ? -3.125 8.344 -3.721 1 92.62 61 ARG B CA 1
ATOM 2509 C C . ARG B 1 61 ? -2.107 9.203 -4.461 1 92.62 61 ARG B C 1
ATOM 2511 O O . ARG B 1 61 ? -1.376 8.711 -5.32 1 92.62 61 ARG B O 1
ATOM 2518 N N . GLY B 1 62 ? -2.117 10.469 -4.109 1 90.25 62 GLY B N 1
ATOM 2519 C CA . GLY B 1 62 ? -1.188 11.398 -4.734 1 90.25 62 GLY B CA 1
ATOM 2520 C C . GLY B 1 62 ? -0.73 12.5 -3.801 1 90.25 62 GLY B C 1
ATOM 2521 O O . GLY B 1 62 ? -1.468 12.906 -2.9 1 90.25 62 GLY B O 1
ATOM 2522 N N . ALA B 1 63 ? 0.526 12.969 -4.023 1 90.38 63 ALA B N 1
ATOM 2523 C CA . ALA B 1 63 ? 1.071 14.102 -3.277 1 90.38 63 ALA B CA 1
ATOM 2524 C C . ALA B 1 63 ? 2.012 14.93 -4.145 1 90.38 63 ALA B C 1
ATOM 2526 O O . ALA B 1 63 ? 2.809 14.383 -4.91 1 90.38 63 ALA B O 1
ATOM 2527 N N . LEU B 1 64 ? 1.793 16.203 -4.148 1 92.06 64 LEU B N 1
ATOM 2528 C CA . LEU B 1 64 ? 2.662 17.172 -4.785 1 92.06 64 LEU B CA 1
ATOM 2529 C C . LEU B 1 64 ? 3.258 18.125 -3.75 1 92.06 64 LEU B C 1
ATOM 2531 O O . LEU B 1 64 ? 2.529 18.703 -2.936 1 92.06 64 LEU B O 1
ATOM 2535 N N . LEU B 1 65 ? 4.594 18.156 -3.732 1 90.75 65 LEU B N 1
ATOM 2536 C CA . LEU B 1 65 ? 5.297 19.062 -2.818 1 90.75 65 LEU B CA 1
ATOM 2537 C C . LEU B 1 65 ? 6.223 20 -3.584 1 90.75 65 LEU B C 1
ATOM 2539 O O . LEU B 1 65 ? 6.945 19.562 -4.484 1 90.75 65 LEU B O 1
ATOM 2543 N N . GLY B 1 66 ? 6.098 21.234 -3.316 1 91.12 66 GLY B N 1
ATOM 2544 C CA . GLY B 1 66 ? 7.012 22.25 -3.834 1 91.12 66 GLY B CA 1
ATOM 2545 C C . GLY B 1 66 ? 7.594 23.141 -2.754 1 91.12 66 GLY B C 1
ATOM 2546 O O . GLY B 1 66 ? 6.883 23.547 -1.832 1 91.12 66 GLY B O 1
ATOM 2547 N N . GLN B 1 67 ? 8.898 23.344 -2.832 1 93 67 GLN B N 1
ATOM 2548 C CA . GLN B 1 67 ? 9.562 24.219 -1.861 1 93 67 GLN B CA 1
ATOM 2549 C C . GLN B 1 67 ? 10.531 25.172 -2.549 1 93 67 GLN B C 1
ATOM 2551 O O . GLN B 1 67 ? 11.219 24.797 -3.498 1 93 67 GLN B O 1
ATOM 2556 N N . TRP B 1 68 ? 10.438 26.406 -2.166 1 94.75 68 TRP B N 1
ATOM 2557 C CA . TRP B 1 68 ? 11.383 27.422 -2.594 1 94.75 68 TRP B CA 1
ATOM 2558 C C . TRP B 1 68 ? 12.008 28.125 -1.393 1 94.75 68 TRP B C 1
ATOM 2560 O O . TRP B 1 68 ? 11.305 28.75 -0.594 1 94.75 68 TRP B O 1
ATOM 2570 N N . ARG B 1 69 ? 13.375 27.984 -1.346 1 92.56 69 ARG B N 1
ATOM 2571 C CA . ARG B 1 69 ? 14.062 28.516 -0.181 1 92.56 69 ARG B CA 1
ATOM 2572 C C . ARG B 1 69 ? 15.156 29.5 -0.599 1 92.56 69 ARG B C 1
ATOM 2574 O O . ARG B 1 69 ? 15.922 29.234 -1.523 1 92.56 69 ARG B O 1
ATOM 2581 N N . SER B 1 70 ? 15.172 30.594 0.056 1 92.19 70 SER B N 1
ATOM 2582 C CA . SER B 1 70 ? 16.281 31.531 0.034 1 92.19 70 SER B CA 1
ATOM 2583 C C . SER B 1 70 ? 16.859 31.734 1.431 1 92.19 70 SER B C 1
ATOM 2585 O O . SER B 1 70 ? 16.578 30.969 2.348 1 92.19 70 SER B O 1
ATOM 2587 N N . GLU B 1 71 ? 17.75 32.688 1.618 1 89.62 71 GLU B N 1
ATOM 2588 C CA . GLU B 1 71 ? 18.406 32.906 2.904 1 89.62 71 GLU B CA 1
ATOM 2589 C C . GLU B 1 71 ? 17.391 33.219 3.992 1 89.62 71 GLU B C 1
ATOM 2591 O O . GLU B 1 71 ? 17.469 32.688 5.105 1 89.62 71 GLU B O 1
ATOM 2596 N N . LYS B 1 72 ? 16.406 33.969 3.613 1 94.44 72 LYS B N 1
ATOM 2597 C CA . LYS B 1 72 ? 15.477 34.438 4.641 1 94.44 72 LYS B CA 1
ATOM 2598 C C . LYS B 1 72 ? 14.039 34 4.324 1 94.44 72 LYS B C 1
ATOM 2600 O O . LYS B 1 72 ? 13.141 34.156 5.152 1 94.44 72 LYS B O 1
ATOM 2605 N N . HIS B 1 73 ? 13.797 33.562 3.148 1 95.88 73 HIS B N 1
ATOM 2606 C CA . HIS B 1 73 ? 12.445 33.25 2.699 1 95.88 73 HIS B CA 1
ATOM 2607 C C . HIS B 1 73 ? 12.297 31.766 2.391 1 95.88 73 HIS B C 1
ATOM 2609 O O . HIS B 1 73 ? 13.141 31.172 1.709 1 95.88 73 HIS B O 1
ATOM 2615 N N . THR B 1 74 ? 11.312 31.203 2.889 1 93.88 74 THR B N 1
ATOM 2616 C CA . THR B 1 74 ? 10.977 29.828 2.549 1 93.88 74 THR B CA 1
ATOM 2617 C C . THR B 1 74 ? 9.5 29.703 2.201 1 93.88 74 THR B C 1
ATOM 2619 O O . THR B 1 74 ? 8.633 30.141 2.965 1 93.88 74 THR B O 1
ATOM 2622 N N . TRP B 1 75 ? 9.195 29.172 1.043 1 95.62 75 TRP B N 1
ATOM 2623 C CA . TRP B 1 75 ? 7.84 28.859 0.612 1 95.62 75 TRP B CA 1
ATOM 2624 C C . TRP B 1 75 ? 7.641 27.344 0.519 1 95.62 75 TRP B C 1
ATOM 2626 O O . TRP B 1 75 ? 8.516 26.625 0.031 1 95.62 75 TRP B O 1
ATOM 2636 N N . LEU B 1 76 ? 6.535 26.891 0.982 1 94 76 LEU B N 1
ATOM 2637 C CA . LEU B 1 76 ? 6.141 25.5 0.85 1 94 76 LEU B CA 1
ATOM 2638 C C . LEU B 1 76 ? 4.711 25.391 0.325 1 94 76 LEU B C 1
ATOM 2640 O O . LEU B 1 76 ? 3.822 26.109 0.776 1 94 76 LEU B O 1
ATOM 2644 N N . ALA B 1 77 ? 4.527 24.578 -0.646 1 95.69 77 ALA B N 1
ATOM 2645 C CA . ALA B 1 77 ? 3.201 24.219 -1.141 1 95.69 77 ALA B CA 1
ATOM 2646 C C . ALA B 1 77 ? 3.025 22.719 -1.197 1 95.69 77 ALA B C 1
ATOM 2648 O O . ALA B 1 77 ? 3.91 22 -1.677 1 95.69 77 ALA B O 1
ATOM 2649 N N . VAL B 1 78 ? 1.878 22.266 -0.724 1 93.44 78 VAL B N 1
ATOM 2650 C CA . VAL B 1 78 ? 1.606 20.828 -0.703 1 93.44 78 VAL B CA 1
ATOM 2651 C C . VAL B 1 78 ? 0.177 20.578 -1.171 1 93.44 78 VAL B C 1
ATOM 2653 O O . VAL B 1 78 ? -0.752 21.281 -0.776 1 93.44 78 VAL B O 1
ATOM 2656 N N . ILE B 1 79 ? 0.001 19.656 -1.982 1 94.12 79 ILE B N 1
ATOM 2657 C CA . ILE B 1 79 ? -1.298 19.094 -2.348 1 94.12 79 ILE B CA 1
ATOM 2658 C C . ILE B 1 79 ? -1.283 17.578 -2.156 1 94.12 79 ILE B C 1
ATOM 2660 O O . ILE B 1 79 ? -0.393 16.891 -2.66 1 94.12 79 ILE B O 1
ATOM 2664 N N . ARG B 1 80 ? -2.254 17.062 -1.448 1 93 80 ARG B N 1
ATOM 2665 C CA . ARG B 1 80 ? -2.363 15.625 -1.225 1 93 80 ARG B CA 1
ATOM 2666 C C . ARG B 1 80 ? -3.807 15.156 -1.373 1 93 80 ARG B C 1
ATOM 2668 O O . ARG B 1 80 ? -4.738 15.867 -0.997 1 93 80 ARG B O 1
ATOM 2675 N N . GLY B 1 81 ? -3.953 13.953 -1.816 1 93.19 81 GLY B N 1
ATOM 2676 C CA . GLY B 1 81 ? -5.273 13.367 -1.969 1 93.19 81 GLY B CA 1
ATOM 2677 C C . GLY B 1 81 ? -5.258 11.844 -1.917 1 93.19 81 GLY B C 1
ATOM 2678 O O . GLY B 1 81 ? -4.23 11.219 -2.201 1 93.19 81 GLY B O 1
ATOM 2679 N N . GLU B 1 82 ? -6.352 11.297 -1.517 1 92.75 82 GLU B N 1
ATOM 2680 C CA . GLU B 1 82 ? -6.535 9.852 -1.472 1 92.75 82 GLU B CA 1
ATOM 2681 C C . GLU B 1 82 ? -7.984 9.469 -1.749 1 92.75 82 GLU B C 1
ATOM 2683 O O . GLU B 1 82 ? -8.906 10.125 -1.268 1 92.75 82 GLU B O 1
ATOM 2688 N N . TYR B 1 83 ? -8.148 8.539 -2.496 1 94.5 83 TYR B N 1
ATOM 2689 C CA . TYR B 1 83 ? -9.461 7.996 -2.844 1 94.5 83 TYR B CA 1
ATOM 2690 C C . TYR B 1 83 ? -9.422 6.473 -2.908 1 94.5 83 TYR B C 1
ATOM 2692 O O . TYR B 1 83 ? -8.5 5.895 -3.494 1 94.5 83 TYR B O 1
ATOM 2700 N N . ALA B 1 84 ? -10.398 5.828 -2.32 1 91.38 84 ALA B N 1
ATOM 2701 C CA . ALA B 1 84 ? -10.43 4.367 -2.355 1 91.38 84 ALA B CA 1
ATOM 2702 C C . ALA B 1 84 ? -11.867 3.852 -2.377 1 91.38 84 ALA B C 1
ATOM 2704 O O . ALA B 1 84 ? -12.758 4.445 -1.758 1 91.38 84 ALA B O 1
ATOM 2705 N N . PHE B 1 85 ? -12 2.861 -3.049 1 92.31 85 PHE B N 1
ATOM 2706 C CA . PHE B 1 85 ? -13.266 2.172 -3.246 1 92.31 85 PHE B CA 1
ATOM 2707 C C . PHE B 1 85 ? -13.109 0.672 -3.023 1 92.31 85 PHE B C 1
ATOM 2709 O O . PHE B 1 85 ? -12.195 0.052 -3.572 1 92.31 85 PHE B O 1
ATOM 2716 N N . ALA B 1 86 ? -13.906 0.069 -2.119 1 86.19 86 ALA B N 1
ATOM 2717 C CA . ALA B 1 86 ? -13.883 -1.365 -1.84 1 86.19 86 ALA B CA 1
ATOM 2718 C C . ALA B 1 86 ? -15.273 -1.879 -1.486 1 86.19 86 ALA B C 1
ATOM 2720 O O . ALA B 1 86 ? -16.031 -1.203 -0.787 1 86.19 86 ALA B O 1
ATOM 2721 N N . ALA B 1 87 ? -15.539 -3.166 -1.919 1 80.62 87 ALA B N 1
ATOM 2722 C CA . ALA B 1 87 ? -16.828 -3.797 -1.621 1 80.62 87 ALA B CA 1
ATOM 2723 C C . ALA B 1 87 ? -17.984 -2.906 -2.055 1 80.62 87 ALA B C 1
ATOM 2725 O O . ALA B 1 87 ? -18.922 -2.682 -1.287 1 80.62 87 ALA B O 1
ATOM 2726 N N . ASN B 1 88 ? -17.75 -2.197 -3.129 1 83.19 88 ASN B N 1
ATOM 2727 C CA . ASN B 1 88 ? -18.781 -1.412 -3.805 1 83.19 88 ASN B CA 1
ATOM 2728 C C . ASN B 1 88 ? -19.109 -0.137 -3.033 1 83.19 88 ASN B C 1
ATOM 2730 O O . ASN B 1 88 ? -20.234 0.377 -3.119 1 83.19 88 ASN B O 1
ATOM 2734 N N . GLU B 1 89 ? -18.156 0.268 -2.223 1 90 89 GLU B N 1
ATOM 2735 C CA . GLU B 1 89 ? -18.359 1.517 -1.492 1 90 89 GLU B CA 1
ATOM 2736 C C . GLU B 1 89 ? -17.078 2.336 -1.434 1 90 89 GLU B C 1
ATOM 2738 O O . GLU B 1 89 ? -15.977 1.777 -1.476 1 90 89 GLU B O 1
ATOM 2743 N N . VAL B 1 90 ? -17.359 3.633 -1.396 1 91.81 90 VAL B N 1
ATOM 2744 C CA . VAL B 1 90 ? -16.219 4.5 -1.152 1 91.81 90 VAL B CA 1
ATOM 2745 C C . VAL B 1 90 ? -15.773 4.371 0.303 1 91.81 90 VAL B C 1
ATOM 2747 O O . VAL B 1 90 ? -16.594 4.453 1.22 1 91.81 90 VAL B O 1
ATOM 2750 N N . ILE B 1 91 ? -14.469 4.164 0.48 1 87.19 91 ILE B N 1
ATOM 2751 C CA . ILE B 1 91 ? -14.031 3.965 1.857 1 87.19 91 ILE B CA 1
ATOM 2752 C C . ILE B 1 91 ? -13.078 5.09 2.262 1 87.19 91 ILE B C 1
ATOM 2754 O O . ILE B 1 91 ? -12.828 5.301 3.449 1 87.19 91 ILE B O 1
ATOM 2758 N N . VAL B 1 92 ? -12.562 5.793 1.308 1 90 92 VAL B N 1
ATOM 2759 C CA . VAL B 1 92 ? -11.711 6.953 1.544 1 90 92 VAL B CA 1
ATOM 2760 C C . VAL B 1 92 ? -11.945 7.996 0.452 1 90 92 VAL B C 1
ATOM 2762 O O . VAL B 1 92 ? -12.086 7.652 -0.724 1 90 92 VAL B O 1
ATOM 2765 N N . SER B 1 93 ? -12.047 9.234 0.762 1 93.5 93 SER B N 1
ATOM 2766 C CA . SER B 1 93 ? -12.148 10.367 -0.152 1 93.5 93 SER B CA 1
ATOM 2767 C C . SER B 1 93 ? -11.719 11.664 0.526 1 93.5 93 SER B C 1
ATOM 2769 O O . SER B 1 93 ? -12.5 12.266 1.272 1 93.5 93 SER B O 1
ATOM 2771 N N . LYS B 1 94 ? -10.562 12.062 0.296 1 93.88 94 LYS B N 1
ATOM 2772 C CA . LYS B 1 94 ? -10.055 13.242 0.991 1 93.88 94 LYS B CA 1
ATOM 2773 C C . LYS B 1 94 ? -9 13.961 0.156 1 93.88 94 LYS B C 1
ATOM 2775 O O . LYS B 1 94 ? -8.281 13.336 -0.627 1 93.88 94 LYS B O 1
ATOM 2780 N N . VAL B 1 95 ? -8.906 15.258 0.346 1 94.5 95 VAL B N 1
ATOM 2781 C CA . VAL B 1 95 ? -7.941 16.125 -0.321 1 94.5 95 VAL B CA 1
ATOM 2782 C C . VAL B 1 95 ? -7.496 17.234 0.635 1 94.5 95 VAL B C 1
ATOM 2784 O O . VAL B 1 95 ? -8.297 17.75 1.413 1 94.5 95 VAL B O 1
ATOM 2787 N N . MET B 1 96 ? -6.246 17.609 0.581 1 94.12 96 MET B N 1
ATOM 2788 C CA . MET B 1 96 ? -5.684 18.703 1.379 1 94.12 96 MET B CA 1
ATOM 2789 C C . MET B 1 96 ? -4.73 19.547 0.545 1 94.12 96 MET B C 1
ATOM 2791 O O . MET B 1 96 ? -3.912 19.016 -0.205 1 94.12 96 MET B O 1
ATOM 2795 N N . GLU B 1 97 ? -4.879 20.812 0.577 1 95.94 97 GLU B N 1
ATOM 2796 C CA . GLU B 1 97 ? -3.98 21.797 -0.024 1 95.94 97 GLU B CA 1
ATOM 2797 C C . GLU B 1 97 ? -3.424 22.75 1.027 1 95.94 97 GLU B C 1
ATOM 2799 O O . GLU B 1 97 ? -4.16 23.234 1.891 1 95.94 97 GLU B O 1
ATOM 2804 N N . HIS B 1 98 ? -2.195 23 1.007 1 95.94 98 HIS B N 1
ATOM 2805 C CA . HIS B 1 98 ? -1.552 23.844 2.004 1 95.94 98 HIS B CA 1
ATOM 2806 C C . HIS B 1 98 ? -0.442 24.688 1.382 1 95.94 98 HIS B C 1
ATOM 2808 O O . HIS B 1 98 ? 0.339 24.188 0.568 1 95.94 98 HIS B O 1
ATOM 2814 N N . VAL B 1 99 ? -0.392 25.938 1.724 1 96.62 99 VAL B N 1
ATOM 2815 C CA . VAL B 1 99 ? 0.704 26.828 1.367 1 96.62 99 VAL B CA 1
ATOM 2816 C C . VAL B 1 99 ? 1.21 27.547 2.615 1 96.62 99 VAL B C 1
ATOM 2818 O O . VAL B 1 99 ? 0.417 28 3.447 1 96.62 99 VAL B O 1
ATOM 2821 N N . ARG B 1 100 ? 2.512 27.641 2.729 1 96.25 100 ARG B N 1
ATOM 2822 C CA . ARG B 1 100 ? 3.113 28.281 3.9 1 96.25 100 ARG B CA 1
ATOM 2823 C C . ARG B 1 100 ? 4.336 29.109 3.51 1 96.25 100 ARG B C 1
ATOM 2825 O O . ARG B 1 100 ? 5.148 28.672 2.693 1 96.25 100 ARG B O 1
ATOM 2832 N N . TYR B 1 101 ? 4.395 30.25 4.105 1 97 101 TYR B N 1
ATOM 2833 C CA . TYR B 1 101 ? 5.527 31.141 3.938 1 97 101 TYR B CA 1
ATOM 2834 C C . TYR B 1 101 ? 6.223 31.406 5.27 1 97 101 TYR B C 1
ATOM 2836 O O . TYR B 1 101 ? 5.562 31.656 6.281 1 97 101 TYR B O 1
ATOM 2844 N N . ARG B 1 102 ? 7.516 31.312 5.23 1 95.81 102 ARG B N 1
ATOM 2845 C CA . ARG B 1 102 ? 8.32 31.562 6.422 1 95.81 102 ARG B CA 1
ATOM 2846 C C . ARG B 1 102 ? 9.367 32.625 6.156 1 95.81 102 ARG B C 1
ATOM 2848 O O . ARG B 1 102 ? 10.055 32.594 5.133 1 95.81 102 ARG B O 1
ATOM 2855 N N . TYR B 1 103 ? 9.438 33.531 7.094 1 97.56 103 TYR B N 1
ATOM 2856 C CA . TYR B 1 103 ? 10.484 34.531 7.059 1 97.56 103 TYR B CA 1
ATOM 2857 C C . TYR B 1 103 ? 11.438 34.375 8.234 1 97.56 103 TYR B C 1
ATOM 2859 O O . TYR B 1 103 ? 11.023 34.438 9.398 1 97.56 103 TYR B O 1
ATOM 2867 N N . GLY B 1 104 ? 12.664 34.281 7.934 1 96.19 104 GLY B N 1
ATOM 2868 C CA . GLY B 1 104 ? 13.68 34.125 8.969 1 96.19 104 GLY B CA 1
ATOM 2869 C C . GLY B 1 104 ? 14.164 35.469 9.516 1 96.19 104 GLY B C 1
ATOM 2870 O O . GLY B 1 104 ? 14.945 36.156 8.859 1 96.19 104 GLY B O 1
ATOM 2871 N N . PHE B 1 105 ? 13.742 35.719 10.688 1 96.94 105 PHE B N 1
ATOM 2872 C CA . PHE B 1 105 ? 14.219 36.938 11.328 1 96.94 105 PHE B CA 1
ATOM 2873 C C . PHE B 1 105 ? 15.648 36.781 11.82 1 96.94 105 PHE B C 1
ATOM 2875 O O . PHE B 1 105 ? 16.469 37.688 11.695 1 96.94 105 PHE B O 1
ATOM 2882 N N . THR B 1 106 ? 15.859 35.656 12.523 1 94.62 106 THR B N 1
ATOM 2883 C CA . THR B 1 106 ? 17.188 35.219 12.969 1 94.62 106 THR B CA 1
ATOM 2884 C C . THR B 1 106 ? 17.406 33.75 12.648 1 94.62 106 THR B C 1
ATOM 2886 O O . THR B 1 106 ? 16.594 33.125 11.984 1 94.62 106 THR B O 1
ATOM 2889 N N . GLU B 1 107 ? 18.547 33.281 13.094 1 88.75 107 GLU B N 1
ATOM 2890 C CA . GLU B 1 107 ? 18.844 31.859 12.852 1 88.75 107 GLU B CA 1
ATOM 2891 C C . GLU B 1 107 ? 17.859 30.969 13.617 1 88.75 107 GLU B C 1
ATOM 2893 O O . GLU B 1 107 ? 17.625 29.828 13.211 1 88.75 107 GLU B O 1
ATOM 2898 N N . ARG B 1 108 ? 17.297 31.469 14.656 1 93.62 108 ARG B N 1
ATOM 2899 C CA . ARG B 1 108 ? 16.484 30.625 15.516 1 93.62 108 ARG B CA 1
ATOM 2900 C C . ARG B 1 108 ? 15.016 31.047 15.453 1 93.62 108 ARG B C 1
ATOM 2902 O O . ARG B 1 108 ? 14.117 30.234 15.719 1 93.62 108 ARG B O 1
ATOM 2909 N N . LEU B 1 109 ? 14.812 32.281 15.102 1 96.38 109 LEU B N 1
ATOM 2910 C CA . LEU B 1 109 ? 13.453 32.812 15.156 1 96.38 109 LEU B CA 1
ATOM 2911 C C . LEU B 1 109 ? 12.93 33.125 13.758 1 96.38 109 LEU B C 1
ATOM 2913 O O . LEU B 1 109 ? 13.578 33.844 12.984 1 96.38 109 LEU B O 1
ATOM 2917 N N . SER B 1 110 ? 11.797 32.594 13.461 1 96.69 110 SER B N 1
ATOM 2918 C CA . SER B 1 110 ? 11.133 32.906 12.195 1 96.69 110 SER B CA 1
ATOM 2919 C C . SER B 1 110 ? 9.648 33.188 12.406 1 96.69 110 SER B C 1
ATOM 2921 O O . SER B 1 110 ? 9.094 32.875 13.469 1 96.69 110 SER B O 1
ATOM 2923 N N . GLY B 1 111 ? 9.07 33.906 11.453 1 97.88 111 GLY B N 1
ATOM 2924 C CA . GLY B 1 111 ? 7.625 34.062 11.352 1 97.88 111 GLY B CA 1
ATOM 2925 C C . GLY B 1 111 ? 7.016 33.219 10.234 1 97.88 111 GLY B C 1
ATOM 2926 O O . GLY B 1 111 ? 7.625 33.062 9.18 1 97.88 111 GLY B O 1
ATOM 2927 N N . GLU B 1 112 ? 5.812 32.75 10.5 1 97.12 112 GLU B N 1
ATOM 2928 C CA . GLU B 1 112 ? 5.148 31.953 9.484 1 97.12 112 GLU B CA 1
ATOM 2929 C C . GLU B 1 112 ? 3.723 32.438 9.234 1 97.12 112 GLU B C 1
ATOM 2931 O O . GLU B 1 112 ? 3.053 32.906 10.156 1 97.12 112 GLU B O 1
ATOM 2936 N N . VAL B 1 113 ? 3.299 32.344 8.023 1 98.12 113 VAL B N 1
ATOM 2937 C CA . VAL B 1 113 ? 1.914 32.531 7.605 1 98.12 113 VAL B CA 1
ATOM 2938 C C . VAL B 1 113 ? 1.485 31.359 6.711 1 98.12 113 VAL B C 1
ATOM 2940 O O . VAL B 1 113 ? 2.273 30.859 5.898 1 98.12 113 VAL B O 1
ATOM 2943 N N . PHE B 1 114 ? 0.213 30.891 6.871 1 96.81 114 PHE B N 1
ATOM 2944 C CA . PHE B 1 114 ? -0.178 29.734 6.074 1 96.81 114 PHE B CA 1
ATOM 2945 C C . PHE B 1 114 ? -1.662 29.781 5.734 1 96.81 114 PHE B C 1
ATOM 2947 O O . PHE B 1 114 ? -2.434 30.469 6.402 1 96.81 114 PHE B O 1
ATOM 2954 N N . LEU B 1 115 ? -1.956 29.141 4.672 1 97.38 115 LEU B N 1
ATOM 2955 C CA . LEU B 1 115 ? -3.303 28.891 4.172 1 97.38 115 LEU B CA 1
ATOM 2956 C C . LEU B 1 115 ? -3.502 27.406 3.875 1 97.38 115 LEU B C 1
ATOM 2958 O O . LEU B 1 115 ? -2.609 26.75 3.332 1 97.38 115 LEU B O 1
ATOM 2962 N N . GLN B 1 116 ? -4.668 26.875 4.203 1 96.12 116 GLN B N 1
ATOM 2963 C CA . GLN B 1 116 ? -4.945 25.469 3.988 1 96.12 116 GLN B CA 1
ATOM 2964 C C . GLN B 1 116 ? -6.414 25.234 3.639 1 96.12 116 GLN B C 1
ATOM 2966 O O . GLN B 1 116 ? -7.297 25.891 4.188 1 96.12 116 GLN B O 1
ATOM 2971 N N . HIS B 1 117 ? -6.605 24.375 2.811 1 97.06 117 HIS B N 1
ATOM 2972 C CA . HIS B 1 117 ? -7.93 23.875 2.465 1 97.06 117 HIS B CA 1
ATOM 2973 C C . HIS B 1 117 ? -8 22.359 2.607 1 97.06 117 HIS B C 1
ATOM 2975 O O . HIS B 1 117 ? -7.047 21.656 2.266 1 97.06 117 HIS B O 1
ATOM 2981 N N . GLU B 1 118 ? -9.195 21.891 3.094 1 95.12 118 GLU B N 1
ATOM 2982 C CA . GLU B 1 118 ? -9.344 20.453 3.314 1 95.12 118 GLU B CA 1
ATOM 2983 C C . GLU B 1 118 ? -10.758 19.984 2.957 1 95.12 118 GLU B C 1
ATOM 2985 O O . GLU B 1 118 ? -11.734 20.688 3.25 1 95.12 118 GLU B O 1
ATOM 2990 N N . PHE B 1 119 ? -10.805 18.906 2.371 1 95.25 119 PHE B N 1
ATOM 2991 C CA . PHE B 1 119 ? -12.008 18.109 2.143 1 95.25 119 PHE B CA 1
ATOM 2992 C C . PHE B 1 119 ? -11.82 16.688 2.658 1 95.25 119 PHE B C 1
ATOM 2994 O O . PHE B 1 119 ? -10.789 16.062 2.418 1 95.25 119 PHE B O 1
ATOM 3001 N N . ASP B 1 120 ? -12.773 16.156 3.373 1 94.31 120 ASP B N 1
ATOM 3002 C CA . ASP B 1 120 ? -12.758 14.789 3.873 1 94.31 120 ASP B CA 1
ATOM 3003 C C . ASP B 1 120 ? -14.18 14.25 4.043 1 94.31 120 ASP B C 1
ATOM 3005 O O . ASP B 1 120 ? -14.875 14.609 4.996 1 94.31 120 ASP B O 1
ATOM 3009 N N . LYS B 1 121 ? -14.539 13.383 3.221 1 93.25 121 LYS B N 1
ATOM 3010 C CA . LYS B 1 121 ? -15.906 12.875 3.18 1 93.25 121 LYS B CA 1
ATOM 3011 C C . LYS B 1 121 ? -16.266 12.172 4.484 1 93.25 121 LYS B C 1
ATOM 3013 O O . LYS B 1 121 ? -17.359 12.391 5.027 1 93.25 121 LYS B O 1
ATOM 3018 N N . PHE B 1 122 ? -15.406 11.445 5.082 1 90.5 122 PHE B N 1
ATOM 3019 C CA . PHE B 1 122 ? -15.773 10.562 6.176 1 90.5 122 PHE B CA 1
ATOM 3020 C C . PHE B 1 122 ? -15.617 11.266 7.52 1 90.5 122 PHE B C 1
ATOM 3022 O O . PHE B 1 122 ? -16.109 10.781 8.539 1 90.5 122 PHE B O 1
ATOM 3029 N N . ARG B 1 123 ? -15.016 12.375 7.473 1 93.19 123 ARG B N 1
ATOM 3030 C CA . ARG B 1 123 ? -15.039 13.25 8.641 1 93.19 123 ARG B CA 1
ATOM 3031 C C . ARG B 1 123 ? -16.094 14.344 8.492 1 93.19 123 ARG B C 1
ATOM 3033 O O . ARG B 1 123 ? -16.125 15.289 9.281 1 93.19 123 ARG B O 1
ATOM 3040 N N . ARG B 1 124 ? -16.844 14.258 7.402 1 94.62 124 ARG B N 1
ATOM 3041 C CA . ARG B 1 124 ? -17.969 15.133 7.086 1 94.62 124 ARG B CA 1
ATOM 3042 C C . ARG B 1 124 ? -17.5 16.578 6.91 1 94.62 124 ARG B C 1
ATOM 3044 O O . ARG B 1 124 ? -18.203 17.516 7.309 1 94.62 124 ARG B O 1
ATOM 3051 N N . ILE B 1 125 ? -16.297 16.672 6.414 1 94.75 125 ILE B N 1
ATOM 3052 C CA . ILE B 1 125 ? -15.773 17.984 6.051 1 94.75 125 ILE B CA 1
ATOM 3053 C C . ILE B 1 125 ? -16.031 18.266 4.57 1 94.75 125 ILE B C 1
ATOM 3055 O O . ILE B 1 125 ? -15.297 17.766 3.707 1 94.75 125 ILE B O 1
ATOM 3059 N N . GLN B 1 126 ? -17 19.062 4.371 1 96.19 126 GLN B N 1
ATOM 3060 C CA . GLN B 1 126 ? -17.266 19.438 2.988 1 96.19 126 GLN B CA 1
ATOM 3061 C C . GLN B 1 126 ? -16.266 20.484 2.508 1 96.19 126 GLN B C 1
ATOM 3063 O O . GLN B 1 126 ? -15.859 20.484 1.342 1 96.19 126 GLN B O 1
ATOM 3068 N N . PHE B 1 127 ? -16 21.406 3.436 1 96.06 127 PHE B N 1
ATOM 3069 C CA . PHE B 1 127 ? -15.062 22.484 3.156 1 96.06 127 PHE B CA 1
ATOM 3070 C C . PHE B 1 127 ? -14.469 23.031 4.449 1 96.06 127 PHE B C 1
ATOM 3072 O O . PHE B 1 127 ? -15.195 23.422 5.355 1 96.06 127 PHE B O 1
ATOM 3079 N N . ARG B 1 128 ? -13.164 23.094 4.523 1 96.25 128 ARG B N 1
ATOM 3080 C CA . ARG B 1 128 ? -12.477 23.734 5.637 1 96.25 128 ARG B CA 1
ATOM 3081 C C . ARG B 1 128 ? -11.289 24.562 5.141 1 96.25 128 ARG B C 1
ATOM 3083 O O . ARG B 1 128 ? -10.406 24.047 4.453 1 96.25 128 ARG B O 1
ATOM 3090 N N . ALA B 1 129 ? -11.367 25.766 5.473 1 96.75 129 ALA B N 1
ATOM 3091 C CA . ALA B 1 129 ? -10.266 26.656 5.145 1 96.75 129 ALA B CA 1
ATOM 3092 C C . ALA B 1 129 ? -9.695 27.312 6.398 1 96.75 129 ALA B C 1
ATOM 3094 O O . ALA B 1 129 ? -10.445 27.688 7.305 1 96.75 129 ALA B O 1
ATOM 3095 N N . LEU B 1 130 ? -8.43 27.438 6.426 1 96.25 130 LEU B N 1
ATOM 3096 C CA . LEU B 1 130 ? -7.84 28.125 7.574 1 96.25 130 LEU B CA 1
ATOM 3097 C C . LEU B 1 130 ? -6.699 29.047 7.133 1 96.25 130 LEU B C 1
ATOM 3099 O O . LEU B 1 130 ? -6.031 28.766 6.133 1 96.25 130 LEU B O 1
ATOM 3103 N N . LEU B 1 131 ? -6.59 30.109 7.781 1 97.75 131 LEU B N 1
ATOM 3104 C CA . LEU B 1 131 ? -5.531 31.094 7.645 1 97.75 131 LEU B CA 1
ATOM 3105 C C . LEU B 1 131 ? -4.895 31.406 8.992 1 97.75 131 LEU B C 1
ATOM 3107 O O . LEU B 1 131 ? -5.598 31.672 9.969 1 97.75 131 LEU B O 1
ATOM 3111 N N . GLY B 1 132 ? -3.547 31.281 9.039 1 97.88 132 GLY B N 1
ATOM 3112 C CA . GLY B 1 132 ? -2.898 31.5 10.32 1 97.88 132 GLY B CA 1
ATOM 3113 C C . GLY B 1 132 ? -1.524 32.125 10.195 1 97.88 132 GLY B C 1
ATOM 3114 O O . GLY B 1 132 ? -0.968 32.219 9.094 1 97.88 132 GLY B O 1
ATOM 3115 N N . ALA B 1 133 ? -1.063 32.656 11.297 1 98.38 133 ALA B N 1
ATOM 3116 C CA . ALA B 1 133 ? 0.26 33.25 11.375 1 98.38 133 ALA B CA 1
ATOM 3117 C C . ALA B 1 133 ? 0.801 33.219 12.805 1 98.38 133 ALA B C 1
ATOM 3119 O O . ALA B 1 133 ? 0.03 33.219 13.766 1 98.38 133 ALA B O 1
ATOM 3120 N N . GLY B 1 134 ? 2.107 33.125 12.914 1 98.38 134 GLY B N 1
ATOM 3121 C CA . GLY B 1 134 ? 2.723 33.156 14.234 1 98.38 134 GLY B CA 1
ATOM 3122 C C . GLY B 1 134 ? 4.215 32.875 14.195 1 98.38 134 GLY B C 1
ATOM 3123 O O . GLY B 1 134 ? 4.789 32.688 13.125 1 98.38 134 GLY B O 1
ATOM 3124 N N . PRO B 1 135 ? 4.793 32.938 15.312 1 98.06 135 PRO B N 1
ATOM 3125 C CA . PRO B 1 135 ? 6.238 32.719 15.398 1 98.06 135 PRO B CA 1
ATOM 3126 C C . PRO B 1 135 ? 6.609 31.234 15.438 1 98.06 135 PRO B C 1
ATOM 3128 O O . PRO B 1 135 ? 5.781 30.391 15.797 1 98.06 135 PRO B O 1
ATOM 3131 N N . ARG B 1 136 ? 7.766 30.953 15.062 1 96.19 136 ARG B N 1
ATOM 3132 C CA . ARG B 1 136 ? 8.422 29.656 15.078 1 96.19 136 ARG B CA 1
ATOM 3133 C C . ARG B 1 136 ? 9.852 29.766 15.594 1 96.19 136 ARG B C 1
ATOM 3135 O O . ARG B 1 136 ? 10.609 30.641 15.164 1 96.19 136 ARG B O 1
ATOM 3142 N N . VAL B 1 137 ? 10.195 28.875 16.516 1 96.94 137 VAL B N 1
ATOM 3143 C CA . VAL B 1 137 ? 11.523 28.953 17.125 1 96.94 137 VAL B CA 1
ATOM 3144 C C . VAL B 1 137 ? 12.234 27.609 17 1 96.94 137 VAL B C 1
ATOM 3146 O O . VAL B 1 137 ? 11.656 26.562 17.328 1 96.94 137 VAL B O 1
ATOM 3149 N N . ARG B 1 138 ? 13.398 27.641 16.578 1 94.38 138 ARG B N 1
ATOM 3150 C CA . ARG B 1 138 ? 14.273 26.484 16.641 1 94.38 138 ARG B CA 1
ATOM 3151 C C . ARG B 1 138 ? 14.969 26.391 18 1 94.38 138 ARG B C 1
ATOM 3153 O O . ARG B 1 138 ? 15.875 27.172 18.297 1 94.38 138 ARG B O 1
ATOM 3160 N N . VAL B 1 139 ? 14.57 25.453 18.703 1 94.94 139 VAL B N 1
ATOM 3161 C CA . VAL B 1 139 ? 15.031 25.344 20.094 1 94.94 139 VAL B CA 1
ATOM 3162 C C . VAL B 1 139 ? 16.359 24.578 20.125 1 94.94 139 VAL B C 1
ATOM 3164 O O . VAL B 1 139 ? 17.266 24.969 20.859 1 94.94 139 VAL B O 1
ATOM 3167 N N . LEU B 1 140 ? 16.375 23.516 19.422 1 90.94 140 LEU B N 1
ATOM 3168 C CA . LEU B 1 140 ? 17.578 22.703 19.312 1 90.94 140 LEU B CA 1
ATOM 3169 C C . LEU B 1 140 ? 17.922 22.453 17.844 1 90.94 140 LEU B C 1
ATOM 3171 O O . LEU B 1 140 ? 17.047 22.047 17.062 1 90.94 140 LEU B O 1
ATOM 3175 N N . THR B 1 141 ? 19.141 22.75 17.484 1 85.44 141 THR B N 1
ATOM 3176 C CA . THR B 1 141 ? 19.578 22.531 16.109 1 85.44 141 THR B CA 1
ATOM 3177 C C . THR B 1 141 ? 20.922 21.812 16.094 1 85.44 141 THR B C 1
ATOM 3179 O O . THR B 1 141 ? 21.984 22.453 16 1 85.44 141 THR B O 1
ATOM 3182 N N . ASP B 1 142 ? 20.922 20.594 16.422 1 83.94 142 ASP B N 1
ATOM 3183 C CA . ASP B 1 142 ? 22.141 19.781 16.359 1 83.94 142 ASP B CA 1
ATOM 3184 C C . ASP B 1 142 ? 22.109 18.844 15.164 1 83.94 142 ASP B C 1
ATOM 3186 O O . ASP B 1 142 ? 21.062 18.672 14.523 1 83.94 142 ASP B O 1
ATOM 3190 N N . LYS B 1 143 ? 23.25 18.312 14.883 1 77.56 143 LYS B N 1
ATOM 3191 C CA . LYS B 1 143 ? 23.359 17.422 13.727 1 77.56 143 LYS B CA 1
ATOM 3192 C C . LYS B 1 143 ? 22.469 16.188 13.883 1 77.56 143 LYS B C 1
ATOM 3194 O O . LYS B 1 143 ? 21.875 15.719 12.906 1 77.56 143 LYS B O 1
ATOM 3199 N N . GLN B 1 144 ? 22.406 15.805 15.117 1 85 144 GLN B N 1
ATOM 3200 C CA . GLN B 1 144 ? 21.703 14.531 15.344 1 85 144 GLN B CA 1
ATOM 3201 C C . GLN B 1 144 ? 20.312 14.758 15.906 1 85 144 GLN B C 1
ATOM 3203 O O . GLN B 1 144 ? 19.516 13.828 15.984 1 85 144 GLN B O 1
ATOM 3208 N N . ALA B 1 145 ? 20.047 15.992 16.312 1 89.19 145 ALA B N 1
ATOM 3209 C CA . ALA B 1 145 ? 18.766 16.25 16.969 1 89.19 145 ALA B CA 1
ATOM 3210 C C . ALA B 1 145 ? 18.266 17.656 16.672 1 89.19 145 ALA B C 1
ATOM 3212 O O . ALA B 1 145 ? 19.016 18.625 16.828 1 89.19 145 ALA B O 1
ATOM 3213 N N . THR B 1 146 ? 17.125 17.766 16.219 1 89.44 146 THR B N 1
ATOM 3214 C CA . THR B 1 146 ? 16.484 19.062 16 1 89.44 146 THR B CA 1
ATOM 3215 C C . THR B 1 146 ? 15.141 19.125 16.719 1 89.44 146 THR B C 1
ATOM 3217 O O . THR B 1 146 ? 14.414 18.141 16.781 1 89.44 146 THR B O 1
ATOM 3220 N N . LEU B 1 147 ? 14.898 20.281 17.328 1 94.12 147 LEU B N 1
ATOM 3221 C CA . LEU B 1 147 ? 13.633 20.547 18 1 94.12 147 LEU B CA 1
ATOM 3222 C C . LEU B 1 147 ? 13.086 21.922 17.609 1 94.12 147 LEU B C 1
ATOM 3224 O O . LEU B 1 147 ? 13.766 22.922 17.75 1 94.12 147 LEU B O 1
ATOM 3228 N N . VAL B 1 148 ? 11.922 21.938 17.094 1 93.94 148 VAL B N 1
ATOM 3229 C CA . VAL B 1 148 ? 11.281 23.172 16.641 1 93.94 148 VAL B CA 1
ATOM 3230 C C . VAL B 1 148 ? 9.922 23.312 17.328 1 93.94 148 VAL B C 1
ATOM 3232 O O . VAL B 1 148 ? 9.172 22.344 17.453 1 93.94 148 VAL B O 1
ATOM 3235 N N . VAL B 1 149 ? 9.656 24.516 17.734 1 96.81 149 VAL B N 1
ATOM 3236 C CA . VAL B 1 149 ? 8.367 24.828 18.344 1 96.81 149 VAL B CA 1
ATOM 3237 C C . VAL B 1 149 ? 7.715 26 17.594 1 96.81 149 VAL B C 1
ATOM 3239 O O . VAL B 1 149 ? 8.383 26.969 17.25 1 96.81 149 VAL B O 1
ATOM 3242 N N . GLY B 1 150 ? 6.414 25.844 17.344 1 96.69 150 GLY B N 1
ATOM 3243 C CA . GLY B 1 150 ? 5.66 26.906 16.703 1 96.69 150 GLY B CA 1
ATOM 3244 C C . GLY B 1 150 ? 4.34 27.203 17.391 1 96.69 150 GLY B C 1
ATOM 3245 O O . GLY B 1 150 ? 3.742 26.312 18 1 96.69 150 GLY B O 1
ATOM 3246 N N . LEU B 1 151 ? 3.992 28.438 17.297 1 97.44 151 LEU B N 1
ATOM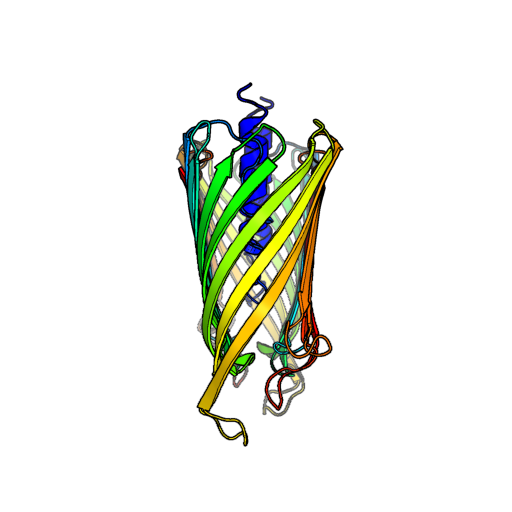 3247 C CA . LEU B 1 151 ? 2.73 28.922 17.844 1 97.44 151 LEU B CA 1
ATOM 3248 C C . LEU B 1 151 ? 2.057 29.891 16.875 1 97.44 151 LEU B C 1
ATOM 3250 O O . LEU B 1 151 ? 2.645 30.906 16.5 1 97.44 151 LEU B O 1
ATOM 3254 N N . ALA B 1 152 ? 0.802 29.594 16.5 1 97.56 152 ALA B N 1
ATOM 3255 C CA . ALA B 1 152 ? 0.127 30.469 15.539 1 97.56 152 ALA B CA 1
ATOM 3256 C C . ALA B 1 152 ? -1.322 30.703 15.953 1 97.56 152 ALA B C 1
ATOM 3258 O O . ALA B 1 152 ? -1.957 29.844 16.562 1 97.56 152 ALA B O 1
ATOM 3259 N N . LEU B 1 153 ? -1.711 31.859 15.641 1 98.19 153 LEU B N 1
ATOM 3260 C CA . LEU B 1 153 ? -3.145 32.125 15.664 1 98.19 153 LEU B CA 1
ATOM 3261 C C . LEU B 1 153 ? -3.758 31.922 14.281 1 98.19 153 LEU B C 1
ATOM 3263 O O . LEU B 1 153 ? -3.189 32.344 13.273 1 98.19 153 LEU B O 1
ATOM 3267 N N . MET B 1 154 ? -4.922 31.188 14.328 1 97.06 154 MET B N 1
ATOM 3268 C CA . MET B 1 154 ? -5.523 30.938 13.023 1 97.06 154 MET B CA 1
ATOM 3269 C C . MET B 1 154 ? -7.039 31.109 13.078 1 97.06 154 MET B C 1
ATOM 3271 O O . MET B 1 154 ? -7.648 30.969 14.133 1 97.06 154 MET B O 1
ATOM 3275 N N . LEU B 1 155 ? -7.535 31.5 11.961 1 98.25 155 LEU B N 1
ATOM 3276 C CA . LEU B 1 155 ? -8.977 31.547 11.719 1 98.25 155 LEU B CA 1
ATOM 3277 C C . LEU B 1 155 ? -9.414 30.406 10.812 1 98.25 155 LEU B C 1
ATOM 3279 O O . LEU B 1 155 ? -8.852 30.219 9.734 1 98.25 155 LEU B O 1
ATOM 3283 N N . GLU B 1 156 ? -10.367 29.672 11.258 1 97.38 156 GLU B N 1
ATOM 3284 C CA . GLU B 1 156 ? -10.82 28.484 10.531 1 97.38 156 GLU B CA 1
ATOM 3285 C C . GLU B 1 156 ? -12.289 28.625 10.133 1 97.38 156 GLU B C 1
ATOM 3287 O O . GLU B 1 156 ? -13.133 28.938 10.977 1 97.38 156 GLU B O 1
ATOM 3292 N N . HIS B 1 157 ? -12.539 28.406 8.945 1 97.75 157 HIS B N 1
ATOM 3293 C CA . HIS B 1 157 ? -13.891 28.328 8.414 1 97.75 157 HIS B CA 1
ATOM 3294 C C . HIS B 1 157 ? -14.227 26.906 7.949 1 97.75 157 HIS B C 1
ATOM 3296 O O . HIS B 1 157 ? -13.523 26.344 7.109 1 97.75 157 HIS B O 1
ATOM 3302 N N . GLU B 1 158 ? -15.266 26.375 8.469 1 96.12 158 GLU B N 1
ATOM 3303 C CA . GLU B 1 158 ? -15.609 24.984 8.172 1 96.12 158 GLU B CA 1
ATOM 3304 C C . GLU B 1 158 ? -17.078 24.859 7.785 1 96.12 158 GLU B C 1
ATOM 3306 O O . GLU B 1 158 ? -17.953 25.5 8.375 1 96.12 158 GLU B O 1
ATOM 3311 N N . ARG B 1 159 ? -17.359 24.047 6.836 1 97.31 159 ARG B N 1
ATOM 3312 C CA . ARG B 1 159 ? -18.703 23.625 6.445 1 97.31 159 ARG B CA 1
ATOM 3313 C C . ARG B 1 159 ? -18.859 22.109 6.523 1 97.31 159 ARG B C 1
ATOM 3315 O O . ARG B 1 159 ? -18.094 21.3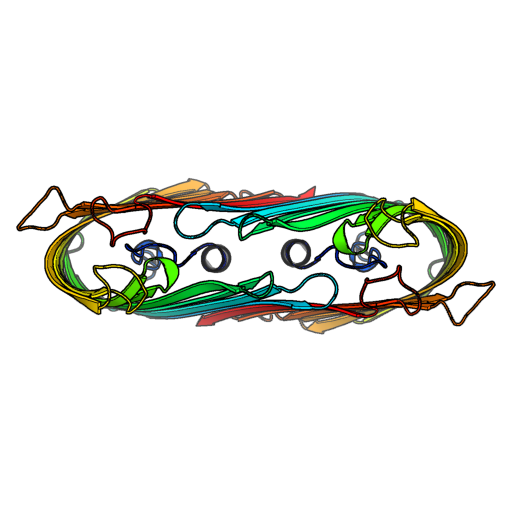75 5.898 1 97.31 159 ARG B O 1
ATOM 3322 N N . ILE B 1 160 ? -19.859 21.719 7.258 1 96.38 160 ILE B N 1
ATOM 3323 C CA . ILE B 1 160 ? -20.125 20.297 7.445 1 96.38 160 ILE B CA 1
ATOM 3324 C C . ILE B 1 160 ? -20.859 19.734 6.223 1 96.38 160 ILE B C 1
ATOM 3326 O O . ILE B 1 160 ? -21.703 20.422 5.641 1 96.38 160 ILE B O 1
ATOM 3330 N N . ARG B 1 161 ? -20.594 18.578 5.891 1 95.19 161 ARG B N 1
ATOM 3331 C CA . ARG B 1 161 ? -21.188 17.922 4.73 1 95.19 161 ARG B CA 1
ATOM 3332 C C . ARG B 1 161 ? -22.703 17.891 4.836 1 95.19 161 ARG B C 1
ATOM 3334 O O . ARG B 1 161 ? -23.25 17.703 5.926 1 95.19 161 ARG B O 1
ATOM 3341 N N . ARG B 1 162 ? -23.312 18 3.633 1 94.31 162 ARG B N 1
ATOM 3342 C CA . ARG B 1 162 ? -24.766 17.922 3.598 1 94.31 162 ARG B CA 1
ATOM 3343 C C . ARG B 1 162 ? -25.234 16.469 3.506 1 94.31 162 ARG B C 1
ATOM 3345 O O . ARG B 1 162 ? -25.375 15.922 2.408 1 94.31 162 ARG B O 1
ATOM 3352 N N . ASP B 1 163 ? -25.422 15.867 4.613 1 92.88 163 ASP B N 1
ATOM 3353 C CA . ASP B 1 163 ? -25.859 14.477 4.695 1 92.88 163 ASP B CA 1
ATOM 3354 C C . ASP B 1 163 ? -27.109 14.344 5.559 1 92.88 163 ASP B C 1
ATOM 3356 O O . ASP B 1 163 ? -27.938 15.258 5.609 1 92.88 163 ASP B O 1
ATOM 3360 N N . SER B 1 164 ? -27.312 13.234 6.191 1 90.88 164 SER B N 1
ATOM 3361 C CA . SER B 1 164 ? -28.594 13 6.852 1 90.88 164 SER B CA 1
ATOM 3362 C C . SER B 1 164 ? -28.547 13.375 8.328 1 90.88 164 SER B C 1
ATOM 3364 O O . SER B 1 164 ? -29.547 13.273 9.039 1 90.88 164 SER B O 1
ATOM 3366 N N . GLU B 1 165 ? -27.438 13.969 8.805 1 93 165 GLU B N 1
ATOM 3367 C CA . GLU B 1 165 ? -27.297 14.297 10.219 1 93 165 GLU B CA 1
ATOM 3368 C C . GLU B 1 165 ? -27.891 15.664 10.539 1 93 165 GLU B C 1
ATOM 3370 O O . GLU B 1 165 ? -27.969 16.531 9.656 1 93 165 GLU B O 1
ATOM 3375 N N . PRO B 1 166 ? -28.234 15.922 11.766 1 94.31 166 PRO B N 1
ATOM 3376 C CA . PRO B 1 166 ? -28.875 17.188 12.156 1 94.31 166 PRO B CA 1
ATOM 3377 C C . PRO B 1 166 ? -27.969 18.391 11.898 1 94.31 166 PRO B C 1
ATOM 3379 O O . PRO B 1 166 ? -28.469 19.484 11.625 1 94.31 166 PRO B O 1
ATOM 3382 N N . ASP B 1 167 ? -26.75 18.219 11.984 1 94.25 167 ASP B N 1
ATOM 3383 C CA . ASP B 1 167 ? -25.844 19.375 11.836 1 94.25 167 ASP B CA 1
ATOM 3384 C C . ASP B 1 167 ? -25.344 19.5 10.406 1 94.25 167 ASP B C 1
ATOM 3386 O O . ASP B 1 167 ? -24.422 20.266 10.125 1 94.25 167 ASP B O 1
ATOM 3390 N N . ALA B 1 168 ? -26.125 18.812 9.5 1 94.5 168 ALA B N 1
ATOM 3391 C CA . ALA B 1 168 ? -25.703 18.797 8.102 1 94.5 168 ALA B CA 1
ATOM 3392 C C . ALA B 1 168 ? -25.734 20.203 7.512 1 94.5 168 ALA B C 1
ATOM 3394 O O . ALA B 1 168 ? -26.719 20.938 7.672 1 94.5 168 ALA B O 1
ATOM 3395 N N . GLY B 1 169 ? -24.562 20.547 6.863 1 93.81 169 GLY B N 1
ATOM 3396 C CA . GLY B 1 169 ? -24.516 21.812 6.145 1 93.81 169 GLY B CA 1
ATOM 3397 C C . GLY B 1 169 ? -24.172 23 7.035 1 93.81 169 GLY B C 1
ATOM 3398 O O . GLY B 1 169 ? -23.984 24.109 6.551 1 93.81 169 GLY B O 1
ATOM 3399 N N . GLU B 1 170 ? -24.016 22.797 8.289 1 93.94 170 GLU B N 1
ATOM 3400 C CA . GLU B 1 170 ? -23.688 23.891 9.211 1 93.94 170 GLU B CA 1
ATOM 3401 C C . GLU B 1 170 ? -22.312 24.453 8.922 1 93.94 170 GLU B C 1
ATOM 3403 O O . GLU B 1 170 ? -21.406 23.734 8.477 1 93.94 170 GLU B O 1
ATOM 3408 N N . PHE B 1 171 ? -22.266 25.719 9.078 1 94.69 171 PHE B N 1
ATOM 3409 C CA . PHE B 1 171 ? -20.984 26.406 8.906 1 94.69 171 PHE B CA 1
ATOM 3410 C C . PHE B 1 171 ? -20.562 27.078 10.203 1 94.69 171 PHE B C 1
ATOM 3412 O O . PHE B 1 171 ? -21.391 27.516 10.992 1 94.69 171 PHE B O 1
ATOM 3419 N N . ARG B 1 172 ? -19.25 27.109 10.383 1 94.69 172 ARG B N 1
ATOM 3420 C CA . ARG B 1 172 ? -18.672 27.766 11.547 1 94.69 172 ARG B CA 1
ATOM 3421 C C . ARG B 1 172 ? -17.344 28.422 11.203 1 94.69 172 ARG B C 1
ATOM 3423 O O . ARG B 1 172 ? -16.609 27.938 10.336 1 94.69 172 ARG B O 1
ATOM 3430 N N . THR B 1 173 ? -17.125 29.547 11.844 1 97.12 173 THR B N 1
ATOM 3431 C CA . THR B 1 173 ? -15.836 30.219 11.789 1 97.12 173 THR B CA 1
ATOM 3432 C C . THR B 1 173 ? -15.289 30.469 13.195 1 97.12 173 THR B C 1
ATOM 3434 O O . THR B 1 173 ? -15.93 31.125 14.008 1 97.12 173 THR B O 1
ATOM 3437 N N . ASP B 1 174 ? -14.141 29.938 13.398 1 97 174 ASP B N 1
ATOM 3438 C CA . ASP B 1 174 ? -13.625 30 14.758 1 97 174 ASP B CA 1
ATOM 3439 C C . ASP B 1 174 ? -12.141 30.344 14.773 1 97 174 ASP B C 1
ATOM 3441 O O . ASP B 1 174 ? -11.383 29.875 13.922 1 97 174 ASP B O 1
ATOM 3445 N N . PRO B 1 175 ? -11.781 31.172 15.711 1 97.94 175 PRO B N 1
ATOM 3446 C CA . PRO B 1 175 ? -10.352 31.344 15.953 1 97.94 175 PRO B CA 1
ATOM 3447 C C . PRO B 1 175 ? -9.75 30.188 16.766 1 97.94 175 PRO B C 1
ATOM 3449 O O . PRO B 1 175 ? -10.359 29.719 17.734 1 97.94 175 PRO B O 1
ATOM 3452 N N . ARG B 1 176 ? -8.594 29.766 16.359 1 97.75 176 ARG B N 1
ATOM 3453 C CA . ARG B 1 176 ? -7.895 28.719 17.078 1 97.75 176 ARG B CA 1
ATOM 3454 C C . ARG B 1 176 ? -6.422 29.078 17.266 1 97.75 176 ARG B C 1
ATOM 3456 O O . ARG B 1 176 ? -5.863 29.844 16.5 1 97.75 176 ARG B O 1
ATOM 3463 N N . LEU B 1 177 ? -5.953 28.594 18.359 1 97.75 177 LEU B N 1
ATOM 3464 C CA . LEU B 1 177 ? -4.512 28.594 18.578 1 97.75 177 LEU B CA 1
ATOM 3465 C C . LEU B 1 177 ? -3.883 27.297 18.047 1 97.75 177 LEU B C 1
ATOM 3467 O O . LEU B 1 177 ? -4.328 26.203 18.391 1 97.75 177 LEU B O 1
ATOM 3471 N N . SER B 1 178 ? -2.953 27.453 17.203 1 96 178 SER B N 1
ATOM 3472 C CA . SER B 1 178 ? -2.26 26.297 16.656 1 96 178 SER B CA 1
ATOM 3473 C C . SER B 1 178 ? -0.823 26.219 17.156 1 96 178 SER B C 1
ATOM 3475 O O . SER B 1 178 ? 0.023 27.031 16.766 1 96 178 SER B O 1
ATOM 3477 N N . SER B 1 179 ? -0.557 25.266 17.984 1 96.5 179 SER B N 1
ATOM 3478 C CA . SER B 1 179 ? 0.787 25.031 18.5 1 96.5 179 SER B CA 1
ATOM 3479 C C . SER B 1 179 ? 1.335 23.688 18.016 1 96.5 179 SER B C 1
ATOM 3481 O O . SER B 1 179 ? 0.589 22.719 17.891 1 96.5 179 SER B O 1
ATOM 3483 N N . TYR B 1 180 ? 2.617 23.656 17.766 1 95 180 TYR B N 1
ATOM 3484 C CA . TYR B 1 180 ? 3.201 22.391 17.375 1 95 180 TYR B CA 1
ATOM 3485 C C . TYR B 1 180 ? 4.633 22.266 17.891 1 95 180 TYR B C 1
ATOM 3487 O O . TYR B 1 180 ? 5.281 23.266 18.188 1 95 180 TYR B O 1
ATOM 3495 N N . VAL B 1 181 ? 5.004 21.016 18.078 1 95.88 181 VAL B N 1
ATOM 3496 C CA . VAL B 1 181 ? 6.375 20.625 18.375 1 95.88 181 VAL B CA 1
ATOM 3497 C C . VAL B 1 181 ? 6.852 19.594 17.359 1 95.88 181 VAL B C 1
ATOM 3499 O O . VAL B 1 181 ? 6.172 18.594 17.109 1 95.88 181 VAL B O 1
ATOM 3502 N N . LEU B 1 182 ? 7.938 19.891 16.75 1 92.88 182 LEU B N 1
ATOM 3503 C CA . LEU B 1 182 ? 8.57 18.984 15.797 1 92.88 182 LEU B CA 1
ATOM 3504 C C . LEU B 1 182 ? 9.945 18.547 16.281 1 92.88 182 LEU B C 1
ATOM 3506 O O . LEU B 1 182 ? 10.812 19.391 16.531 1 92.88 182 LEU B O 1
ATOM 3510 N N . GLY B 1 183 ? 10.078 17.266 16.438 1 91.5 183 GLY B N 1
ATOM 3511 C CA . GLY B 1 183 ? 11.359 16.688 16.828 1 91.5 183 GLY B CA 1
ATOM 3512 C C . GLY B 1 183 ? 11.898 15.703 15.805 1 91.5 183 GLY B C 1
ATOM 3513 O O . GLY B 1 183 ? 11.164 14.867 15.289 1 91.5 183 GLY B O 1
ATOM 3514 N N . ARG B 1 184 ? 13.18 15.844 15.562 1 88.56 184 ARG B N 1
ATOM 3515 C CA . ARG B 1 184 ? 13.883 14.898 14.695 1 88.56 184 ARG B CA 1
ATOM 3516 C C . ARG B 1 184 ? 15.148 14.367 15.367 1 88.56 184 ARG B C 1
ATOM 3518 O O . ARG B 1 184 ? 15.961 15.148 15.859 1 88.56 184 ARG B O 1
ATOM 3525 N N . LEU B 1 185 ? 15.18 13.102 15.391 1 90.56 185 LEU B N 1
ATOM 3526 C CA . LEU B 1 185 ? 16.344 12.438 15.969 1 90.56 185 LEU B CA 1
ATOM 3527 C C . LEU B 1 185 ? 16.984 11.492 14.961 1 90.56 185 LEU B C 1
ATOM 3529 O O . LEU B 1 185 ? 16.297 10.695 14.328 1 90.56 185 LEU B O 1
ATOM 3533 N N . GLU B 1 186 ? 18.234 11.656 14.836 1 86.56 186 GLU B N 1
ATOM 3534 C CA . GLU B 1 186 ? 19.031 10.734 14.023 1 86.56 186 GLU B CA 1
ATOM 3535 C C . GLU B 1 186 ? 19.984 9.922 14.891 1 86.56 186 GLU B C 1
ATOM 3537 O O . GLU B 1 186 ? 20.938 10.461 15.461 1 86.56 186 GLU B O 1
ATOM 3542 N N . PHE B 1 187 ? 19.641 8.68 15.055 1 82.06 187 PHE B N 1
ATOM 3543 C CA . PHE B 1 187 ? 20.438 7.828 15.93 1 82.06 187 PHE B CA 1
ATOM 3544 C C . PHE B 1 187 ? 21.703 7.348 15.211 1 82.06 187 PHE B C 1
ATOM 3546 O O . PHE B 1 187 ? 22.781 7.348 15.789 1 82.06 187 PHE B O 1
ATOM 3553 N N . MET B 1 188 ? 21.641 6.797 14.07 1 77.75 188 MET B N 1
ATOM 3554 C CA . MET B 1 188 ? 22.719 6.344 13.195 1 77.75 188 MET B CA 1
ATOM 3555 C C . MET B 1 188 ? 22.438 6.734 11.75 1 77.75 188 MET B C 1
ATOM 3557 O O . MET B 1 188 ? 21.422 7.355 11.453 1 77.75 188 MET B O 1
ATOM 3561 N N . GLU B 1 189 ? 23.375 6.609 10.812 1 66.44 189 GLU B N 1
ATOM 3562 C CA . GLU B 1 189 ? 23.297 7.074 9.43 1 66.44 189 GLU B CA 1
ATOM 3563 C C . GLU B 1 189 ? 21.984 6.613 8.781 1 66.44 189 GLU B C 1
ATOM 3565 O O . GLU B 1 189 ? 21.406 7.336 7.965 1 66.44 189 GLU B O 1
ATOM 3570 N N . ASN B 1 190 ? 21.312 5.723 9.391 1 75.56 190 ASN B N 1
ATOM 3571 C CA . ASN B 1 190 ? 20.125 5.254 8.688 1 75.56 190 ASN B CA 1
ATOM 3572 C C . ASN B 1 190 ? 19.031 4.828 9.664 1 75.56 190 ASN B C 1
ATOM 3574 O O . ASN B 1 190 ? 18.297 3.871 9.406 1 75.56 190 ASN B O 1
ATOM 3578 N N . VAL B 1 191 ? 19.109 5.523 10.766 1 82.75 191 VAL B N 1
ATOM 3579 C CA . VAL B 1 191 ? 18.047 5.328 11.742 1 82.75 191 VAL B CA 1
ATOM 3580 C C . VAL B 1 191 ? 17.516 6.68 12.219 1 82.75 191 VAL B C 1
ATOM 3582 O O . VAL B 1 191 ? 18.25 7.465 12.82 1 82.75 191 VAL B O 1
ATOM 3585 N N . PHE B 1 192 ? 16.328 6.988 11.875 1 86.44 192 PHE B N 1
ATOM 3586 C CA . PHE B 1 192 ? 15.828 8.297 12.289 1 86.44 192 PHE B CA 1
ATOM 3587 C C . PHE B 1 192 ? 14.414 8.188 12.844 1 86.44 192 PHE B C 1
ATOM 3589 O O . PHE B 1 192 ? 13.656 7.297 12.461 1 86.44 192 PHE B O 1
ATOM 3596 N N . LEU B 1 193 ? 14.125 9.102 13.766 1 90 193 LEU B N 1
ATOM 3597 C CA . LEU B 1 193 ? 12.82 9.289 14.383 1 90 193 LEU B CA 1
ATOM 3598 C C . LEU B 1 193 ? 12.328 10.727 14.195 1 90 193 LEU B C 1
ATOM 3600 O O . LEU B 1 193 ? 13.062 11.68 14.484 1 90 193 LEU B O 1
ATOM 3604 N N . VAL B 1 194 ? 11.18 10.914 13.609 1 87.88 194 VAL B N 1
ATOM 3605 C CA . VAL B 1 194 ? 10.539 12.219 13.492 1 87.88 194 VAL B CA 1
ATOM 3606 C C . VAL B 1 194 ? 9.219 12.211 14.25 1 87.88 194 VAL B C 1
ATOM 3608 O O . VAL B 1 194 ? 8.359 11.367 14.008 1 87.88 194 VAL B O 1
ATOM 3611 N N . GLN B 1 195 ? 9.133 13.086 15.141 1 92.19 195 GLN B N 1
ATOM 3612 C CA . GLN B 1 195 ? 7.934 13.211 15.969 1 92.19 195 GLN B CA 1
ATOM 3613 C C . GLN B 1 195 ? 7.305 14.594 15.82 1 92.19 195 GLN B C 1
ATOM 3615 O O . GLN B 1 195 ? 7.984 15.609 15.969 1 92.19 195 GLN B O 1
ATOM 3620 N N . THR B 1 196 ? 6.059 14.633 15.492 1 93.25 196 THR B N 1
ATOM 3621 C CA . THR B 1 196 ? 5.324 15.891 15.422 1 93.25 196 THR B CA 1
ATOM 3622 C C . THR B 1 196 ? 4.082 15.844 16.297 1 93.25 196 THR B C 1
ATOM 3624 O O . THR B 1 196 ? 3.289 14.906 16.219 1 93.25 196 THR B O 1
ATOM 3627 N N . LEU B 1 197 ? 3.938 16.859 17.094 1 95.5 197 LEU B N 1
ATOM 3628 C CA . LEU B 1 197 ? 2.764 17.016 17.953 1 95.5 197 LEU B CA 1
ATOM 3629 C C . LEU B 1 197 ? 2.074 18.359 17.672 1 95.5 197 LEU B C 1
ATOM 3631 O O . LEU B 1 197 ? 2.736 19.391 17.562 1 95.5 197 LEU B O 1
ATOM 3635 N N . TYR B 1 198 ? 0.819 18.297 17.531 1 96 198 TYR B N 1
ATOM 3636 C CA . TYR B 1 198 ? 0.013 19.516 17.406 1 96 198 TYR B CA 1
ATOM 3637 C C . TYR B 1 198 ? -1.034 19.578 18.5 1 96 198 TYR B C 1
ATOM 3639 O O . TYR B 1 198 ? -1.624 18.562 18.875 1 96 198 TYR B O 1
ATOM 3647 N N . ALA B 1 199 ? -1.309 20.734 18.969 1 97 199 ALA B N 1
ATOM 3648 C CA . ALA B 1 199 ? -2.451 21.078 19.812 1 97 199 ALA B CA 1
ATOM 3649 C C . ALA B 1 199 ? -3.127 22.359 19.328 1 97 199 ALA B C 1
ATOM 3651 O O . ALA B 1 199 ? -2.477 23.391 19.203 1 97 199 ALA B O 1
ATOM 3652 N N . GLN B 1 200 ? -4.461 22.234 19.125 1 96.81 200 GLN B N 1
ATOM 3653 C CA . GLN B 1 200 ? -5.16 23.375 18.547 1 96.81 200 GLN B CA 1
ATOM 3654 C C . GLN B 1 200 ? -6.492 23.625 19.25 1 96.81 200 GLN B C 1
ATOM 3656 O O . GLN B 1 200 ? -7.555 23.344 18.688 1 96.81 200 GLN B O 1
ATOM 3661 N N . PRO B 1 201 ? -6.473 24.219 20.328 1 97.88 201 PRO B N 1
ATOM 3662 C CA . PRO B 1 201 ? -7.723 24.609 20.984 1 97.88 201 PRO B CA 1
ATOM 3663 C C . PRO B 1 201 ? -8.391 25.812 20.328 1 97.88 201 PRO B C 1
ATOM 3665 O O . PRO B 1 201 ? -7.711 26.688 19.797 1 97.88 201 PRO B O 1
ATOM 3668 N N . ARG B 1 202 ? -9.68 25.781 20.391 1 97.75 202 ARG B N 1
ATOM 3669 C CA . ARG B 1 202 ? -10.43 27 20.047 1 97.75 202 ARG B CA 1
ATOM 3670 C C . ARG B 1 202 ? -10.211 28.078 21.094 1 97.75 202 ARG B C 1
ATOM 3672 O O . ARG B 1 202 ? -10.281 27.828 22.297 1 97.75 202 ARG B O 1
ATOM 3679 N N . VAL B 1 203 ? -10.016 29.25 20.625 1 97.88 203 VAL B N 1
ATOM 3680 C CA . VAL B 1 203 ? -9.695 30.344 21.531 1 97.88 203 VAL B CA 1
ATOM 3681 C C . VAL B 1 203 ? -10.914 30.672 22.391 1 97.88 203 VAL B C 1
ATOM 3683 O O . VAL B 1 203 ? -10.781 30.922 23.594 1 97.88 203 VAL B O 1
ATOM 3686 N N . THR B 1 204 ? -12.102 30.641 21.844 1 97.56 204 THR B N 1
ATOM 3687 C CA . THR B 1 204 ? -13.328 31.047 22.531 1 97.56 204 THR B CA 1
ATOM 3688 C C . THR B 1 204 ? -13.875 29.906 23.391 1 97.56 204 THR B C 1
ATOM 3690 O O . THR B 1 204 ? -14.734 30.125 24.25 1 97.56 204 THR B O 1
ATOM 3693 N N . ASN B 1 205 ? -13.461 28.672 23.156 1 97.56 205 ASN B N 1
ATOM 3694 C CA . ASN B 1 205 ? -13.844 27.469 23.891 1 97.56 205 ASN B CA 1
ATOM 3695 C C . ASN B 1 205 ? -12.719 26.438 23.906 1 97.56 205 ASN B C 1
ATOM 3697 O O . ASN B 1 205 ? -12.742 25.484 23.125 1 97.56 205 ASN B O 1
ATOM 3701 N N . PRO B 1 206 ? -11.859 26.531 24.844 1 96.69 206 PRO B N 1
ATOM 3702 C CA . PRO B 1 206 ? -10.648 25.719 24.828 1 96.69 206 PRO B CA 1
ATOM 3703 C C . PRO B 1 206 ? -10.953 24.219 24.938 1 96.69 206 PRO B C 1
ATOM 3705 O O . PRO B 1 206 ? -10.109 23.391 24.578 1 96.69 206 PRO B O 1
ATOM 3708 N N . ALA B 1 207 ? -12.133 23.844 25.391 1 96.81 207 ALA B N 1
ATOM 3709 C CA . ALA B 1 207 ? -12.508 22.422 25.453 1 96.81 207 ALA B CA 1
ATOM 3710 C C . ALA B 1 207 ? -12.617 21.828 24.062 1 96.81 207 ALA B C 1
ATOM 3712 O O . ALA B 1 207 ? -12.492 20.609 23.891 1 96.81 207 ALA B O 1
ATOM 3713 N N . ASP B 1 208 ? -12.93 22.688 23.141 1 97.19 208 ASP B N 1
ATOM 3714 C CA . ASP B 1 208 ? -12.883 22.281 21.75 1 97.19 208 ASP B CA 1
ATOM 3715 C C . ASP B 1 208 ? -11.445 22.25 21.219 1 97.19 208 ASP B C 1
ATOM 3717 O O . ASP B 1 208 ? -10.977 23.219 20.641 1 97.19 208 ASP B O 1
ATOM 3721 N N . ILE B 1 209 ? -10.781 21.125 21.484 1 97.19 209 ILE B N 1
ATOM 3722 C CA . ILE B 1 209 ? -9.359 21.016 21.156 1 97.19 209 ILE B CA 1
ATOM 3723 C C . ILE B 1 209 ? -9.148 19.891 20.156 1 97.19 209 ILE B C 1
ATOM 3725 O O . ILE B 1 209 ? -9.82 18.859 20.219 1 97.19 209 ILE B O 1
ATOM 3729 N N . ARG B 1 210 ? -8.242 20.094 19.297 1 96.31 210 ARG B N 1
ATOM 3730 C CA . ARG B 1 210 ? -7.762 19.078 18.375 1 96.31 210 ARG B CA 1
ATOM 3731 C C . ARG B 1 210 ? -6.289 18.766 18.609 1 96.31 210 ARG B C 1
ATOM 3733 O O . ARG B 1 210 ? -5.488 19.656 18.859 1 96.31 210 ARG B O 1
ATOM 3740 N N . LEU B 1 211 ? -6.027 17.516 18.562 1 96.5 211 LEU B N 1
ATOM 3741 C CA . LEU B 1 211 ? -4.656 17.031 18.734 1 96.5 211 LEU B CA 1
ATOM 3742 C C . LEU B 1 211 ? -4.219 16.172 17.562 1 96.5 211 LEU B C 1
ATOM 3744 O O . LEU B 1 211 ? -5.031 15.453 16.984 1 96.5 211 LEU B O 1
ATOM 3748 N N . LEU B 1 212 ? -2.998 16.234 17.234 1 95.31 212 LEU B N 1
ATOM 3749 C CA . LEU B 1 212 ? -2.383 15.367 16.219 1 95.31 212 LEU B CA 1
ATOM 3750 C C . LEU B 1 212 ? -1.029 14.852 16.703 1 95.31 212 LEU B C 1
ATOM 3752 O O . LEU B 1 212 ? -0.234 15.617 17.266 1 95.31 212 LEU B O 1
ATOM 3756 N N . ASN B 1 213 ? -0.835 13.648 16.625 1 94.94 213 ASN B N 1
ATOM 3757 C CA . ASN B 1 213 ? 0.456 12.992 16.812 1 94.94 213 ASN B CA 1
ATOM 3758 C C . ASN B 1 213 ? 0.891 12.25 15.539 1 94.94 213 ASN B C 1
ATOM 3760 O O . ASN B 1 213 ? 0.135 11.445 15 1 94.94 213 ASN B O 1
ATOM 3764 N N . ASP B 1 214 ? 1.997 12.57 15.086 1 93 214 ASP B N 1
ATOM 3765 C CA . ASP B 1 214 ? 2.582 11.891 13.93 1 93 214 ASP B CA 1
ATOM 3766 C C . ASP B 1 214 ? 3.992 11.398 14.242 1 93 214 ASP B C 1
ATOM 3768 O O . ASP B 1 214 ? 4.875 12.188 14.586 1 93 214 ASP B O 1
ATOM 3772 N N . THR B 1 215 ? 4.121 10.094 14.125 1 92.56 215 THR B N 1
ATOM 3773 C CA . THR B 1 215 ? 5.406 9.461 14.406 1 92.56 215 THR B CA 1
ATOM 3774 C C . THR B 1 215 ? 5.926 8.727 13.172 1 92.56 215 THR B C 1
ATOM 3776 O O . THR B 1 215 ? 5.207 7.918 12.578 1 92.56 215 THR B O 1
ATOM 3779 N N . ILE B 1 216 ? 7.105 9.031 12.844 1 87.31 216 ILE B N 1
ATOM 3780 C CA . ILE B 1 216 ? 7.785 8.312 11.773 1 87.31 216 ILE B CA 1
ATOM 3781 C C . ILE B 1 216 ? 9.102 7.742 12.281 1 87.31 216 ILE B C 1
ATOM 3783 O O . ILE B 1 216 ? 9.969 8.484 12.758 1 87.31 216 ILE B O 1
ATOM 3787 N N . PHE B 1 217 ? 9.18 6.477 12.219 1 90.12 217 PHE B N 1
ATOM 3788 C CA . PHE B 1 217 ? 10.383 5.766 12.633 1 90.12 217 PHE B CA 1
ATOM 3789 C C . PHE B 1 217 ? 10.93 4.918 11.484 1 90.12 217 PHE B C 1
ATOM 3791 O O . PHE B 1 217 ? 10.211 4.09 10.93 1 90.12 217 PHE B O 1
ATOM 3798 N N . GLU B 1 218 ? 12.227 5.133 11.148 1 86.75 218 GLU B N 1
ATOM 3799 C CA . GLU B 1 218 ? 12.844 4.391 10.055 1 86.75 218 GLU B CA 1
ATOM 3800 C C . GLU B 1 218 ? 14.211 3.842 10.469 1 86.75 218 GLU B C 1
ATOM 3802 O O . GLU B 1 218 ? 15.047 4.574 11 1 86.75 218 GLU B O 1
ATOM 3807 N N . VAL B 1 219 ? 14.312 2.617 10.156 1 87.12 219 VAL B N 1
ATOM 3808 C CA . VAL B 1 219 ? 15.562 1.925 10.438 1 87.12 219 VAL B CA 1
ATOM 3809 C C . VAL B 1 219 ? 16.094 1.262 9.172 1 87.12 219 VAL B C 1
ATOM 3811 O O . VAL B 1 219 ? 15.461 0.339 8.641 1 87.12 219 VAL B O 1
ATOM 3814 N N . LYS B 1 220 ? 17.203 1.712 8.68 1 84.5 220 LYS B N 1
ATOM 3815 C CA . LYS B 1 220 ? 17.906 1.072 7.574 1 84.5 220 LYS B CA 1
ATOM 3816 C C . LYS B 1 220 ? 19.422 1.065 7.809 1 84.5 220 LYS B C 1
ATOM 3818 O O . LYS B 1 220 ? 20.172 1.694 7.059 1 84.5 220 LYS B O 1
ATOM 3823 N N . PRO B 1 221 ? 19.719 0.29 8.711 1 76.5 221 PRO B N 1
ATOM 3824 C CA . PRO B 1 221 ? 21.141 0.302 9.062 1 76.5 221 PRO B CA 1
ATOM 3825 C C . PRO B 1 221 ? 22.031 -0.215 7.934 1 76.5 221 PRO B C 1
ATOM 3827 O O . PRO B 1 221 ? 23.203 0.17 7.84 1 76.5 221 PRO B O 1
ATOM 3830 N N . ASN B 1 222 ? 21.438 -1.119 7.074 1 79.19 222 ASN B N 1
ATOM 3831 C CA . ASN B 1 222 ? 22.125 -1.667 5.906 1 79.19 222 ASN B CA 1
ATOM 3832 C C . ASN B 1 222 ? 21.125 -2.148 4.855 1 79.19 222 ASN B C 1
ATOM 3834 O O . ASN B 1 222 ? 19.938 -1.875 4.953 1 79.19 222 ASN B O 1
ATOM 3838 N N . GLU B 1 223 ? 21.656 -2.646 3.832 1 71.75 223 GLU B N 1
ATOM 3839 C CA . GLU B 1 223 ? 20.812 -3.057 2.713 1 71.75 223 GLU B CA 1
ATOM 3840 C C . GLU B 1 223 ? 20 -4.301 3.061 1 71.75 223 GLU B C 1
ATOM 3842 O O . GLU B 1 223 ? 19.047 -4.648 2.35 1 71.75 223 GLU B O 1
ATOM 3847 N N . ARG B 1 224 ? 20.297 -4.883 4.227 1 83.56 224 ARG B N 1
ATOM 3848 C CA . ARG B 1 224 ? 19.688 -6.168 4.562 1 83.56 224 ARG B CA 1
ATOM 3849 C C . ARG B 1 224 ? 18.438 -5.977 5.41 1 83.56 224 ARG B C 1
ATOM 3851 O O . ARG B 1 224 ? 17.609 -6.887 5.516 1 83.56 224 ARG B O 1
ATOM 3858 N N . LEU B 1 225 ? 18.453 -4.891 5.984 1 85.5 225 LEU B N 1
ATOM 3859 C CA . LEU B 1 225 ? 17.328 -4.684 6.902 1 85.5 225 LEU B CA 1
ATOM 3860 C C . LEU B 1 225 ? 16.688 -3.318 6.684 1 85.5 225 LEU B C 1
ATOM 3862 O O . LEU B 1 225 ? 17.391 -2.309 6.59 1 85.5 225 LEU B O 1
ATOM 3866 N N . SER B 1 226 ? 15.469 -3.291 6.609 1 86.81 226 SER B N 1
ATOM 3867 C CA . SER B 1 226 ? 14.703 -2.051 6.543 1 86.81 226 SER B CA 1
ATOM 3868 C C . SER B 1 226 ? 13.422 -2.15 7.359 1 86.81 226 SER B C 1
ATOM 3870 O O . SER B 1 226 ? 12.633 -3.082 7.18 1 86.81 226 SER B O 1
ATOM 3872 N N . VAL B 1 227 ? 13.273 -1.268 8.234 1 89.56 227 VAL B N 1
ATOM 3873 C CA . VAL B 1 227 ? 12.055 -1.196 9.039 1 89.56 227 VAL B CA 1
ATOM 3874 C C . VAL B 1 227 ? 11.469 0.211 8.961 1 89.56 227 VAL B C 1
ATOM 3876 O O . VAL B 1 227 ? 12.188 1.2 9.125 1 89.56 227 VAL B O 1
ATOM 3879 N N . GLY B 1 228 ? 10.258 0.325 8.641 1 88.88 228 GLY B N 1
ATOM 3880 C CA . GLY B 1 228 ? 9.523 1.578 8.664 1 88.88 228 GLY B CA 1
ATOM 3881 C C . GLY B 1 228 ? 8.234 1.5 9.461 1 88.88 228 GLY B C 1
ATOM 3882 O O . GLY B 1 228 ? 7.441 0.576 9.281 1 88.88 228 GLY B O 1
ATOM 3883 N N . ILE B 1 229 ? 8.109 2.4 10.375 1 91.12 229 ILE B N 1
ATOM 3884 C CA . ILE B 1 229 ? 6.887 2.484 11.172 1 91.12 229 ILE B CA 1
ATOM 3885 C C . ILE B 1 229 ? 6.32 3.9 11.094 1 91.12 229 ILE B C 1
ATOM 3887 O O . ILE B 1 229 ? 7.043 4.879 11.312 1 91.12 229 ILE B O 1
ATOM 3891 N N . GLY B 1 230 ? 5.129 4.07 10.688 1 90.38 230 GLY B N 1
ATOM 3892 C CA . GLY B 1 230 ? 4.375 5.316 10.727 1 90.38 230 GLY B CA 1
ATOM 3893 C C . GLY B 1 230 ? 3.115 5.227 11.562 1 90.38 230 GLY B C 1
ATOM 3894 O O . GLY B 1 230 ? 2.289 4.336 11.359 1 90.38 230 GLY B O 1
ATOM 3895 N N . PHE B 1 231 ? 3.07 6.082 12.516 1 93.5 231 PHE B N 1
ATOM 3896 C CA . PHE B 1 231 ? 1.896 6.109 13.375 1 93.5 231 PHE B CA 1
ATOM 3897 C C . PHE B 1 231 ? 1.287 7.508 13.422 1 93.5 231 PHE B C 1
ATOM 3899 O O . PHE B 1 231 ? 1.968 8.477 13.766 1 93.5 231 PHE B O 1
ATOM 3906 N N . ASN B 1 232 ? 0.051 7.598 13.031 1 92.94 232 ASN B N 1
ATOM 3907 C CA . ASN B 1 232 ? -0.702 8.844 13.047 1 92.94 232 ASN B CA 1
ATOM 3908 C C . ASN B 1 232 ? -1.924 8.75 13.953 1 92.94 232 ASN B C 1
ATOM 3910 O O . ASN B 1 232 ? -2.654 7.762 13.922 1 92.94 232 ASN B O 1
ATOM 3914 N N . LEU B 1 233 ? -2.074 9.727 14.758 1 94.56 233 LEU B N 1
ATOM 3915 C CA . LEU B 1 233 ? -3.213 9.828 15.664 1 94.56 233 LEU B CA 1
ATOM 3916 C C . LEU B 1 233 ? -3.809 11.234 15.625 1 94.56 233 LEU B C 1
ATOM 3918 O O . LEU B 1 233 ? -3.086 12.219 15.766 1 94.56 233 LEU B O 1
ATOM 3922 N N . THR B 1 234 ? -5.066 11.312 15.406 1 94.12 234 THR B N 1
ATOM 3923 C CA . THR B 1 234 ? -5.773 12.586 15.477 1 94.12 234 THR B CA 1
ATOM 3924 C C . THR B 1 234 ? -6.953 12.492 16.438 1 94.12 234 THR B C 1
ATOM 3926 O O . THR B 1 234 ? -7.676 11.492 16.453 1 94.12 234 THR B O 1
ATOM 3929 N N . PHE B 1 235 ? -7.059 13.523 17.188 1 96.06 235 PHE B N 1
ATOM 3930 C CA . PHE B 1 235 ? -8.133 13.617 18.172 1 96.06 235 PHE B CA 1
ATOM 3931 C C . PHE B 1 235 ? -8.883 14.938 18.031 1 96.06 235 PHE B C 1
ATOM 3933 O O . PHE B 1 235 ? -8.266 15.992 17.875 1 96.06 235 PHE B O 1
ATOM 3940 N N . ASP B 1 236 ? -10.109 14.852 17.969 1 96.31 236 ASP B N 1
ATOM 3941 C CA . ASP B 1 236 ? -11.016 15.992 17.984 1 96.31 236 ASP B CA 1
ATOM 3942 C C . ASP B 1 236 ? -12.078 15.844 19.078 1 96.31 236 ASP B C 1
ATOM 3944 O O . ASP B 1 236 ? -12.914 14.945 19.016 1 96.31 236 ASP B O 1
ATOM 3948 N N . ASN B 1 237 ? -12.031 16.734 19.922 1 96.62 237 ASN B N 1
ATOM 3949 C CA . ASN B 1 237 ? -12.93 16.609 21.062 1 96.62 237 ASN B CA 1
ATOM 3950 C C . ASN B 1 237 ? -14.359 16.984 20.688 1 96.62 237 ASN B C 1
ATOM 3952 O O . ASN B 1 237 ? -15.305 16.641 21.406 1 96.62 237 ASN B O 1
ATOM 3956 N N . SER B 1 238 ? -14.578 17.75 19.672 1 95 238 SER B N 1
ATOM 3957 C CA . SER B 1 238 ? -15.906 18.188 19.266 1 95 238 SER B CA 1
ATOM 3958 C C . SER B 1 238 ? -16.094 18.047 17.75 1 95 238 SER B C 1
ATOM 3960 O O . SER B 1 238 ? -16.406 19.016 17.062 1 95 238 SER B O 1
ATOM 3962 N N . PRO B 1 239 ? -16.062 16.812 17.312 1 94.25 239 PRO B N 1
ATOM 3963 C CA . PRO B 1 239 ? -16.297 16.609 15.883 1 94.25 239 PRO B CA 1
ATOM 3964 C C . PRO B 1 239 ? -17.766 16.719 15.5 1 94.25 239 PRO B C 1
ATOM 3966 O O . PRO B 1 239 ? -18.641 16.766 16.375 1 94.25 239 PRO B O 1
ATOM 3969 N N . PRO B 1 240 ? -17.969 16.828 14.219 1 93.38 240 PRO B N 1
ATOM 3970 C CA . PRO B 1 240 ? -19.375 16.734 13.805 1 93.38 240 PRO B CA 1
ATOM 3971 C C . PRO B 1 240 ? -20.062 15.477 14.312 1 93.38 240 PRO B C 1
ATOM 3973 O O . PRO B 1 240 ? -19.391 14.492 14.633 1 93.38 240 PRO B O 1
ATOM 3976 N N . LEU B 1 241 ? -21.375 15.586 14.328 1 94 241 LEU B N 1
ATOM 3977 C CA . LEU B 1 241 ? -22.141 14.461 14.836 1 94 241 LEU B CA 1
ATOM 3978 C C . LEU B 1 241 ? -21.859 13.195 14.031 1 94 241 LEU B C 1
ATOM 3980 O O . LEU B 1 241 ? -21.766 13.242 12.805 1 94 241 LEU B O 1
ATOM 3984 N N . GLY B 1 242 ? -21.641 12.055 14.719 1 92.69 242 GLY B N 1
ATOM 3985 C CA . GLY B 1 242 ? -21.438 10.766 14.07 1 92.69 242 GLY B CA 1
ATOM 3986 C C . GLY B 1 242 ? -19.984 10.484 13.758 1 92.69 242 GLY B C 1
ATOM 3987 O O . GLY B 1 242 ? -19.625 9.359 13.406 1 92.69 242 GLY B O 1
ATOM 3988 N N . VAL B 1 243 ? -19.188 11.516 13.82 1 94 243 VAL B N 1
ATOM 3989 C CA . VAL B 1 243 ? -17.766 11.344 13.539 1 94 243 VAL B CA 1
ATOM 3990 C C . VAL B 1 243 ? -17.031 10.945 14.82 1 94 243 VAL B C 1
ATOM 3992 O O . VAL B 1 243 ? -17.188 11.586 15.859 1 94 243 VAL B O 1
ATOM 3995 N N . PRO B 1 244 ? -16.25 9.891 14.766 1 94.62 244 PRO B N 1
ATOM 3996 C CA . PRO B 1 244 ? -15.477 9.516 15.953 1 94.62 244 PRO B CA 1
ATOM 3997 C C . PRO B 1 244 ? -14.477 10.594 16.359 1 94.62 244 PRO B C 1
ATOM 3999 O O . PRO B 1 244 ? -13.938 11.305 15.508 1 94.62 244 PRO B O 1
ATOM 4002 N N . LYS B 1 245 ? -14.172 10.617 17.672 1 96.25 245 LYS B N 1
ATOM 4003 C CA . LYS B 1 245 ? -13.258 11.625 18.203 1 96.25 245 LYS B CA 1
ATOM 4004 C C . LYS B 1 245 ? -11.805 11.258 17.891 1 96.25 245 LYS B C 1
ATOM 4006 O O . LYS B 1 245 ? -10.938 12.141 17.844 1 96.25 245 LYS B O 1
ATOM 4011 N N . LEU B 1 246 ? -11.641 9.945 17.688 1 95.5 246 LEU B N 1
ATOM 4012 C CA . LEU B 1 246 ? -10.273 9.461 17.547 1 95.5 246 LEU B CA 1
ATOM 4013 C C . LEU B 1 246 ? -10.094 8.703 16.234 1 95.5 246 LEU B C 1
ATOM 4015 O O . LEU B 1 246 ? -10.883 7.805 15.93 1 95.5 246 LEU B O 1
ATOM 4019 N N . ASP B 1 247 ? -9.102 9.117 15.461 1 93.44 247 ASP B N 1
ATOM 4020 C CA . ASP B 1 247 ? -8.656 8.383 14.281 1 93.44 247 ASP B CA 1
ATOM 4021 C C . ASP B 1 247 ? -7.191 7.965 14.414 1 93.44 247 ASP B C 1
ATOM 4023 O O . ASP B 1 247 ? -6.348 8.766 14.828 1 93.44 247 ASP B O 1
ATOM 4027 N N . THR B 1 248 ? -6.906 6.695 14.102 1 93.81 248 THR B N 1
ATOM 4028 C CA . THR B 1 248 ? -5.531 6.219 14.141 1 93.81 248 THR B CA 1
ATOM 4029 C C . THR B 1 248 ? -5.172 5.496 12.844 1 93.81 248 THR B C 1
ATOM 4031 O O . THR B 1 248 ? -6.043 4.926 12.18 1 93.81 248 THR B O 1
ATOM 4034 N N . GLN B 1 249 ? -3.951 5.578 12.531 1 91.88 249 GLN B N 1
ATOM 4035 C CA . GLN B 1 249 ? -3.395 4.832 11.406 1 91.88 249 GLN B CA 1
ATOM 4036 C C . GLN B 1 249 ? -1.987 4.332 11.727 1 91.88 249 GLN B C 1
ATOM 4038 O O . GLN B 1 249 ? -1.116 5.113 12.109 1 91.88 249 GLN B O 1
ATOM 4043 N N . LEU B 1 250 ? -1.825 3.076 11.625 1 93.69 250 LEU B N 1
ATOM 4044 C CA . LEU B 1 250 ? -0.524 2.441 11.805 1 93.69 250 LEU B CA 1
ATOM 4045 C C . LEU B 1 250 ? -0.074 1.76 10.516 1 93.69 250 LEU B C 1
ATOM 4047 O O . LEU B 1 250 ? -0.812 0.954 9.945 1 93.69 250 LEU B O 1
ATOM 4051 N N . ARG B 1 251 ? 1.058 2.109 10.102 1 90.56 251 ARG B N 1
ATOM 4052 C CA . ARG B 1 251 ? 1.668 1.473 8.938 1 90.56 251 ARG B CA 1
ATOM 4053 C C . ARG B 1 251 ? 3.043 0.912 9.281 1 90.56 251 ARG B C 1
ATOM 4055 O O . ARG B 1 251 ? 3.863 1.598 9.891 1 90.56 251 ARG B O 1
ATOM 4062 N N . THR B 1 252 ? 3.252 -0.267 8.93 1 90.56 252 THR B N 1
ATOM 4063 C CA . THR B 1 252 ? 4.527 -0.923 9.195 1 90.56 252 THR B CA 1
ATOM 4064 C C . THR B 1 252 ? 5.047 -1.627 7.949 1 90.56 252 THR B C 1
ATOM 4066 O O . THR B 1 252 ? 4.273 -2.217 7.191 1 90.56 252 THR B O 1
ATOM 4069 N N . SER B 1 253 ? 6.285 -1.511 7.77 1 88.19 253 SER B N 1
ATOM 4070 C CA . SER B 1 253 ? 6.984 -2.252 6.727 1 88.19 253 SER B CA 1
ATOM 4071 C C . SER B 1 253 ? 8.305 -2.822 7.238 1 88.19 253 SER B C 1
ATOM 4073 O O . SER B 1 253 ? 9.07 -2.125 7.906 1 88.19 253 SER B O 1
ATOM 4075 N N . VAL B 1 254 ? 8.508 -4.078 6.98 1 90.31 254 VAL B N 1
ATOM 4076 C CA . VAL B 1 254 ? 9.75 -4.746 7.371 1 90.31 254 VAL B CA 1
ATOM 4077 C C . VAL B 1 254 ? 10.32 -5.508 6.18 1 90.31 254 VAL B C 1
ATOM 4079 O O . VAL B 1 254 ? 9.602 -6.246 5.5 1 90.31 254 VAL B O 1
ATOM 4082 N N . GLY B 1 255 ? 11.523 -5.258 5.969 1 88.94 255 GLY B N 1
ATOM 4083 C CA . GLY B 1 255 ? 12.273 -5.988 4.957 1 88.94 255 GLY B CA 1
ATOM 4084 C C . GLY B 1 255 ? 13.602 -6.52 5.469 1 88.94 255 GLY B C 1
ATOM 4085 O O . GLY B 1 255 ? 14.383 -5.781 6.07 1 88.94 255 GLY B O 1
ATOM 4086 N N . ILE B 1 256 ? 13.727 -7.781 5.312 1 89.06 256 ILE B N 1
ATOM 4087 C CA . ILE B 1 256 ? 14.977 -8.422 5.703 1 89.06 256 ILE B CA 1
ATOM 4088 C C . ILE B 1 256 ? 15.547 -9.195 4.52 1 89.06 256 ILE B C 1
ATOM 4090 O O . ILE B 1 256 ? 14.812 -9.898 3.816 1 89.06 256 ILE B O 1
ATOM 4094 N N . ARG B 1 257 ? 16.781 -9.055 4.301 1 83.94 257 ARG B N 1
ATOM 4095 C CA . ARG B 1 257 ? 17.5 -9.828 3.297 1 83.94 257 ARG B CA 1
ATOM 4096 C C . ARG B 1 257 ? 18.781 -10.406 3.869 1 83.94 257 ARG B C 1
ATOM 4098 O O . ARG B 1 257 ? 19.562 -9.695 4.5 1 83.94 257 ARG B O 1
ATOM 4105 N N . LEU B 1 258 ? 18.875 -11.594 3.717 1 83.75 258 LEU B N 1
ATOM 4106 C CA . LEU B 1 258 ? 20.078 -12.266 4.223 1 83.75 258 LEU B CA 1
ATOM 4107 C C . LEU B 1 258 ? 20.75 -13.062 3.117 1 83.75 258 LEU B C 1
ATOM 4109 O O . LEU B 1 258 ? 20.094 -13.57 2.209 1 83.75 258 LEU B O 1
#

Secondary structure (DSSP, 8-state):
-HHHHHHHHHHHHHHHHH-----SS---GGG--TT--SEEEEEEEEEEEEEESSS-EEEEEEEEEEEEE-SSEEEEEEEEEEEEEETTEEEEEEEEEEEEEEEESSSSEEEEEEEEEEEEGGGTEEEEEEEEEEEEEEEEE-SSEEEEEEEEEEEEEEEE--SSSTTTT-EEEEEEEEEEEEEEEEEETTEEEEEEEEEEEBSS-TTSEEEEEEEEEEEEEETTEEEEEEEEEEEESSPSTT--SEEEEEEEEEEEE-/--HHHHHHHHHHHHHHHH-----SS---GGG--TT--SEEEEEEEEEEEEEESSS-EEEEEEEEEEEEE-SSEEEEEEEEEEEEEETTEEEEEEEEEEEEEEEESSSSEEEEEEEEEEEEGGGTEEEEEEEEEEEEEEEEE-SSEEEEEEEEEEEEEEEE--SSSTTTT-EEEEEEEEEEEEEEEEEETTEEEEEEEEEEEBSS-TTSEEEEEEEEEEEEEETTEEEEEEEEEEEESSPPTT--SEEEEEEEEEEEE-

Organism: Myxococcus xanthus (strain DK1622) (NCBI:txid246197)

Foldseek 3Di:
DVVQVVLVVVVVQVVQVALDPPAPDHPCVVVDPPPDAFDKDKDKDKDWDADDDPWGKTKIKIKIWIWGDDPFKIKIKMKIWMWMDGPRDTDWGKIKIKIKMWGHPDPFKIKMKMKMWMDTVQLQWHIKIKIKIWMKGWPDDDPFKTKIKIKIKMKMKTFGDQDDDPCHGPIDIFIKIKIKMWMKGHDDDWWIKIWMKIWIATPVGRLFIKIKIWIWTWDDPDPFKIKIKIKIKIATRDGPPPRDRIDIDIDIDIGGHD/DVVLVVQVVVVVQVVQVPLDPPAPDHPCVVVDPPPDAFDKDKDKDKDWDADDDPWGKTKIKIKIWIWGDDPFKIKIWMKIWIWMDGPRGTDWGKIKIKIKMWGHPDPFKIKMWMKMWMDTVQLQWHIKIKIKIWMKGWPDDDPFKTKIKIKIKMKMKTFGDQDDDPCHGPIDIFIKIKIKMWMKGHDDSWWIKIWMKIWIATPVGRLFIKIKIWIWTWGDPDPFKIKIKIKIKIATRDGPPPRDRIDIDIDIDIGGHD

pLDDT: mean 86.05, std 17.21, range [22.86, 98.38]